Protein AF-0000000084680110 (afdb_homodimer)

Structure (mmCIF, N/CA/C/O backbone):
data_AF-0000000084680110-model_v1
#
loop_
_entity.id
_entity.type
_entity.pdbx_description
1 polymer Oxidoreductase
#
loop_
_atom_site.group_PDB
_atom_site.id
_atom_site.type_symbol
_atom_site.label_atom_id
_atom_site.label_alt_id
_atom_site.label_comp_id
_atom_site.label_asym_id
_atom_site.label_entity_id
_atom_site.label_seq_id
_atom_site.pdbx_PDB_ins_code
_atom_site.Cartn_x
_atom_site.Cartn_y
_atom_site.Cartn_z
_atom_site.occupancy
_atom_site.B_iso_or_equiv
_atom_site.auth_seq_id
_atom_site.auth_comp_id
_atom_site.auth_asym_id
_atom_site.auth_atom_id
_atom_site.pdbx_PDB_model_num
ATOM 1 N N . MET A 1 1 ? 15.469 -38.469 -24.141 1 96.19 1 MET A N 1
ATOM 2 C CA . MET A 1 1 ? 14.227 -38.25 -23.406 1 96.19 1 MET A CA 1
ATOM 3 C C . MET A 1 1 ? 13.266 -37.375 -24.203 1 96.19 1 MET A C 1
ATOM 5 O O . MET A 1 1 ? 13.688 -36.625 -25.094 1 96.19 1 MET A O 1
ATOM 9 N N . GLN A 1 2 ? 12.008 -37.562 -23.875 1 97.06 2 GLN A N 1
ATOM 10 C CA . GLN A 1 2 ? 11.031 -36.656 -24.484 1 97.06 2 GLN A CA 1
ATOM 11 C C . GLN A 1 2 ? 11.039 -35.281 -23.781 1 97.06 2 GLN A C 1
ATOM 13 O O . GLN A 1 2 ? 11.102 -35.219 -22.547 1 97.06 2 GLN A O 1
ATOM 18 N N . ALA A 1 3 ? 11.078 -34.25 -24.609 1 98.19 3 ALA A N 1
ATOM 19 C CA . ALA A 1 3 ? 11.008 -32.875 -24.078 1 98.19 3 ALA A CA 1
ATOM 20 C C . ALA A 1 3 ? 10.414 -31.922 -25.109 1 98.19 3 ALA A C 1
ATOM 22 O O . ALA A 1 3 ? 10.664 -32.062 -26.312 1 98.19 3 ALA A O 1
ATOM 23 N N . TRP A 1 4 ? 9.633 -31.047 -24.672 1 98.5 4 TRP A N 1
ATOM 24 C CA . TRP A 1 4 ? 9.172 -29.969 -25.547 1 98.5 4 TRP A CA 1
ATOM 25 C C . TRP A 1 4 ? 10.273 -28.938 -25.75 1 98.5 4 TRP A C 1
ATOM 27 O O . TRP A 1 4 ? 10.93 -28.516 -24.797 1 98.5 4 TRP A O 1
ATOM 37 N N . GLN A 1 5 ? 10.492 -28.594 -27.031 1 98.12 5 GLN A N 1
ATOM 38 C CA . GLN A 1 5 ? 11.523 -27.641 -27.406 1 98.12 5 GLN A CA 1
ATOM 39 C C . GLN A 1 5 ? 10.93 -26.406 -28.078 1 98.12 5 GLN A C 1
ATOM 41 O O . GLN A 1 5 ? 10 -26.531 -28.875 1 98.12 5 GLN A O 1
ATOM 46 N N . VAL A 1 6 ? 11.375 -25.266 -27.656 1 98.44 6 VAL A N 1
ATOM 47 C CA . VAL A 1 6 ? 11.07 -24 -28.312 1 98.44 6 VAL A CA 1
ATOM 48 C C . VAL A 1 6 ? 12.312 -23.484 -29.031 1 98.44 6 VAL A C 1
ATOM 50 O O . VAL A 1 6 ? 13.297 -23.125 -28.375 1 98.44 6 VAL A O 1
ATOM 53 N N . HIS A 1 7 ? 12.297 -23.406 -30.359 1 97.94 7 HIS A N 1
ATOM 54 C CA . HIS A 1 7 ? 13.453 -23 -31.156 1 97.94 7 HIS A CA 1
ATOM 55 C C . HIS A 1 7 ? 13.32 -21.562 -31.625 1 97.94 7 HIS A C 1
ATOM 57 O O . HIS A 1 7 ? 14.305 -20.953 -32.062 1 97.94 7 HIS A O 1
ATOM 63 N N . GLU A 1 8 ? 12.156 -21.047 -31.578 1 97.81 8 GLU A N 1
ATOM 64 C CA . GLU A 1 8 ? 11.836 -19.656 -31.891 1 97.81 8 GLU A CA 1
ATOM 65 C C . GLU A 1 8 ? 10.633 -19.172 -31.094 1 97.81 8 GLU A C 1
ATOM 67 O O . GLU A 1 8 ? 9.812 -19.969 -30.641 1 97.81 8 GLU A O 1
ATOM 72 N N . ASN A 1 9 ? 10.578 -17.906 -30.891 1 97.44 9 ASN A N 1
ATOM 73 C CA . ASN A 1 9 ? 9.492 -17.359 -30.078 1 97.44 9 ASN A CA 1
ATOM 74 C C . ASN A 1 9 ? 8.188 -17.281 -30.875 1 97.44 9 ASN A C 1
ATOM 76 O O . ASN A 1 9 ? 8.211 -17.078 -32.094 1 97.44 9 ASN A O 1
ATOM 80 N N . GLY A 1 10 ? 7.133 -17.406 -30.281 1 97.06 10 GLY A N 1
ATOM 81 C CA . GLY A 1 10 ? 5.789 -17.359 -30.828 1 97.06 10 GLY A CA 1
ATOM 82 C C . GLY A 1 10 ? 4.742 -17.938 -29.891 1 97.06 10 GLY A C 1
ATOM 83 O O . GLY A 1 10 ? 4.992 -18.094 -28.688 1 97.06 10 GLY A O 1
ATOM 84 N N . GLU A 1 11 ? 3.584 -18.172 -30.469 1 97.5 11 GLU A N 1
ATOM 85 C CA . GLU A 1 11 ? 2.533 -18.781 -29.672 1 97.5 11 GLU A CA 1
ATOM 86 C C . GLU A 1 11 ? 2.879 -20.219 -29.297 1 97.5 11 GLU A C 1
ATOM 88 O O . GLU A 1 11 ? 3.434 -20.953 -30.125 1 97.5 11 GLU A O 1
ATOM 93 N N . PRO A 1 12 ? 2.547 -20.641 -28.109 1 97.88 12 PRO A N 1
ATOM 94 C CA . PRO A 1 12 ? 2.91 -21.984 -27.656 1 97.88 12 PRO A CA 1
ATOM 95 C C . PRO A 1 12 ? 2.5 -23.062 -28.641 1 97.88 12 PRO A C 1
ATOM 97 O O . PRO A 1 12 ? 3.307 -23.938 -28.969 1 97.88 12 PRO A O 1
ATOM 100 N N . GLY A 1 13 ? 1.272 -22.953 -29.141 1 96.75 13 GLY A N 1
ATOM 101 C CA . GLY A 1 13 ? 0.781 -23.969 -30.062 1 96.75 13 GLY A CA 1
ATOM 102 C C . GLY A 1 13 ? 1.582 -24.031 -31.359 1 96.75 13 GLY A C 1
ATOM 103 O O . GLY A 1 13 ? 1.562 -25.047 -32.062 1 96.75 13 GLY A O 1
ATOM 104 N N . GLU A 1 14 ? 2.285 -23.031 -31.656 1 97.5 14 GLU A N 1
ATOM 105 C CA . GLU A 1 14 ? 3.023 -22.938 -32.906 1 97.5 14 GLU A CA 1
ATOM 106 C C . GLU A 1 14 ? 4.496 -23.281 -32.719 1 97.5 14 GLU A C 1
ATOM 108 O O . GLU A 1 14 ? 5.121 -23.891 -33.594 1 97.5 14 GLU A O 1
ATOM 113 N N . VAL A 1 15 ? 5.043 -22.969 -31.562 1 98.19 15 VAL A N 1
ATOM 114 C CA . VAL A 1 15 ? 6.5 -22.953 -31.516 1 98.19 15 VAL A CA 1
ATOM 115 C C . VAL A 1 15 ? 7.004 -24.109 -30.656 1 98.19 15 VAL A C 1
ATOM 117 O O . VAL A 1 15 ? 8.188 -24.438 -30.688 1 98.19 15 VAL A O 1
ATOM 120 N N . MET A 1 16 ? 6.16 -24.688 -29.828 1 98.44 16 MET A N 1
ATOM 121 C CA . MET A 1 16 ? 6.574 -25.859 -29.047 1 98.44 16 MET A CA 1
ATOM 122 C C . MET A 1 16 ? 6.551 -27.109 -29.906 1 98.44 16 MET A C 1
ATOM 124 O O . MET A 1 16 ? 5.539 -27.422 -30.547 1 98.44 16 MET A O 1
ATOM 128 N N . ARG A 1 17 ? 7.668 -27.812 -29.844 1 98.12 17 ARG A N 1
ATOM 129 C CA . ARG A 1 17 ? 7.797 -29.078 -30.578 1 98.12 17 ARG A CA 1
ATOM 130 C C . ARG A 1 17 ? 8.336 -30.172 -29.672 1 98.12 17 ARG A C 1
ATOM 132 O O . ARG A 1 17 ? 9.352 -30 -29 1 98.12 17 ARG A O 1
ATOM 139 N N . LEU A 1 18 ? 7.613 -31.281 -29.672 1 97.75 18 LEU A N 1
ATOM 140 C CA . LEU A 1 18 ? 8.07 -32.438 -28.891 1 97.75 18 LEU A CA 1
ATOM 141 C C . LEU A 1 18 ? 9.203 -33.156 -29.625 1 97.75 18 LEU A C 1
ATOM 143 O O . LEU A 1 18 ? 9.078 -33.469 -30.812 1 97.75 18 LEU A O 1
ATOM 147 N N . ALA A 1 19 ? 10.266 -33.375 -28.906 1 97.62 19 ALA A N 1
ATOM 148 C CA . ALA A 1 19 ? 11.422 -34 -29.531 1 97.62 19 ALA A CA 1
ATOM 149 C C . ALA A 1 19 ? 12.133 -34.938 -28.562 1 97.62 19 ALA A C 1
ATOM 151 O O . ALA A 1 19 ? 11.906 -34.875 -27.359 1 97.62 19 ALA A O 1
ATOM 152 N N . GLU A 1 20 ? 12.844 -35.844 -29.188 1 97.69 20 GLU A N 1
ATOM 153 C CA . GLU A 1 20 ? 13.789 -36.656 -28.422 1 97.69 20 GLU A CA 1
ATOM 154 C C . GLU A 1 20 ? 15.117 -35.906 -28.234 1 97.69 20 GLU A C 1
ATOM 156 O O . GLU A 1 20 ? 15.773 -35.531 -29.219 1 97.69 20 GLU A O 1
ATOM 161 N N . VAL A 1 21 ? 15.414 -35.625 -26.984 1 97.38 21 VAL A N 1
ATOM 162 C CA . VAL A 1 21 ? 16.641 -34.906 -26.688 1 97.38 21 VAL A CA 1
ATOM 163 C C . VAL A 1 21 ? 17.453 -35.656 -25.656 1 97.38 21 VAL A C 1
ATOM 165 O O . VAL A 1 21 ? 16.984 -36.625 -25.062 1 97.38 21 VAL A O 1
ATOM 168 N N . GLU A 1 22 ? 18.703 -35.219 -25.5 1 97.06 22 GLU A N 1
ATOM 169 C CA . GLU A 1 22 ? 19.547 -35.812 -24.469 1 97.06 22 GLU A CA 1
ATOM 170 C C . GLU A 1 22 ? 19.078 -35.406 -23.078 1 97.06 22 GLU A C 1
ATOM 172 O O . GLU A 1 22 ? 18.656 -34.281 -22.859 1 97.06 22 GLU A O 1
ATOM 177 N N . ARG A 1 23 ? 19.141 -36.375 -22.203 1 97.25 23 ARG A N 1
ATOM 178 C CA . ARG A 1 23 ? 18.875 -36.031 -20.812 1 97.25 23 ARG A CA 1
ATOM 179 C C . ARG A 1 23 ? 19.859 -34.969 -20.297 1 97.25 23 ARG A C 1
ATOM 181 O O . ARG A 1 23 ? 21.062 -35.125 -20.5 1 97.25 23 ARG A O 1
ATOM 188 N N . PRO A 1 24 ? 19.359 -33.938 -19.656 1 97 24 PRO A N 1
ATOM 189 C CA . PRO A 1 24 ? 20.297 -32.906 -19.188 1 97 24 PRO A CA 1
ATOM 190 C C . PRO A 1 24 ? 21.172 -33.375 -18.016 1 97 24 PRO A C 1
ATOM 192 O O . PRO A 1 24 ? 20.734 -34.25 -17.234 1 97 24 PRO A O 1
ATOM 195 N N . THR A 1 25 ? 22.328 -32.844 -17.984 1 97 25 THR A N 1
ATOM 196 C CA . THR A 1 25 ? 23.281 -33.156 -16.922 1 97 25 THR A CA 1
ATOM 197 C C . THR A 1 25 ? 23.328 -32.031 -15.891 1 97 25 THR A C 1
ATOM 199 O O . THR A 1 25 ? 23.531 -30.859 -16.25 1 97 25 THR A O 1
ATOM 202 N N . PRO A 1 26 ? 23.141 -32.375 -14.648 1 97.38 26 PRO A N 1
ATOM 203 C CA . PRO A 1 26 ? 23.156 -31.344 -13.625 1 97.38 26 PRO A CA 1
ATOM 204 C C . PRO A 1 26 ? 24.516 -30.672 -13.477 1 97.38 26 PRO A C 1
ATOM 206 O O . PRO A 1 26 ? 25.547 -31.344 -13.547 1 97.38 26 PRO A O 1
ATOM 209 N N . GLY A 1 27 ? 24.516 -29.344 -13.43 1 96.25 27 GLY A N 1
ATOM 210 C CA . GLY A 1 27 ? 25.719 -28.609 -13.062 1 96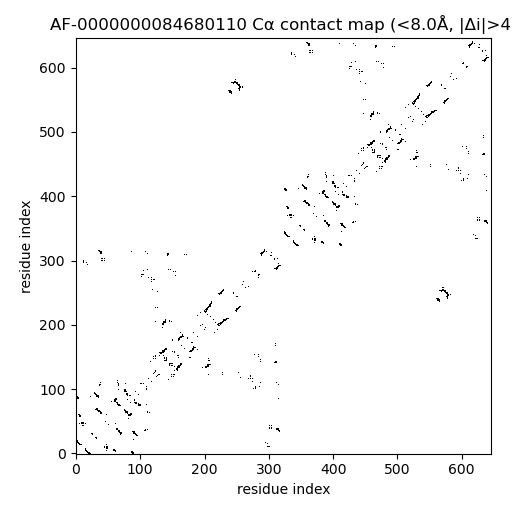.25 27 GLY A CA 1
ATOM 211 C C . GLY A 1 27 ? 25.906 -28.5 -11.562 1 96.25 27 GLY A C 1
ATOM 212 O O . GLY A 1 27 ? 25.281 -29.219 -10.789 1 96.25 27 GLY A O 1
ATOM 213 N N . GLU A 1 28 ? 26.844 -27.594 -11.211 1 96.44 28 GLU A N 1
ATOM 214 C CA . GLU A 1 28 ? 27.109 -27.359 -9.797 1 96.44 28 GLU A CA 1
ATOM 215 C C . GLU A 1 28 ? 25.859 -26.859 -9.078 1 96.44 28 GLU A C 1
ATOM 217 O O . GLU A 1 28 ? 25.219 -25.906 -9.531 1 96.44 28 GLU A O 1
ATOM 222 N N . GLY A 1 29 ? 25.484 -27.578 -8.023 1 97.06 29 GLY A N 1
ATOM 223 C CA . GLY A 1 29 ? 24.359 -27.172 -7.199 1 97.06 29 GLY A CA 1
ATOM 224 C C . GLY A 1 29 ? 23.016 -27.594 -7.773 1 97.06 29 GLY A C 1
ATOM 225 O O . GLY A 1 29 ? 21.969 -27.312 -7.184 1 97.06 29 GLY A O 1
ATOM 226 N N . GLN A 1 30 ? 23.047 -28.266 -8.859 1 98.06 30 GLN A N 1
ATOM 227 C CA . GLN A 1 30 ? 21.812 -28.672 -9.516 1 98.06 30 GLN A CA 1
ATOM 228 C C . GLN A 1 30 ? 21.531 -30.156 -9.297 1 98.06 30 GLN A C 1
ATOM 230 O O . GLN A 1 30 ? 22.438 -30.922 -8.961 1 98.06 30 GLN A O 1
ATOM 235 N N . VAL A 1 31 ? 20.312 -30.531 -9.484 1 98.25 31 VAL A N 1
ATOM 236 C CA . VAL A 1 31 ? 19.875 -31.922 -9.391 1 98.25 31 VAL A CA 1
ATOM 237 C C . VAL A 1 31 ? 19 -32.281 -10.594 1 98.25 31 VAL A C 1
ATOM 239 O O . VAL A 1 31 ? 18.297 -31.406 -11.125 1 98.25 31 VAL A O 1
ATOM 242 N N . LEU A 1 32 ? 19.141 -33.438 -10.961 1 98.56 32 LEU A N 1
ATOM 243 C CA . LEU A 1 32 ? 18.25 -34 -11.992 1 98.56 32 LEU A CA 1
ATOM 244 C C . LEU A 1 32 ? 16.984 -34.562 -11.367 1 98.56 32 LEU A C 1
ATOM 246 O O . LEU A 1 32 ? 17.047 -35.344 -10.414 1 98.56 32 LEU A O 1
ATOM 250 N N . LEU A 1 33 ? 15.906 -34.125 -11.859 1 98.69 33 LEU A N 1
ATOM 251 C CA . LEU A 1 33 ? 14.609 -34.594 -11.359 1 98.69 33 LEU A CA 1
ATOM 252 C C . LEU A 1 33 ? 13.844 -35.344 -12.445 1 98.69 33 LEU A C 1
ATOM 254 O O . LEU A 1 33 ? 13.758 -34.875 -13.586 1 98.69 33 LEU A O 1
ATOM 258 N N . ARG A 1 34 ? 13.352 -36.5 -12.109 1 98.56 34 ARG A N 1
ATOM 259 C CA . ARG A 1 34 ? 12.32 -37.094 -12.953 1 98.56 34 ARG A CA 1
ATOM 260 C C . ARG A 1 34 ? 10.977 -36.406 -12.766 1 98.56 34 ARG A C 1
ATOM 262 O O . ARG A 1 34 ? 10.422 -36.406 -11.664 1 98.56 34 ARG A O 1
ATOM 269 N N . VAL A 1 35 ? 10.453 -35.844 -13.836 1 98.69 35 VAL A N 1
ATOM 270 C CA . VAL A 1 35 ? 9.227 -35.094 -13.711 1 98.69 35 VAL A CA 1
ATOM 271 C C . VAL A 1 35 ? 8.031 -36.031 -13.562 1 98.69 35 VAL A C 1
ATOM 273 O O . VAL A 1 35 ? 7.824 -36.906 -14.391 1 98.69 35 VAL A O 1
ATOM 276 N N . ARG A 1 36 ? 7.324 -35.812 -12.516 1 98.38 36 ARG A N 1
ATOM 277 C CA . ARG A 1 36 ? 6.094 -36.594 -12.32 1 98.38 36 ARG A CA 1
ATOM 278 C C . ARG A 1 36 ? 4.883 -35.812 -12.836 1 98.38 36 ARG A C 1
ATOM 280 O O . ARG A 1 36 ? 3.996 -36.375 -13.469 1 98.38 36 ARG A O 1
ATOM 287 N N . ALA A 1 37 ? 4.828 -34.594 -12.57 1 98.75 37 ALA A N 1
ATOM 288 C CA . ALA A 1 37 ? 3.809 -33.656 -13.062 1 98.75 37 ALA A CA 1
ATOM 289 C C . ALA A 1 37 ? 4.371 -32.25 -13.219 1 98.75 37 ALA A C 1
ATOM 291 O O . ALA A 1 37 ? 5.258 -31.844 -12.469 1 98.75 37 ALA A O 1
ATOM 292 N N . ALA A 1 38 ? 3.918 -31.547 -14.211 1 98.75 38 ALA A N 1
ATOM 293 C CA . ALA A 1 38 ? 4.277 -30.156 -14.445 1 98.75 38 ALA A CA 1
ATOM 294 C C . ALA A 1 38 ? 3.031 -29.281 -14.57 1 98.75 38 ALA A C 1
ATOM 296 O O . ALA A 1 38 ? 2.199 -29.5 -15.461 1 98.75 38 ALA A O 1
ATOM 297 N N . ASN A 1 39 ? 2.891 -28.391 -13.68 1 98.38 39 ASN A N 1
ATOM 298 C CA . ASN A 1 39 ? 1.781 -27.438 -13.75 1 98.38 39 ASN A CA 1
ATOM 299 C C . ASN A 1 39 ? 2.043 -26.344 -14.781 1 98.38 39 ASN A C 1
ATOM 301 O O . ASN A 1 39 ? 3.158 -25.828 -14.883 1 98.38 39 ASN A O 1
ATOM 305 N N . ILE A 1 40 ? 1.048 -26.016 -15.562 1 98.06 40 ILE A N 1
ATOM 306 C CA . ILE A 1 40 ? 1.183 -25.016 -16.609 1 98.06 40 ILE A CA 1
ATOM 307 C C . ILE A 1 40 ? 0.858 -23.625 -16.031 1 98.06 40 ILE A C 1
ATOM 309 O O . ILE A 1 40 ? -0.17 -23.453 -15.383 1 98.06 40 ILE A O 1
ATOM 313 N N . ASN A 1 41 ? 1.762 -22.703 -16.281 1 95.62 41 ASN A N 1
ATOM 314 C CA . ASN A 1 41 ? 1.611 -21.328 -15.812 1 95.62 41 ASN A CA 1
ATOM 315 C C . ASN A 1 41 ? 1.587 -20.344 -16.984 1 95.62 41 ASN A C 1
ATOM 317 O O . ASN A 1 41 ? 2.092 -20.641 -18.062 1 95.62 41 ASN A O 1
ATOM 321 N N . PHE A 1 42 ? 1.021 -19.234 -16.703 1 91.25 42 PHE A N 1
ATOM 322 C CA . PHE A 1 42 ? 1.037 -18.172 -17.703 1 91.25 42 PHE A CA 1
ATOM 323 C C . PHE A 1 42 ? 2.467 -17.828 -18.109 1 91.25 42 PHE A C 1
ATOM 325 O O . PHE A 1 42 ? 2.74 -17.578 -19.281 1 91.25 42 PHE A O 1
ATOM 332 N N . PRO A 1 43 ? 3.412 -17.781 -17.203 1 92.75 43 PRO A N 1
ATOM 333 C CA . PRO A 1 43 ? 4.812 -17.547 -17.562 1 92.75 43 PRO A CA 1
ATOM 334 C C . PRO A 1 43 ? 5.316 -18.5 -18.641 1 92.75 43 PRO A C 1
ATOM 336 O O . PRO A 1 43 ? 6.207 -18.156 -19.422 1 92.75 43 PRO A O 1
ATOM 339 N N . ASP A 1 44 ? 4.801 -19.688 -18.688 1 96.88 44 ASP A N 1
ATOM 340 C CA . ASP A 1 44 ? 5.199 -20.625 -19.734 1 96.88 44 ASP A CA 1
ATOM 341 C C . ASP A 1 44 ? 4.867 -20.062 -21.125 1 96.88 44 ASP A C 1
ATOM 343 O O . ASP A 1 44 ? 5.668 -20.172 -22.047 1 96.88 44 ASP A O 1
ATOM 347 N N . ALA A 1 45 ? 3.697 -19.516 -21.234 1 95.94 45 ALA A N 1
ATOM 348 C CA . ALA A 1 45 ? 3.295 -18.891 -22.5 1 95.94 45 ALA A CA 1
ATOM 349 C C . ALA A 1 45 ? 4.16 -17.672 -22.812 1 95.94 45 ALA A C 1
ATOM 351 O O . ALA A 1 45 ? 4.562 -17.469 -23.969 1 95.94 45 ALA A O 1
ATOM 352 N N . LEU A 1 46 ? 4.461 -16.906 -21.781 1 93.19 46 LEU A N 1
ATOM 353 C CA . LEU A 1 46 ? 5.285 -15.719 -21.969 1 93.19 46 LEU A CA 1
ATOM 354 C C . LEU A 1 46 ? 6.695 -16.109 -22.406 1 93.19 46 LEU A C 1
ATOM 356 O O . LEU A 1 46 ? 7.32 -15.398 -23.203 1 93.19 46 LEU A O 1
ATOM 360 N N . LEU A 1 47 ? 7.18 -17.156 -21.859 1 95.56 47 LEU A N 1
ATOM 361 C CA . LEU A 1 47 ? 8.477 -17.672 -22.266 1 95.56 47 LEU A CA 1
ATOM 362 C C . LEU A 1 47 ? 8.477 -18.031 -23.75 1 95.56 47 LEU A C 1
ATOM 364 O O . LEU A 1 47 ? 9.383 -17.641 -24.5 1 95.56 47 LEU A O 1
ATOM 368 N N . CYS A 1 48 ? 7.461 -18.656 -24.188 1 97.38 48 CYS A N 1
ATOM 369 C CA . CYS A 1 48 ? 7.348 -19.031 -25.594 1 97.38 48 CYS A CA 1
ATOM 370 C C . CYS A 1 48 ? 7.277 -17.797 -26.484 1 97.38 48 CYS A C 1
ATOM 372 O O . CYS A 1 48 ? 7.871 -17.781 -27.562 1 97.38 48 CYS A O 1
ATOM 374 N N . ARG A 1 49 ? 6.621 -16.781 -25.906 1 95.62 49 ARG A N 1
ATOM 375 C CA . ARG A 1 49 ? 6.418 -15.555 -26.672 1 95.62 49 ARG A CA 1
ATOM 376 C C . ARG A 1 49 ? 7.668 -14.688 -26.641 1 95.62 49 ARG A C 1
ATOM 378 O O . ARG A 1 49 ? 7.773 -13.719 -27.391 1 95.62 49 ARG A O 1
ATOM 385 N N . GLY A 1 50 ? 8.617 -14.984 -25.797 1 94.12 50 GLY A N 1
ATOM 386 C CA . GLY A 1 50 ? 9.781 -14.141 -25.609 1 94.12 50 GLY A CA 1
ATOM 387 C C . GLY A 1 50 ? 9.469 -12.867 -24.828 1 94.12 50 GLY A C 1
ATOM 388 O O . GLY A 1 50 ? 10.109 -11.836 -25.047 1 94.12 50 GLY A O 1
ATOM 389 N N . GLN A 1 51 ? 8.477 -12.93 -24.016 1 88.38 51 GLN A N 1
ATOM 390 C CA . GLN A 1 51 ? 8 -11.734 -23.328 1 88.38 51 GLN A CA 1
ATOM 391 C C . GLN A 1 51 ? 8.172 -11.875 -21.812 1 88.38 51 GLN A C 1
ATOM 393 O O . GLN A 1 51 ? 7.641 -11.07 -21.047 1 88.38 51 GLN A O 1
ATOM 398 N N . TYR A 1 52 ? 8.867 -12.93 -21.422 1 86.75 52 TYR A N 1
ATOM 399 C CA . TYR A 1 52 ? 9.133 -13.125 -20 1 86.75 52 TYR A CA 1
ATOM 400 C C . TYR A 1 52 ? 10.398 -12.391 -19.578 1 86.75 52 TYR A C 1
ATOM 402 O O . TYR A 1 52 ? 11.266 -12.102 -20.406 1 86.75 52 TYR A O 1
ATOM 410 N N . GLN A 1 53 ? 10.523 -11.977 -18.344 1 79.56 53 GLN A N 1
ATOM 411 C CA . GLN A 1 53 ? 11.648 -11.195 -17.859 1 79.56 53 GLN A CA 1
ATOM 412 C C . GLN A 1 53 ? 12.953 -11.977 -17.984 1 79.56 53 GLN A C 1
ATOM 414 O O . GLN A 1 53 ? 14 -11.406 -18.281 1 79.56 53 GLN A O 1
ATOM 419 N N . VAL A 1 54 ? 12.828 -13.242 -17.625 1 79.75 54 VAL A N 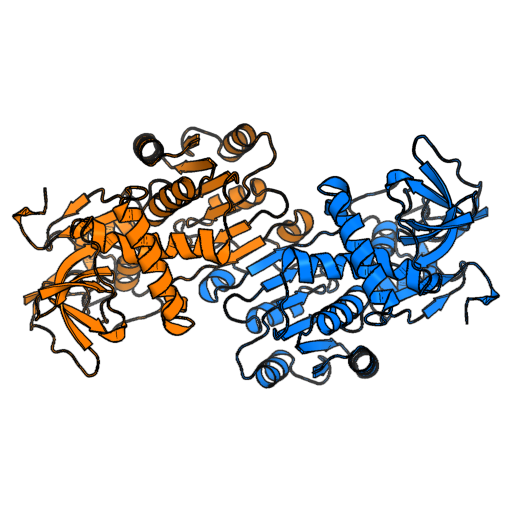1
ATOM 420 C CA . VAL A 1 54 ? 13.977 -14.125 -17.812 1 79.75 54 VAL A CA 1
ATOM 421 C C . VAL A 1 54 ? 13.867 -14.828 -19.172 1 79.75 54 VAL A C 1
ATOM 423 O O . VAL A 1 54 ? 12.883 -15.523 -19.438 1 79.75 54 VAL A O 1
ATOM 426 N N . ARG A 1 55 ? 14.844 -14.602 -20.094 1 85.44 55 ARG A N 1
ATOM 427 C CA . ARG A 1 55 ? 14.828 -15.211 -21.422 1 85.44 55 ARG A CA 1
ATOM 428 C C . ARG A 1 55 ? 15.945 -16.234 -21.562 1 85.44 55 ARG A C 1
ATOM 430 O O . ARG A 1 55 ? 17.109 -15.883 -21.766 1 85.44 55 ARG A O 1
ATOM 437 N N . PRO A 1 56 ? 15.492 -17.469 -21.578 1 92.62 56 PRO A N 1
ATOM 438 C CA . PRO A 1 56 ? 16.5 -18.5 -21.781 1 92.62 56 PRO A CA 1
ATOM 439 C C . PRO A 1 56 ? 17 -18.578 -23.219 1 92.62 56 PRO A C 1
ATOM 441 O O . PRO A 1 56 ? 16.297 -18.141 -24.141 1 92.62 56 PRO A O 1
ATOM 444 N N . PRO A 1 57 ? 18.234 -19.078 -23.422 1 94.25 57 PRO A N 1
ATOM 445 C CA . PRO A 1 57 ? 18.703 -19.312 -24.781 1 94.25 57 PRO A CA 1
ATOM 446 C C . PRO A 1 57 ? 17.875 -20.375 -25.516 1 94.25 57 PRO A C 1
ATOM 448 O O . PRO A 1 57 ? 17.453 -21.359 -24.906 1 94.25 57 PRO A O 1
ATOM 451 N N . LEU A 1 58 ? 17.766 -20.188 -26.812 1 95.56 58 LEU A N 1
ATOM 452 C CA . LEU A 1 58 ? 17.094 -21.172 -27.672 1 95.56 58 LEU A CA 1
ATOM 453 C C . LEU A 1 58 ? 18.062 -22.266 -28.109 1 95.56 58 LEU A C 1
ATOM 455 O O . LEU A 1 58 ? 19.234 -22 -28.375 1 95.56 58 LEU A O 1
ATOM 459 N N . PRO A 1 59 ? 17.656 -23.438 -28.203 1 97.25 59 PRO A N 1
ATOM 460 C CA . PRO A 1 59 ? 16.328 -23.922 -27.828 1 97.25 59 PRO A CA 1
ATOM 461 C C . PRO A 1 59 ? 16.188 -24.141 -26.328 1 97.25 59 PRO A C 1
ATOM 463 O O . PRO A 1 59 ? 17.188 -24.391 -25.641 1 97.25 59 PRO A O 1
ATOM 466 N N . PHE A 1 60 ? 15.008 -24.031 -25.828 1 98 60 PHE A N 1
ATOM 467 C CA . PHE A 1 60 ? 14.766 -24.328 -24.422 1 98 60 PHE A CA 1
ATOM 468 C C . PHE A 1 60 ? 13.484 -25.141 -24.234 1 98 60 PHE A C 1
ATOM 470 O O . PHE A 1 60 ? 12.68 -25.25 -25.172 1 98 60 PHE A O 1
ATOM 477 N N . THR A 1 61 ? 13.375 -25.781 -23.094 1 98.31 61 THR A N 1
ATOM 478 C CA . THR A 1 61 ? 12.172 -26.484 -22.656 1 98.31 61 THR A CA 1
ATOM 479 C C . THR A 1 61 ? 11.391 -25.656 -21.641 1 98.31 61 THR A C 1
ATOM 481 O O . THR A 1 61 ? 11.898 -25.328 -20.578 1 98.31 61 THR A O 1
ATOM 484 N N . PRO A 1 62 ? 10.055 -25.25 -21.953 1 98.19 62 PRO A N 1
ATOM 485 C CA . PRO A 1 62 ? 9.25 -24.531 -20.953 1 98.19 62 PRO A CA 1
ATOM 486 C C . PRO A 1 62 ? 8.812 -25.438 -19.797 1 98.19 62 PRO A C 1
ATOM 488 O O . PRO A 1 62 ? 9.094 -26.641 -19.797 1 98.19 62 PRO A O 1
ATOM 491 N N . GLY A 1 63 ? 8.109 -24.844 -18.875 1 98.19 63 GLY A N 1
ATOM 492 C CA . GLY A 1 63 ? 7.676 -25.516 -17.656 1 98.19 63 GLY A CA 1
ATOM 493 C C . GLY A 1 63 ? 8.391 -25.031 -16.422 1 98.19 63 GLY A C 1
ATOM 494 O O . GLY A 1 63 ? 9.484 -25.516 -16.094 1 98.19 63 GLY A O 1
ATOM 495 N N . VAL A 1 64 ? 7.711 -24.219 -15.664 1 97.69 64 VAL A N 1
ATOM 496 C CA . VAL A 1 64 ? 8.445 -23.547 -14.602 1 97.69 64 VAL A CA 1
ATOM 497 C C . VAL A 1 64 ? 8.016 -24.094 -13.242 1 97.69 64 VAL A C 1
ATOM 499 O O . VAL A 1 64 ? 8.523 -23.656 -12.203 1 97.69 64 VAL A O 1
ATOM 502 N N . GLU A 1 65 ? 7.141 -25.078 -13.219 1 98.31 65 GLU A N 1
ATOM 503 C CA . GLU A 1 65 ? 6.586 -25.578 -11.969 1 98.31 65 GLU A CA 1
ATOM 504 C C . GLU A 1 65 ? 6.344 -27.078 -12.023 1 98.31 65 GLU A C 1
ATOM 506 O O . GLU A 1 65 ? 5.504 -27.547 -12.797 1 98.31 65 GLU A O 1
ATOM 511 N N . ILE A 1 66 ? 7.066 -27.844 -11.109 1 98.75 66 ILE A N 1
ATOM 512 C CA . ILE A 1 66 ? 6.926 -29.297 -11.258 1 98.75 66 ILE A CA 1
ATOM 513 C C . ILE A 1 66 ? 6.848 -29.938 -9.875 1 98.75 66 ILE A C 1
ATOM 515 O O . ILE A 1 66 ? 7.277 -29.359 -8.883 1 98.75 66 ILE A O 1
ATOM 519 N N . CYS A 1 67 ? 6.191 -31.078 -9.812 1 98.81 67 CYS A N 1
ATOM 520 C CA . CYS A 1 67 ? 6.453 -32.156 -8.859 1 98.81 67 CYS A CA 1
ATOM 521 C C . CYS A 1 67 ? 7.348 -33.219 -9.477 1 98.81 67 CYS A C 1
ATOM 523 O O . CYS A 1 67 ? 7.039 -33.75 -10.539 1 98.81 67 CYS A O 1
ATOM 525 N N . GLY A 1 68 ? 8.461 -33.406 -8.906 1 98.56 68 GLY A N 1
ATOM 526 C CA . GLY A 1 68 ? 9.422 -34.344 -9.445 1 98.56 68 GLY A CA 1
ATOM 527 C C . GLY A 1 68 ? 9.969 -35.312 -8.398 1 98.56 68 GLY A C 1
ATOM 528 O O . GLY A 1 68 ? 9.562 -35.25 -7.238 1 98.56 68 GLY A O 1
ATOM 529 N N . GLU A 1 69 ? 10.766 -36.156 -8.914 1 98.38 69 GLU A N 1
ATOM 530 C CA . GLU A 1 69 ? 11.406 -37.156 -8.07 1 98.38 69 GLU A CA 1
ATOM 531 C C . GLU A 1 69 ? 12.922 -37.125 -8.203 1 98.38 69 GLU A C 1
ATOM 533 O O . GLU A 1 69 ? 13.453 -37.094 -9.312 1 98.38 69 GLU A O 1
ATOM 538 N N . THR A 1 70 ? 13.57 -37.094 -7.047 1 98.25 70 THR A N 1
ATOM 539 C CA . THR A 1 70 ? 15.031 -37.125 -7.043 1 98.25 70 THR A CA 1
ATOM 540 C C . THR A 1 70 ? 15.531 -38.531 -7.297 1 98.25 70 THR A C 1
ATOM 542 O O . THR A 1 70 ? 14.758 -39.5 -7.27 1 98.25 70 THR A O 1
ATOM 545 N N . GLU A 1 71 ? 16.797 -38.594 -7.527 1 96.06 71 GLU A N 1
ATOM 546 C CA . GLU A 1 71 ? 17.422 -39.906 -7.777 1 96.06 71 GLU A CA 1
ATOM 547 C C . GLU A 1 71 ? 17.25 -40.844 -6.578 1 96.06 71 GLU A C 1
ATOM 549 O O . GLU A 1 71 ? 17.109 -42.062 -6.738 1 96.06 71 GLU A O 1
ATOM 554 N N . ASP A 1 72 ? 17.266 -40.219 -5.441 1 96.75 72 ASP A N 1
ATOM 555 C CA . ASP A 1 72 ? 17.156 -41.031 -4.23 1 96.75 72 ASP A CA 1
ATOM 556 C C . ASP A 1 72 ? 15.688 -41.25 -3.861 1 96.75 72 ASP A C 1
ATOM 558 O O . ASP A 1 72 ? 15.391 -41.75 -2.771 1 96.75 72 ASP A O 1
ATOM 562 N N . GLY A 1 73 ? 14.734 -40.844 -4.648 1 96.88 73 GLY A N 1
ATOM 563 C CA . GLY A 1 73 ? 13.344 -41.219 -4.523 1 96.88 73 GLY A CA 1
ATOM 564 C C . GLY A 1 73 ? 12.484 -40.219 -3.799 1 96.88 73 GLY A C 1
ATOM 565 O O . GLY A 1 73 ? 11.297 -40.438 -3.561 1 96.88 73 GLY A O 1
ATOM 566 N N . ARG A 1 74 ? 12.992 -39.031 -3.49 1 97.75 74 ARG A N 1
ATOM 567 C CA . ARG A 1 74 ? 12.211 -38 -2.799 1 97.75 74 ARG A CA 1
ATOM 568 C C . ARG A 1 74 ? 11.289 -37.281 -3.766 1 97.75 74 ARG A C 1
ATOM 570 O O . ARG A 1 74 ? 11.703 -36.875 -4.859 1 97.75 74 ARG A O 1
ATOM 577 N N . ARG A 1 75 ? 10.016 -37.188 -3.377 1 98.25 75 ARG A N 1
ATOM 578 C CA . ARG A 1 75 ? 9.055 -36.375 -4.094 1 98.25 75 ARG A CA 1
ATOM 579 C C . ARG A 1 75 ? 9.219 -34.906 -3.725 1 98.25 75 ARG A C 1
ATOM 581 O O . ARG A 1 75 ? 9.141 -34.531 -2.549 1 98.25 75 ARG A O 1
ATOM 588 N N . VAL A 1 76 ? 9.453 -34.031 -4.742 1 98.81 76 VAL A N 1
ATOM 589 C CA . VAL A 1 76 ? 9.789 -32.625 -4.426 1 98.81 76 VAL A CA 1
ATOM 590 C C . VAL A 1 76 ? 9.062 -31.688 -5.379 1 98.81 76 VAL A C 1
ATOM 592 O O . VAL A 1 76 ? 8.641 -32.094 -6.465 1 98.81 76 VAL A O 1
ATOM 595 N N . LEU A 1 77 ? 8.797 -30.531 -4.934 1 98.81 77 LEU A N 1
ATOM 596 C CA . LEU A 1 77 ? 8.383 -29.422 -5.777 1 98.81 77 LEU A CA 1
ATOM 597 C C . LEU A 1 77 ? 9.578 -28.562 -6.168 1 98.81 77 LEU A C 1
ATOM 599 O O . LEU A 1 77 ? 10.492 -28.359 -5.367 1 98.81 77 LEU A O 1
ATOM 603 N N . ALA A 1 78 ? 9.57 -28.094 -7.398 1 98.38 78 ALA A N 1
ATOM 604 C CA . ALA A 1 78 ? 10.727 -27.312 -7.844 1 98.38 78 ALA A CA 1
ATOM 605 C C . ALA A 1 78 ? 10.344 -26.344 -8.953 1 98.38 78 ALA A C 1
ATOM 607 O O . ALA A 1 78 ? 9.367 -26.562 -9.672 1 98.38 78 ALA A O 1
ATOM 608 N N . ASN A 1 79 ? 11.047 -25.25 -9.008 1 97.5 79 ASN A N 1
ATOM 609 C CA . ASN A 1 79 ? 11.172 -24.438 -10.211 1 97.5 79 ASN A CA 1
ATOM 610 C C . ASN A 1 79 ? 12.344 -24.891 -11.078 1 97.5 79 ASN A C 1
ATOM 612 O O . ASN A 1 79 ? 13.5 -24.625 -10.758 1 97.5 79 ASN A O 1
ATOM 616 N N . PRO A 1 80 ? 12.008 -25.453 -12.172 1 97.56 80 PRO A N 1
ATOM 617 C CA . PRO A 1 80 ? 13.102 -25.938 -13.023 1 97.56 80 PRO A CA 1
ATOM 618 C C . PRO A 1 80 ? 14.031 -24.812 -13.484 1 97.56 80 PRO A C 1
ATOM 620 O O . PRO A 1 80 ? 13.578 -23.672 -13.68 1 97.56 80 PRO A O 1
ATOM 623 N N . ALA A 1 81 ? 15.266 -25.203 -13.648 1 96.12 81 ALA A N 1
ATOM 624 C CA . ALA A 1 81 ? 16.281 -24.266 -14.133 1 96.12 81 ALA A CA 1
ATOM 625 C C . ALA A 1 81 ? 16.297 -24.219 -15.656 1 96.12 81 ALA A C 1
ATOM 627 O O . ALA A 1 81 ? 16.703 -25.188 -16.312 1 96.12 81 ALA A O 1
ATOM 628 N N . LEU A 1 82 ? 15.883 -23.109 -16.203 1 94.56 82 LEU A N 1
ATOM 629 C CA . LEU A 1 82 ? 15.938 -22.938 -17.656 1 94.56 82 LEU A CA 1
ATOM 630 C C . LEU A 1 82 ? 17.391 -22.922 -18.141 1 94.56 82 LEU A C 1
ATOM 632 O O . LEU A 1 82 ? 18.281 -22.453 -17.438 1 94.56 82 LEU A O 1
ATOM 636 N N . PRO A 1 83 ? 17.641 -23.562 -19.281 1 96.12 83 PRO A N 1
ATOM 637 C CA . PRO A 1 83 ? 16.688 -23.859 -20.359 1 96.12 83 PRO A CA 1
ATOM 638 C C . PRO A 1 83 ? 16.094 -25.25 -20.234 1 96.12 83 PRO A C 1
ATOM 640 O O . PRO A 1 83 ? 15.469 -25.75 -21.188 1 96.12 83 PRO A O 1
ATOM 643 N N . HIS A 1 84 ? 16.281 -25.953 -19.125 1 96.69 84 HIS A N 1
ATOM 644 C CA . HIS A 1 84 ? 15.781 -27.312 -18.953 1 96.69 84 HIS A CA 1
ATOM 645 C C . HIS A 1 84 ? 14.516 -27.328 -18.094 1 96.69 84 HIS A C 1
ATOM 647 O O . HIS A 1 84 ? 14.547 -27.812 -16.953 1 96.69 84 HIS A O 1
ATOM 653 N N . GLY A 1 85 ? 13.398 -27.016 -18.703 1 97.62 85 GLY A N 1
ATOM 654 C CA . GLY A 1 85 ? 12.125 -26.844 -18.016 1 97.62 85 GLY A CA 1
ATOM 655 C C . GLY A 1 85 ? 11.406 -28.156 -17.781 1 97.62 85 GLY A C 1
ATOM 656 O O . GLY A 1 85 ? 11.961 -29.234 -18.016 1 97.62 85 GLY A O 1
ATOM 657 N N . GLY A 1 86 ? 10.211 -28.047 -17.312 1 98.38 86 GLY A N 1
ATOM 658 C CA . GLY A 1 86 ? 9.5 -29.172 -16.734 1 98.38 86 GLY A CA 1
ATOM 659 C C . GLY A 1 86 ? 8.633 -29.906 -17.75 1 98.38 86 GLY A C 1
ATOM 660 O O . GLY A 1 86 ? 8.117 -31 -17.453 1 98.38 86 GLY A O 1
ATOM 661 N N . PHE A 1 87 ? 8.422 -29.312 -18.922 1 98.56 87 PHE A N 1
ATOM 662 C CA . PHE A 1 87 ? 7.668 -30.031 -19.938 1 98.56 87 PHE A CA 1
ATOM 663 C C . PHE A 1 87 ? 8.555 -31.047 -20.641 1 98.56 87 PHE A C 1
ATOM 665 O O . PHE A 1 87 ? 8.719 -30.984 -21.859 1 98.56 87 PHE A O 1
ATOM 672 N N . ALA A 1 88 ? 9.078 -31.953 -19.859 1 98.5 88 ALA A N 1
ATOM 673 C CA . ALA A 1 88 ? 10.023 -33 -20.25 1 98.5 88 ALA A CA 1
ATOM 674 C C . ALA A 1 88 ? 10.008 -34.156 -19.25 1 98.5 88 ALA A C 1
ATOM 676 O O . ALA A 1 88 ? 9.438 -34.031 -18.156 1 98.5 88 ALA A O 1
ATOM 677 N N . GLU A 1 89 ? 10.57 -35.25 -19.656 1 98.31 89 GLU A N 1
ATOM 678 C CA . GLU A 1 89 ? 10.648 -36.375 -18.75 1 98.31 89 GLU A CA 1
ATOM 679 C C . GLU A 1 89 ? 11.562 -36.094 -17.562 1 98.31 89 GLU A C 1
ATOM 681 O O . GLU A 1 89 ? 11.336 -36.594 -16.469 1 98.31 89 GLU A O 1
ATOM 686 N N . TYR A 1 90 ? 12.609 -35.312 -17.828 1 98.44 90 TYR A N 1
ATOM 687 C CA . TYR A 1 90 ? 13.547 -34.875 -16.797 1 98.44 90 TYR A CA 1
ATOM 688 C C . TYR A 1 90 ? 13.781 -33.375 -16.844 1 98.44 90 TYR A C 1
ATOM 690 O O . TYR A 1 90 ? 13.719 -32.781 -17.922 1 98.44 90 TYR A O 1
ATOM 698 N N . ALA A 1 91 ? 14.055 -32.781 -15.711 1 98.44 91 ALA A N 1
ATOM 699 C CA . ALA A 1 91 ? 14.359 -31.359 -15.586 1 98.44 91 ALA A CA 1
ATOM 700 C C . ALA A 1 91 ? 15.492 -31.141 -14.594 1 98.44 91 ALA A C 1
ATOM 702 O O . ALA A 1 91 ? 15.844 -32.031 -13.82 1 98.44 91 ALA A O 1
ATOM 703 N N . LEU A 1 92 ? 16.094 -30 -14.68 1 98.5 92 LEU A N 1
ATOM 704 C CA . LEU A 1 92 ? 17.109 -29.594 -13.711 1 98.5 92 LEU A CA 1
ATOM 705 C C . LEU A 1 92 ? 16.547 -28.547 -12.75 1 98.5 92 LEU A C 1
ATOM 707 O O . LEU A 1 92 ? 15.719 -27.719 -13.148 1 98.5 92 LEU A O 1
ATOM 711 N N . ALA A 1 93 ? 16.938 -28.625 -11.523 1 98.38 93 ALA A N 1
ATOM 712 C CA . ALA A 1 93 ? 16.562 -27.625 -10.523 1 98.38 93 ALA A CA 1
ATOM 713 C C . ALA A 1 93 ? 17.719 -27.375 -9.555 1 98.38 93 ALA A C 1
ATOM 715 O O . ALA A 1 93 ? 18.656 -28.172 -9.469 1 98.38 93 ALA A O 1
ATOM 716 N N . ASP A 1 94 ? 17.688 -26.219 -8.93 1 97.06 94 ASP A N 1
ATOM 717 C CA . ASP A 1 94 ? 18.641 -25.922 -7.855 1 97.06 94 ASP A CA 1
ATOM 718 C C . ASP A 1 94 ? 18.328 -26.766 -6.617 1 97.06 94 ASP A C 1
ATOM 720 O O . ASP A 1 94 ? 17.219 -26.688 -6.07 1 97.06 94 ASP A O 1
ATOM 724 N N . ALA A 1 95 ? 19.312 -27.453 -6.164 1 97.44 95 ALA A N 1
ATOM 725 C CA . ALA A 1 95 ? 19.125 -28.359 -5.039 1 97.44 95 ALA A CA 1
ATOM 726 C C . ALA A 1 95 ? 18.656 -27.609 -3.799 1 97.44 95 ALA A C 1
ATOM 728 O O . ALA A 1 95 ? 17.828 -28.125 -3.033 1 97.44 95 ALA A O 1
ATOM 729 N N . ARG A 1 96 ? 19.141 -26.406 -3.609 1 94.75 96 ARG A N 1
ATOM 730 C CA . ARG A 1 96 ? 18.859 -25.641 -2.4 1 94.75 96 ARG A CA 1
ATOM 731 C C . ARG A 1 96 ? 17.422 -25.125 -2.396 1 94.75 96 ARG A C 1
ATOM 733 O O . ARG A 1 96 ? 16.906 -24.703 -1.353 1 94.75 96 ARG A O 1
ATOM 740 N N . ALA A 1 97 ? 16.75 -25.188 -3.566 1 96.25 97 ALA A N 1
ATOM 741 C CA . ALA A 1 97 ? 15.43 -24.578 -3.684 1 96.25 97 ALA A CA 1
ATOM 742 C C . ALA A 1 97 ? 14.336 -25.641 -3.713 1 96.25 97 ALA A C 1
ATOM 744 O O . ALA A 1 97 ? 13.156 -25.328 -3.871 1 96.25 97 ALA A O 1
ATOM 745 N N . LEU A 1 98 ? 14.695 -26.875 -3.553 1 97.88 98 LEU A N 1
ATOM 746 C CA . LEU A 1 98 ? 13.703 -27.953 -3.574 1 97.88 98 LEU A CA 1
ATOM 747 C C . LEU A 1 98 ? 12.797 -27.875 -2.352 1 97.88 98 LEU A C 1
ATOM 749 O O . LEU A 1 98 ? 13.258 -27.578 -1.248 1 97.88 98 LEU A O 1
ATOM 753 N N . LEU A 1 99 ? 11.57 -28.125 -2.562 1 98.5 99 LEU A N 1
ATOM 754 C CA . LEU A 1 99 ? 10.586 -28.203 -1.489 1 98.5 99 LEU A CA 1
ATOM 755 C C . LEU A 1 99 ? 9.984 -29.609 -1.415 1 98.5 99 LEU A C 1
ATOM 757 O O . LEU A 1 99 ? 9.703 -30.219 -2.447 1 98.5 99 LEU A O 1
ATOM 761 N N . PRO A 1 100 ? 9.781 -30.094 -0.238 1 98.5 100 PRO A N 1
ATOM 762 C CA . PRO A 1 100 ? 9.156 -31.406 -0.151 1 98.5 100 PRO A CA 1
ATOM 763 C C . PRO A 1 100 ? 7.707 -31.422 -0.634 1 98.5 100 PRO A C 1
ATOM 765 O O . PRO A 1 100 ? 6.938 -30.516 -0.295 1 98.5 100 PRO A O 1
ATOM 768 N N . ALA A 1 101 ? 7.359 -32.375 -1.413 1 98.56 101 ALA A N 1
ATOM 769 C CA . ALA A 1 101 ? 5.965 -32.5 -1.836 1 98.56 101 ALA A CA 1
ATOM 770 C C . ALA A 1 101 ? 5.094 -33.031 -0.702 1 98.56 101 ALA A C 1
ATOM 772 O O . ALA A 1 101 ? 5.449 -34 -0.044 1 98.56 101 ALA A O 1
ATOM 773 N N . PRO A 1 102 ? 3.969 -32.406 -0.48 1 98.19 102 PRO A N 1
ATOM 774 C CA . PRO A 1 102 ? 3.082 -32.938 0.563 1 98.19 102 PRO A CA 1
ATOM 775 C C . PRO A 1 102 ? 2.547 -34.312 0.243 1 98.19 102 PRO A C 1
ATOM 777 O O . PRO A 1 102 ? 2.154 -34.594 -0.896 1 98.19 102 PRO A O 1
ATOM 780 N N . ASP A 1 103 ? 2.404 -35.156 1.214 1 96.88 103 ASP A N 1
ATOM 781 C CA . ASP A 1 103 ? 1.893 -36.5 1.04 1 96.88 103 ASP A CA 1
ATOM 782 C C . ASP A 1 103 ? 0.387 -36.5 0.783 1 96.88 103 ASP A C 1
ATOM 784 O O . ASP A 1 103 ? -0.145 -37.406 0.145 1 96.88 103 ASP A O 1
ATOM 788 N N . SER A 1 104 ? -0.209 -35.438 1.228 1 97.44 104 SER A N 1
ATOM 789 C CA . SER A 1 104 ? -1.665 -35.375 1.158 1 97.44 104 SER A CA 1
ATOM 790 C C . SER A 1 104 ? -2.135 -35.062 -0.259 1 97.44 104 SER A C 1
ATOM 792 O O . SER A 1 104 ? -3.328 -35.125 -0.554 1 97.44 104 SER A O 1
ATOM 794 N N . LEU A 1 105 ? -1.209 -34.781 -1.183 1 98.31 105 LEU A N 1
ATOM 795 C CA . LEU A 1 105 ? -1.576 -34.344 -2.529 1 98.31 105 LEU A CA 1
ATOM 796 C C . LEU A 1 105 ? -0.976 -35.281 -3.576 1 98.31 105 LEU A C 1
ATOM 798 O O . LEU A 1 105 ? 0.156 -35.75 -3.424 1 98.31 105 LEU A O 1
ATOM 802 N N . ASP A 1 106 ? -1.774 -35.5 -4.637 1 97.62 106 ASP A N 1
ATOM 803 C CA . ASP A 1 106 ? -1.182 -36.25 -5.746 1 97.62 106 ASP A CA 1
ATOM 804 C C . ASP A 1 106 ? -0.197 -35.375 -6.523 1 97.62 106 ASP A C 1
ATOM 806 O O . ASP A 1 106 ? 0.023 -34.219 -6.176 1 97.62 106 ASP A O 1
ATOM 810 N N . ASP A 1 107 ?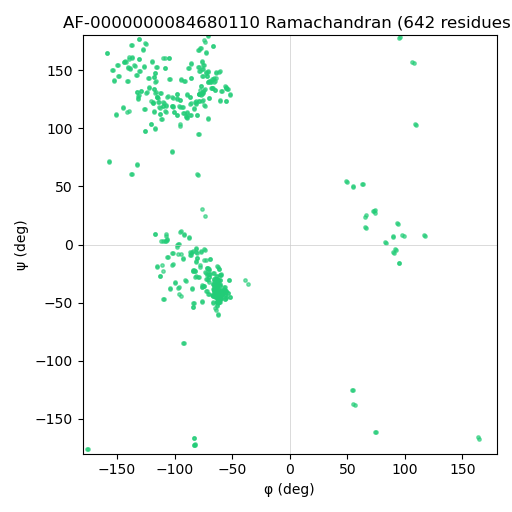 0.474 -35.875 -7.469 1 98.06 107 ASP A N 1
ATOM 811 C CA . ASP A 1 107 ? 1.576 -35.219 -8.148 1 98.06 107 ASP A CA 1
ATOM 812 C C . ASP A 1 107 ? 1.096 -33.938 -8.836 1 98.06 107 ASP A C 1
ATOM 814 O O . ASP A 1 107 ? 1.759 -32.906 -8.773 1 98.06 107 ASP A O 1
ATOM 818 N N . ALA A 1 108 ? -0.066 -34.031 -9.531 1 98.25 108 ALA A N 1
ATOM 819 C CA . ALA A 1 108 ? -0.604 -32.844 -10.219 1 98.25 108 ALA A CA 1
ATOM 820 C C . ALA A 1 108 ? -0.968 -31.75 -9.227 1 98.25 108 ALA A C 1
ATOM 822 O O . ALA A 1 108 ? -0.62 -30.578 -9.422 1 98.25 108 ALA A O 1
ATOM 823 N N . GLU A 1 109 ? -1.639 -32.125 -8.148 1 98.31 109 GLU A N 1
ATOM 824 C CA . GLU A 1 109 ? -2.008 -31.172 -7.098 1 98.31 109 GLU A CA 1
ATOM 825 C C . GLU A 1 109 ? -0.77 -30.578 -6.434 1 98.31 109 GLU A C 1
ATOM 827 O O . GLU A 1 109 ? -0.723 -29.375 -6.156 1 98.31 109 GLU A O 1
ATOM 832 N N . ALA A 1 110 ? 0.189 -31.422 -6.195 1 98.5 110 ALA A N 1
ATOM 833 C CA . ALA A 1 110 ? 1.429 -30.953 -5.57 1 98.5 110 ALA A CA 1
ATOM 834 C C . ALA A 1 110 ? 2.156 -29.969 -6.469 1 98.5 110 ALA A C 1
ATOM 836 O O . ALA A 1 110 ? 2.625 -28.922 -5.996 1 98.5 110 ALA A O 1
ATOM 837 N N . ALA A 1 111 ? 2.252 -30.266 -7.738 1 98.25 111 ALA A N 1
ATOM 838 C CA . ALA A 1 111 ? 2.891 -29.344 -8.672 1 98.25 111 ALA A CA 1
ATOM 839 C C . ALA A 1 111 ? 2.211 -27.969 -8.641 1 98.25 111 ALA A C 1
ATOM 841 O O . ALA A 1 111 ? 2.877 -26.938 -8.727 1 98.25 111 ALA A O 1
ATOM 842 N N . ALA A 1 112 ? 0.879 -28.016 -8.469 1 98 112 ALA A N 1
ATOM 843 C CA . ALA A 1 112 ? 0.084 -26.781 -8.539 1 98 112 ALA A CA 1
ATOM 844 C C . ALA A 1 112 ? 0.138 -26.031 -7.215 1 98 112 ALA A C 1
ATOM 846 O O . ALA A 1 112 ? -0.382 -24.906 -7.109 1 98 112 ALA A O 1
ATOM 847 N N . LEU A 1 113 ? 0.794 -26.547 -6.145 1 98.19 113 LEU A N 1
ATOM 848 C CA . LEU A 1 113 ? 0.818 -25.938 -4.816 1 98.19 113 LEU A CA 1
ATOM 849 C C . LEU A 1 113 ? 1.941 -24.906 -4.707 1 98.19 113 LEU A C 1
ATOM 851 O O . LEU A 1 113 ? 2.025 -24.188 -3.717 1 98.19 113 LEU A O 1
ATOM 855 N N . HIS A 1 114 ? 2.797 -24.766 -5.691 1 97.12 114 HIS A N 1
ATOM 856 C CA . HIS A 1 114 ? 4.02 -23.969 -5.582 1 97.12 114 HIS A CA 1
ATOM 857 C C . HIS A 1 114 ? 3.795 -22.531 -6.039 1 97.12 114 HIS A C 1
ATOM 859 O O . HIS A 1 114 ? 3.297 -21.719 -5.27 1 97.12 114 HIS A O 1
ATOM 865 N N . ILE A 1 115 ? 3.861 -22.156 -7.238 1 96.62 115 ILE A N 1
ATOM 866 C CA . ILE A 1 115 ? 3.877 -20.766 -7.691 1 96.62 115 ILE A CA 1
ATOM 867 C C . ILE A 1 115 ? 2.547 -20.094 -7.352 1 96.62 115 ILE A C 1
ATOM 869 O O . ILE A 1 115 ? 2.514 -19.094 -6.645 1 96.62 115 ILE A O 1
ATOM 873 N N . GLY A 1 116 ? 1.433 -20.656 -7.781 1 96.62 116 GLY A N 1
ATOM 874 C CA . GLY A 1 116 ? 0.126 -20.047 -7.625 1 96.62 116 GLY A CA 1
ATOM 875 C C . GLY A 1 116 ? -0.282 -19.875 -6.172 1 96.62 116 GLY A C 1
ATOM 876 O O . GLY A 1 116 ? -0.708 -18.781 -5.766 1 96.62 116 GLY A O 1
ATOM 877 N N . TYR A 1 117 ? -0.153 -20.922 -5.391 1 98.25 117 TYR A N 1
ATOM 878 C CA . TYR A 1 117 ? -0.599 -20.875 -4.004 1 98.25 117 TYR A CA 1
ATOM 879 C C . TYR A 1 117 ? 0.364 -20.062 -3.148 1 98.25 117 TYR A C 1
ATOM 881 O O . TYR A 1 117 ? -0.057 -19.359 -2.227 1 98.25 117 TYR A O 1
ATOM 889 N N . GLN A 1 118 ? 1.657 -20.156 -3.461 1 98.25 118 GLN A N 1
ATOM 890 C CA . GLN A 1 118 ? 2.582 -19.281 -2.756 1 98.25 118 GLN A CA 1
ATOM 891 C C . GLN A 1 118 ? 2.312 -17.812 -3.094 1 98.25 118 GLN A C 1
ATOM 893 O O . GLN A 1 118 ? 2.344 -16.953 -2.213 1 98.25 118 GLN A O 1
ATOM 898 N N . THR A 1 119 ? 2.049 -17.547 -4.363 1 98 119 THR A N 1
ATOM 899 C CA . THR A 1 119 ? 1.673 -16.188 -4.75 1 98 119 THR A CA 1
ATOM 900 C C . THR A 1 119 ? 0.471 -15.711 -3.939 1 98 119 THR A C 1
ATOM 902 O O . THR A 1 119 ? 0.473 -14.594 -3.414 1 98 119 THR A O 1
ATOM 905 N N . GLY A 1 120 ? -0.525 -16.562 -3.824 1 98.5 120 GLY A N 1
ATOM 906 C CA . GLY A 1 120 ? -1.69 -16.234 -3.02 1 98.5 120 GLY A CA 1
ATOM 907 C C . GLY A 1 120 ? -1.354 -15.961 -1.565 1 98.5 120 GLY A C 1
ATOM 908 O O . GLY A 1 120 ? -1.831 -14.984 -0.984 1 98.5 120 GLY A O 1
ATOM 909 N N . TRP A 1 121 ? -0.552 -16.828 -1 1 98.62 121 TRP A N 1
ATOM 910 C CA . TRP A 1 121 ? -0.19 -16.703 0.408 1 98.62 121 TRP A CA 1
ATOM 911 C C . TRP A 1 121 ? 0.583 -15.406 0.649 1 98.62 121 TRP A C 1
ATOM 913 O O . TRP A 1 121 ? 0.271 -14.648 1.575 1 98.62 121 TRP A O 1
ATOM 923 N N . PHE A 1 122 ? 1.599 -15.148 -0.152 1 98.62 122 PHE A N 1
ATOM 924 C CA . PHE A 1 122 ? 2.371 -13.922 0.006 1 98.62 122 PHE A CA 1
ATOM 925 C C . PHE A 1 122 ? 1.482 -12.695 -0.17 1 98.62 122 PHE A C 1
ATOM 927 O O . PHE A 1 122 ? 1.622 -11.711 0.56 1 98.62 122 PHE A O 1
ATOM 934 N N . GLY A 1 123 ? 0.595 -12.734 -1.172 1 98.62 123 GLY A N 1
ATOM 935 C CA . GLY A 1 123 ? -0.309 -11.617 -1.401 1 98.62 123 GLY A CA 1
ATOM 936 C C . GLY A 1 123 ? -1.25 -11.359 -0.239 1 98.62 123 GLY A C 1
ATOM 937 O O . GLY A 1 123 ? -1.323 -10.242 0.273 1 98.62 123 GLY A O 1
ATOM 938 N N . LEU A 1 124 ? -1.918 -12.406 0.248 1 98.81 124 LEU A N 1
ATOM 939 C CA . LEU A 1 124 ? -3.014 -12.258 1.198 1 98.81 124 LEU A CA 1
ATOM 940 C C . LEU A 1 124 ? -2.486 -12.172 2.627 1 98.81 124 LEU A C 1
ATOM 942 O O . LEU A 1 124 ? -2.998 -11.398 3.438 1 98.81 124 LEU A O 1
ATOM 946 N N . HIS A 1 125 ? -1.451 -12.945 2.92 1 98.25 125 HIS A N 1
ATOM 947 C CA . HIS A 1 125 ? -1.068 -13.07 4.324 1 98.25 125 HIS A CA 1
ATOM 948 C C . HIS A 1 125 ? 0.178 -12.242 4.629 1 98.25 125 HIS A C 1
ATOM 950 O O . HIS A 1 125 ? 0.293 -11.664 5.711 1 98.25 125 HIS A O 1
ATOM 956 N N . ARG A 1 126 ? 1.091 -12.219 3.699 1 98 126 ARG A N 1
ATOM 957 C CA . ARG A 1 126 ? 2.311 -11.461 3.949 1 98 126 ARG A CA 1
ATOM 958 C C . ARG A 1 126 ? 2.111 -9.984 3.627 1 98 126 ARG A C 1
ATOM 960 O O . ARG A 1 126 ? 2.391 -9.117 4.461 1 98 126 ARG A O 1
ATOM 967 N N . ARG A 1 127 ? 1.592 -9.695 2.457 1 98.38 127 ARG A N 1
ATOM 968 C CA . ARG A 1 127 ? 1.51 -8.305 2.01 1 98.38 127 ARG A CA 1
ATOM 969 C C . ARG A 1 127 ? 0.26 -7.625 2.561 1 98.38 127 ARG A C 1
ATOM 971 O O . ARG A 1 127 ? 0.353 -6.598 3.232 1 98.38 127 ARG A O 1
ATOM 978 N N . ALA A 1 128 ? -0.932 -8.242 2.332 1 98.75 128 ALA A N 1
ATOM 979 C CA . ALA A 1 128 ? -2.197 -7.609 2.697 1 98.75 128 ALA A CA 1
ATOM 980 C C . ALA A 1 128 ? -2.529 -7.852 4.168 1 98.75 128 ALA A C 1
ATOM 982 O O . ALA A 1 128 ? -3.369 -7.156 4.742 1 98.75 128 ALA A O 1
ATOM 983 N N . ARG A 1 129 ? -1.931 -8.914 4.773 1 98.5 129 ARG A N 1
ATOM 984 C CA . ARG A 1 129 ? -2.178 -9.273 6.164 1 98.5 129 ARG A CA 1
ATOM 985 C C . ARG A 1 129 ? -3.668 -9.469 6.422 1 98.5 129 ARG A C 1
ATOM 987 O O . ARG A 1 129 ? -4.227 -8.875 7.348 1 98.5 129 ARG A O 1
ATOM 994 N N . LEU A 1 130 ? -4.281 -10.242 5.598 1 98.81 130 LEU A N 1
ATOM 995 C CA . LEU A 1 130 ? -5.703 -10.57 5.688 1 98.81 130 LEU A CA 1
ATOM 996 C C . LEU A 1 130 ? -6.043 -11.133 7.062 1 98.81 130 LEU A C 1
ATOM 998 O O . LEU A 1 130 ? -5.316 -11.984 7.59 1 98.81 130 LEU A O 1
ATOM 1002 N N . GLU A 1 131 ? -7.117 -10.648 7.645 1 98.56 131 GLU A N 1
ATOM 1003 C CA . GLU A 1 131 ? -7.566 -11.094 8.961 1 98.56 131 GLU A CA 1
ATOM 1004 C C . GLU A 1 131 ? -8.93 -11.781 8.875 1 98.56 131 GLU A C 1
ATOM 1006 O O . GLU A 1 131 ? -9.711 -11.508 7.961 1 98.56 131 GLU A O 1
ATOM 1011 N N . ALA A 1 132 ? -9.102 -12.688 9.867 1 98.69 132 ALA A N 1
ATOM 1012 C CA . ALA A 1 132 ? -10.422 -13.297 9.977 1 98.69 132 ALA A CA 1
ATOM 1013 C C . ALA A 1 132 ? -11.516 -12.242 10.117 1 98.69 132 ALA A C 1
ATOM 1015 O O . ALA A 1 132 ? -11.336 -11.258 10.836 1 98.69 132 ALA A O 1
ATOM 1016 N N . GLY A 1 133 ? -12.633 -12.422 9.375 1 98.56 133 GLY A N 1
ATOM 1017 C CA . GLY A 1 133 ? -13.75 -11.5 9.445 1 98.56 133 GLY A CA 1
ATOM 1018 C C . GLY A 1 133 ? -13.719 -10.43 8.367 1 98.56 133 GLY A C 1
ATOM 1019 O O . GLY A 1 133 ? -14.734 -9.781 8.102 1 98.56 133 GLY A O 1
ATOM 1020 N N . GLU A 1 134 ? -12.609 -10.219 7.699 1 98.88 134 GLU A N 1
ATOM 1021 C CA . GLU A 1 134 ? -12.516 -9.25 6.605 1 98.88 134 GLU A CA 1
ATOM 1022 C C . GLU A 1 134 ? -13.164 -9.797 5.336 1 98.88 134 GLU A C 1
ATOM 1024 O O . GLU A 1 134 ? -13.344 -11.008 5.195 1 98.88 134 GLU A O 1
ATOM 1029 N N . THR A 1 135 ? -13.539 -8.906 4.484 1 98.94 135 THR A N 1
ATOM 1030 C CA . THR A 1 135 ? -14.07 -9.266 3.174 1 98.94 135 THR A CA 1
ATOM 1031 C C . THR A 1 135 ? -12.961 -9.242 2.123 1 98.94 135 THR A C 1
ATOM 1033 O O . THR A 1 135 ? -12.25 -8.25 1.984 1 98.94 135 THR A O 1
ATOM 1036 N N . LEU A 1 136 ? -12.812 -10.375 1.444 1 98.94 136 LEU A N 1
ATOM 1037 C CA . LEU A 1 136 ? -11.859 -10.531 0.354 1 98.94 136 LEU A CA 1
ATOM 1038 C C . LEU A 1 136 ? -12.57 -10.594 -0.992 1 98.94 136 LEU A C 1
ATOM 1040 O O . LEU A 1 136 ? -13.445 -11.438 -1.197 1 98.94 136 LEU A O 1
ATOM 1044 N N . LEU A 1 137 ? -12.273 -9.656 -1.883 1 99 137 LEU A N 1
ATOM 1045 C CA . LEU A 1 137 ? -12.734 -9.703 -3.266 1 99 137 LEU A CA 1
ATOM 1046 C C . LEU A 1 137 ? -11.656 -10.273 -4.18 1 99 137 LEU A C 1
ATOM 1048 O O . LEU A 1 137 ? -10.523 -9.789 -4.188 1 99 137 LEU A O 1
ATOM 1052 N N . VAL A 1 138 ? -12 -11.289 -4.922 1 98.94 138 VAL A N 1
ATOM 1053 C CA . VAL A 1 138 ? -11.047 -11.945 -5.812 1 98.94 138 VAL A CA 1
ATOM 1054 C C . VAL A 1 138 ? -11.523 -11.82 -7.258 1 98.94 138 VAL A C 1
ATOM 1056 O O . VAL A 1 138 ? -12.57 -12.359 -7.621 1 98.94 138 VAL A O 1
ATOM 1059 N N . HIS A 1 139 ? -10.75 -11.086 -8.031 1 98.69 139 HIS A N 1
ATOM 1060 C CA . HIS A 1 139 ? -10.992 -11.109 -9.469 1 98.69 139 HIS A CA 1
ATOM 1061 C C . HIS A 1 139 ? -10.477 -12.398 -10.094 1 98.69 139 HIS A C 1
ATOM 1063 O O . HIS A 1 139 ? -9.492 -12.969 -9.625 1 98.69 139 HIS A O 1
ATOM 1069 N N . ALA A 1 140 ? -11.148 -12.836 -11.234 1 97.25 140 ALA A N 1
ATOM 1070 C CA . ALA A 1 140 ? -10.805 -14.102 -11.883 1 97.25 140 ALA A CA 1
ATOM 1071 C C . ALA A 1 140 ? -10.742 -15.242 -10.867 1 97.25 140 ALA A C 1
ATOM 1073 O O . ALA A 1 140 ? -9.766 -16 -10.836 1 97.25 140 ALA A O 1
ATOM 1074 N N . ALA A 1 141 ? -11.812 -15.391 -10.117 1 98.44 141 ALA A N 1
ATOM 1075 C CA . ALA A 1 141 ? -11.82 -16.234 -8.922 1 98.44 141 ALA A CA 1
ATOM 1076 C C . ALA A 1 141 ? -11.727 -17.719 -9.297 1 98.44 141 ALA A C 1
ATOM 1078 O O . ALA A 1 141 ? -11.336 -18.547 -8.477 1 98.44 141 ALA A O 1
ATOM 1079 N N . ALA A 1 142 ? -12.086 -18.031 -10.508 1 97.5 142 ALA A N 1
ATOM 1080 C CA . ALA A 1 142 ? -12.07 -19.438 -10.922 1 97.5 142 ALA A CA 1
ATOM 1081 C C . ALA A 1 142 ? -10.781 -19.766 -11.656 1 97.5 142 ALA A C 1
ATOM 1083 O O . ALA A 1 142 ? -10.586 -20.906 -12.086 1 97.5 142 ALA A O 1
ATOM 1084 N N . GLY A 1 143 ? -9.914 -18.797 -11.789 1 95 143 GLY A N 1
ATOM 1085 C CA . GLY A 1 143 ? -8.656 -19.016 -12.5 1 95 143 GLY A CA 1
ATOM 1086 C C . GLY A 1 143 ? -7.59 -19.656 -11.633 1 95 143 GLY A C 1
ATOM 1087 O O . GLY A 1 143 ? -7.883 -20.156 -10.547 1 95 143 GLY A O 1
ATOM 1088 N N . GLY A 1 144 ? -6.391 -19.719 -12.156 1 92.88 144 GLY A N 1
ATOM 1089 C CA . GLY A 1 144 ? -5.285 -20.375 -11.469 1 92.88 144 GLY A CA 1
ATOM 1090 C C . GLY A 1 144 ? -4.93 -19.719 -10.148 1 92.88 144 GLY A C 1
ATOM 1091 O O . GLY A 1 144 ? -5.16 -20.281 -9.086 1 92.88 144 GLY A O 1
ATOM 1092 N N . VAL A 1 145 ? -4.539 -18.422 -10.203 1 94.25 145 VAL A N 1
ATOM 1093 C CA . VAL A 1 145 ? -4.129 -17.734 -8.984 1 94.25 145 VAL A CA 1
ATOM 1094 C C . VAL A 1 145 ? -5.367 -17.312 -8.195 1 94.25 145 VAL A C 1
ATOM 1096 O O . VAL A 1 145 ? -5.344 -17.281 -6.961 1 94.25 145 VAL A O 1
ATOM 1099 N N . GLY A 1 146 ? -6.461 -17.094 -8.93 1 97.69 146 GLY A N 1
ATOM 1100 C CA . GLY A 1 146 ? -7.703 -16.719 -8.258 1 97.69 146 GLY A CA 1
ATOM 1101 C C . GLY A 1 146 ? -8.25 -17.828 -7.379 1 97.69 146 GLY A C 1
ATOM 1102 O O . GLY A 1 146 ? -8.688 -17.578 -6.254 1 97.69 146 GLY A O 1
ATOM 1103 N N . SER A 1 147 ? -8.242 -19.047 -7.906 1 98.25 147 SER A N 1
ATOM 1104 C CA . SER A 1 147 ? -8.75 -20.172 -7.129 1 98.25 147 SER A CA 1
ATOM 1105 C C . SER A 1 147 ? -7.914 -20.391 -5.867 1 98.25 147 SER A C 1
ATOM 1107 O O . SER A 1 147 ? -8.453 -20.734 -4.816 1 98.25 147 SER A O 1
ATOM 1109 N N . ALA A 1 148 ? -6.605 -20.188 -5.988 1 98.31 148 ALA A N 1
ATOM 1110 C CA . ALA A 1 148 ? -5.734 -20.25 -4.816 1 98.31 148 ALA A CA 1
ATOM 1111 C C . ALA A 1 148 ? -6.113 -19.188 -3.791 1 98.31 148 ALA A C 1
ATOM 1113 O O . ALA A 1 148 ? -6.234 -19.484 -2.6 1 98.31 148 ALA A O 1
ATOM 1114 N N . ALA A 1 149 ? -6.375 -17.984 -4.234 1 98.81 149 ALA A N 1
ATOM 1115 C CA . ALA A 1 149 ? -6.727 -16.875 -3.357 1 98.81 149 ALA A CA 1
ATOM 1116 C C . ALA A 1 149 ? -8.047 -17.141 -2.639 1 98.81 149 ALA A C 1
ATOM 1118 O O . ALA A 1 149 ? -8.195 -16.828 -1.455 1 98.81 149 ALA A O 1
ATOM 1119 N N . VAL A 1 150 ? -9.008 -17.719 -3.357 1 98.88 150 VAL A N 1
ATOM 1120 C CA . VAL A 1 150 ? -10.297 -18.031 -2.766 1 98.88 150 VAL A CA 1
ATOM 1121 C C . VAL A 1 150 ? -10.117 -19.016 -1.611 1 98.88 150 VAL A C 1
ATOM 1123 O O . VAL A 1 150 ? -10.586 -18.781 -0.499 1 98.88 150 VAL A O 1
ATOM 1126 N N . GLN A 1 151 ? -9.391 -20.062 -1.856 1 98.81 151 GLN A N 1
ATOM 1127 C CA . GLN A 1 151 ? -9.219 -21.078 -0.829 1 98.81 151 GLN A CA 1
ATOM 1128 C C . GLN A 1 151 ? -8.43 -20.547 0.359 1 98.81 151 GLN A C 1
ATOM 1130 O O . GLN A 1 151 ? -8.781 -20.797 1.513 1 98.81 151 GLN A O 1
ATOM 1135 N N . LEU A 1 152 ? -7.379 -19.844 0.083 1 98.88 152 LEU A N 1
ATOM 1136 C CA . LEU A 1 152 ? -6.559 -19.281 1.146 1 98.88 152 LEU A CA 1
ATOM 1137 C C . LEU A 1 152 ? -7.355 -18.266 1.961 1 98.88 152 LEU A C 1
ATOM 1139 O O . LEU A 1 152 ? -7.219 -18.188 3.184 1 98.88 152 LEU A O 1
ATOM 1143 N N . GLY A 1 153 ? -8.172 -17.438 1.273 1 98.88 153 GLY A N 1
ATOM 1144 C CA . GLY A 1 153 ? -9.047 -16.5 1.968 1 98.88 153 GLY A CA 1
ATOM 1145 C C . GLY A 1 153 ? -10.039 -17.188 2.893 1 98.88 153 GLY A C 1
ATOM 1146 O O . GLY A 1 153 ? -10.211 -16.766 4.039 1 98.88 153 GLY A O 1
ATOM 1147 N N . LYS A 1 154 ? -10.641 -18.234 2.361 1 98.81 154 LYS A N 1
ATOM 1148 C CA . LYS A 1 154 ? -11.586 -19 3.17 1 98.81 154 LYS A CA 1
ATOM 1149 C C . LYS A 1 154 ? -10.891 -19.625 4.375 1 98.81 154 LYS A C 1
ATOM 1151 O O . LYS A 1 154 ? -11.406 -19.562 5.496 1 98.81 154 LYS A O 1
ATOM 1156 N N . ALA A 1 155 ? -9.758 -20.203 4.156 1 98.69 155 ALA A N 1
ATOM 1157 C CA . ALA A 1 155 ? -9 -20.828 5.23 1 98.69 155 ALA A CA 1
ATOM 1158 C C . ALA A 1 155 ? -8.625 -19.812 6.305 1 98.69 155 ALA A C 1
ATOM 1160 O O . ALA A 1 155 ? -8.492 -20.172 7.48 1 98.69 155 ALA A O 1
ATOM 1161 N N . ALA A 1 156 ? -8.516 -18.547 5.953 1 98.5 156 ALA A N 1
ATOM 1162 C CA . ALA A 1 156 ? -8.125 -17.5 6.879 1 98.5 156 ALA A CA 1
ATOM 1163 C C . ALA A 1 156 ? -9.336 -16.953 7.637 1 98.5 156 ALA A C 1
ATOM 1165 O O . ALA A 1 156 ? -9.188 -16.125 8.547 1 98.5 156 ALA A O 1
ATOM 1166 N N . GLY A 1 157 ? -10.531 -17.344 7.234 1 98.75 157 GLY A N 1
ATOM 1167 C CA . GLY A 1 157 ? -11.734 -16.906 7.922 1 98.75 157 GLY A CA 1
ATOM 1168 C C . GLY A 1 157 ? -12.359 -15.68 7.309 1 98.75 157 GLY A C 1
ATOM 1169 O O . GLY A 1 157 ? -13.188 -15.016 7.938 1 98.75 157 GLY A O 1
ATOM 1170 N N . ALA A 1 158 ? -12.016 -15.367 6.086 1 98.81 158 ALA A N 1
ATOM 1171 C CA . ALA A 1 158 ? -12.57 -14.195 5.41 1 98.81 158 ALA A CA 1
ATOM 1172 C C . ALA A 1 158 ? -13.906 -14.531 4.746 1 98.81 158 ALA A C 1
ATOM 1174 O O . ALA A 1 158 ? -14.203 -15.695 4.492 1 98.81 158 ALA A O 1
ATOM 1175 N N . THR A 1 159 ? -14.719 -13.523 4.547 1 98.88 159 THR A N 1
ATOM 1176 C CA . THR A 1 159 ? -15.812 -13.594 3.586 1 98.88 159 THR A CA 1
ATOM 1177 C C . THR A 1 159 ? -15.305 -13.328 2.17 1 98.88 159 THR A C 1
ATOM 1179 O O . THR A 1 159 ? -14.766 -12.258 1.89 1 98.88 159 THR A O 1
ATOM 1182 N N . VAL A 1 160 ? -15.516 -14.305 1.303 1 98.94 160 VAL A N 1
ATOM 1183 C CA . VAL A 1 160 ? -14.875 -14.211 -0.004 1 98.94 160 VAL A CA 1
ATOM 1184 C C . VAL A 1 160 ? -15.922 -13.938 -1.077 1 98.94 160 VAL A C 1
ATOM 1186 O O . VAL A 1 160 ? -16.891 -14.695 -1.218 1 98.94 160 VAL A O 1
ATOM 1189 N N . ILE A 1 161 ? -15.758 -12.844 -1.801 1 98.94 161 ILE A N 1
ATOM 1190 C CA . ILE A 1 161 ? -16.516 -12.516 -3 1 98.94 161 ILE A CA 1
ATOM 1191 C C . ILE A 1 161 ? -15.68 -12.805 -4.242 1 98.94 161 ILE A C 1
ATOM 1193 O O . ILE A 1 161 ? -14.602 -12.227 -4.418 1 98.94 161 ILE A O 1
ATOM 1197 N N . GLY A 1 162 ? -16.172 -13.703 -5.09 1 98.94 162 GLY A N 1
ATOM 1198 C CA . GLY A 1 162 ? -15.453 -14.039 -6.312 1 98.94 162 GLY A CA 1
ATOM 1199 C C . GLY A 1 162 ? -16.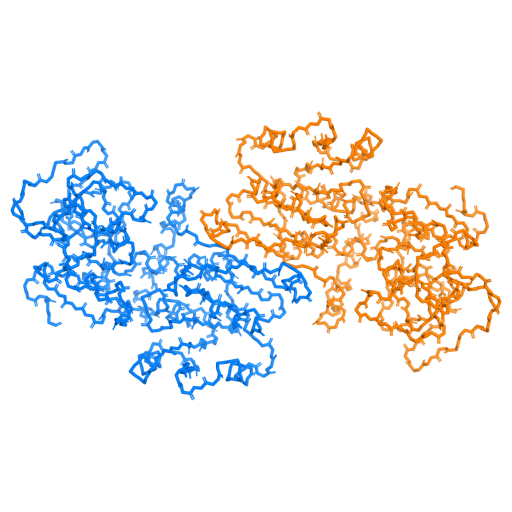109 -13.461 -7.559 1 98.94 162 GLY A C 1
ATOM 1200 O O . GLY A 1 162 ? -17.312 -13.617 -7.758 1 98.94 162 GLY A O 1
ATOM 1201 N N . VAL A 1 163 ? -15.328 -12.758 -8.344 1 98.81 163 VAL A N 1
ATOM 1202 C CA . VAL A 1 163 ? -15.781 -12.281 -9.648 1 98.81 163 VAL A CA 1
ATOM 1203 C C . VAL A 1 163 ? -15.297 -13.234 -10.734 1 98.81 163 VAL A C 1
ATOM 1205 O O . VAL A 1 163 ? -14.117 -13.594 -10.781 1 98.81 163 VAL A O 1
ATOM 1208 N N . VAL A 1 164 ? -16.172 -13.664 -11.586 1 98.12 164 VAL A N 1
ATOM 1209 C CA . VAL A 1 164 ? -15.859 -14.609 -12.648 1 98.12 164 VAL A CA 1
ATOM 1210 C C . VAL A 1 164 ? -16.547 -14.172 -13.945 1 98.12 164 VAL A C 1
ATOM 1212 O O . VAL A 1 164 ? -17.266 -13.172 -13.969 1 98.12 164 VAL A O 1
ATOM 1215 N N . GLY A 1 165 ? -16.203 -14.859 -15.008 1 96.19 165 GLY A N 1
ATOM 1216 C CA . GLY A 1 165 ? -16.875 -14.648 -16.281 1 96.19 165 GLY A CA 1
ATOM 1217 C C . GLY A 1 165 ? -17.547 -15.898 -16.812 1 96.19 165 GLY A C 1
ATOM 1218 O O . GLY A 1 165 ? -16.891 -16.75 -17.422 1 96.19 165 GLY A O 1
ATOM 1219 N N . GLY A 1 166 ? -18.844 -15.969 -16.703 1 96.44 166 GLY A N 1
ATOM 1220 C CA . GLY A 1 166 ? -19.594 -17.078 -17.266 1 96.44 166 GLY A CA 1
ATOM 1221 C C . GLY A 1 166 ? -20.109 -18.047 -16.219 1 96.44 166 GLY A C 1
ATOM 1222 O O . GLY A 1 166 ? -19.5 -18.219 -15.164 1 96.44 166 GLY A O 1
ATOM 1223 N N . ALA A 1 167 ? -21.141 -18.766 -16.594 1 96.88 167 ALA A N 1
ATOM 1224 C CA . ALA A 1 167 ? -21.859 -19.625 -15.672 1 96.88 167 ALA A CA 1
ATOM 1225 C C . ALA A 1 167 ? -20.984 -20.797 -15.203 1 96.88 167 ALA A C 1
ATOM 1227 O O . ALA A 1 167 ? -21.062 -21.203 -14.039 1 96.88 167 ALA A O 1
ATOM 1228 N N . ARG A 1 168 ? -20.219 -21.312 -16.109 1 96.25 168 ARG A N 1
ATOM 1229 C CA . ARG A 1 168 ? -19.344 -22.438 -15.758 1 96.25 168 ARG A CA 1
ATOM 1230 C C . ARG A 1 168 ? -18.344 -22.016 -14.688 1 96.25 168 ARG A C 1
ATOM 1232 O O . ARG A 1 168 ? -18.172 -22.734 -13.688 1 96.25 168 ARG A O 1
ATOM 1239 N N . LYS A 1 169 ? -17.75 -20.922 -14.844 1 97.31 169 LYS A N 1
ATOM 1240 C CA . LYS A 1 169 ? -16.766 -20.438 -13.891 1 97.31 169 LYS A CA 1
ATOM 1241 C C . LYS A 1 169 ? -17.438 -20.016 -12.578 1 97.31 169 LYS A C 1
ATOM 1243 O O . LYS A 1 169 ? -16.844 -20.156 -11.508 1 97.31 169 LYS A O 1
ATOM 1248 N N . ALA A 1 170 ? -18.641 -19.562 -12.703 1 98.25 170 ALA A N 1
ATOM 1249 C CA . ALA A 1 170 ? -19.391 -19.234 -11.492 1 98.25 170 ALA A CA 1
ATOM 1250 C C . ALA A 1 170 ? -19.609 -20.484 -10.633 1 98.25 170 ALA A C 1
ATOM 1252 O O . ALA A 1 170 ? -19.484 -20.422 -9.414 1 98.25 170 ALA A O 1
ATOM 1253 N N . ALA A 1 171 ? -19.969 -21.531 -11.297 1 98.12 171 ALA A N 1
ATOM 1254 C CA . ALA A 1 171 ? -20.172 -22.781 -10.578 1 98.12 171 ALA A CA 1
ATOM 1255 C C . ALA A 1 171 ? -18.891 -23.234 -9.891 1 98.12 171 ALA A C 1
ATOM 1257 O O . ALA A 1 171 ? -18.922 -23.688 -8.734 1 98.12 171 ALA A O 1
ATOM 1258 N N . VAL A 1 172 ? -17.797 -23.078 -10.578 1 97.94 172 VAL A N 1
ATOM 1259 C CA . VAL A 1 172 ? -16.5 -23.453 -10.039 1 97.94 172 VAL A CA 1
ATOM 1260 C C . VAL A 1 172 ? -16.188 -22.609 -8.812 1 97.94 172 VAL A C 1
ATOM 1262 O O . VAL A 1 172 ? -15.75 -23.125 -7.781 1 97.94 172 VAL A O 1
ATOM 1265 N N . ALA A 1 173 ? -16.438 -21.328 -8.859 1 98.44 173 ALA A N 1
ATOM 1266 C CA . ALA A 1 173 ? -16.156 -20.406 -7.758 1 98.44 173 ALA A CA 1
ATOM 1267 C C . ALA A 1 173 ? -17 -20.75 -6.535 1 98.44 173 ALA A C 1
ATOM 1269 O O . ALA A 1 173 ? -16.516 -20.672 -5.402 1 98.44 173 ALA A O 1
ATOM 1270 N N . ARG A 1 174 ? -18.234 -21.141 -6.766 1 98.38 174 ARG A N 1
ATOM 1271 C CA . ARG A 1 174 ? -19.094 -21.562 -5.668 1 98.38 174 ARG A CA 1
ATOM 1272 C C . ARG A 1 174 ? -18.547 -22.812 -4.992 1 98.38 174 ARG A C 1
ATOM 1274 O O . ARG A 1 174 ? -18.531 -22.906 -3.764 1 98.38 174 ARG A O 1
ATOM 1281 N N . GLU A 1 175 ? -18.109 -23.703 -5.801 1 97.75 175 GLU A N 1
ATOM 1282 C CA . GLU A 1 175 ? -17.562 -24.953 -5.281 1 97.75 175 GLU A CA 1
ATOM 1283 C C . GLU A 1 175 ? -16.281 -24.719 -4.477 1 97.75 175 GLU A C 1
ATOM 1285 O O . GLU A 1 175 ? -16.016 -25.422 -3.502 1 97.75 175 GLU A O 1
ATOM 1290 N N . LEU A 1 176 ? -15.562 -23.719 -4.867 1 97.56 176 LEU A N 1
ATOM 1291 C CA . LEU A 1 176 ? -14.312 -23.375 -4.188 1 97.56 176 LEU A CA 1
ATOM 1292 C C . LEU A 1 176 ? -14.594 -22.766 -2.816 1 97.56 176 LEU A C 1
ATOM 1294 O O . LEU A 1 176 ? -13.695 -22.688 -1.979 1 97.56 176 LEU A O 1
ATOM 1298 N N . GLY A 1 177 ? -15.836 -22.25 -2.625 1 97.31 177 GLY A N 1
ATOM 1299 C CA . GLY A 1 177 ? -16.188 -21.781 -1.298 1 97.31 177 GLY A CA 1
ATOM 1300 C C . GLY A 1 177 ? -16.484 -20.281 -1.255 1 97.31 177 GLY A C 1
ATOM 1301 O O . GLY A 1 177 ? -16.641 -19.703 -0.176 1 97.31 177 GLY A O 1
ATOM 1302 N N . CYS A 1 178 ? -16.547 -19.625 -2.389 1 98.75 178 CYS A N 1
ATOM 1303 C CA . CYS A 1 178 ? -16.922 -18.219 -2.375 1 98.75 178 CYS A CA 1
ATOM 1304 C C . CYS A 1 178 ? -18.266 -18.016 -1.663 1 98.75 178 CYS A C 1
ATOM 1306 O O . CYS A 1 178 ? -19.219 -18.75 -1.897 1 98.75 178 CYS A O 1
ATOM 1308 N N . ASP A 1 179 ? -18.297 -17.031 -0.831 1 98.88 179 ASP A N 1
ATOM 1309 C CA . ASP A 1 179 ? -19.547 -16.719 -0.144 1 98.88 179 ASP A CA 1
ATOM 1310 C C . ASP A 1 179 ? -20.531 -16 -1.079 1 98.88 179 ASP A C 1
ATOM 1312 O O . ASP A 1 179 ? -21.734 -16.141 -0.945 1 98.88 179 ASP A O 1
ATOM 1316 N N . VAL A 1 180 ? -20 -15.211 -1.932 1 98.81 180 VAL A N 1
ATOM 1317 C CA . VAL A 1 180 ? -20.734 -14.508 -2.975 1 98.81 180 VAL A CA 1
ATOM 1318 C C . VAL A 1 180 ? -20.016 -14.656 -4.309 1 98.81 180 VAL A C 1
ATOM 1320 O O . VAL A 1 180 ? -18.781 -14.555 -4.371 1 98.81 180 VAL A O 1
ATOM 1323 N N . VAL A 1 181 ? -20.719 -15.023 -5.336 1 98.88 181 VAL A N 1
ATOM 1324 C CA . VAL A 1 181 ? -20.156 -15.109 -6.68 1 98.88 181 VAL A CA 1
ATOM 1325 C C . VAL A 1 181 ? -20.828 -14.086 -7.59 1 98.88 181 VAL A C 1
ATOM 1327 O O . VAL A 1 181 ? -22.062 -14.008 -7.641 1 98.88 181 VAL A O 1
ATOM 1330 N N . VAL A 1 182 ? -20.047 -13.273 -8.242 1 98.81 182 VAL A N 1
ATOM 1331 C CA . VAL A 1 182 ? -20.531 -12.281 -9.188 1 98.81 182 VAL A CA 1
ATOM 1332 C C . VAL A 1 182 ? -20.078 -12.633 -10.602 1 98.81 182 VAL A C 1
ATOM 1334 O O . VAL A 1 182 ? -18.875 -12.68 -10.867 1 98.81 182 VAL A O 1
ATOM 1337 N N . ASP A 1 183 ? -20.969 -12.898 -11.508 1 98.56 183 ASP A N 1
ATOM 1338 C CA . ASP A 1 183 ? -20.656 -13.148 -12.914 1 98.56 183 ASP A CA 1
ATOM 1339 C C . ASP A 1 183 ? -20.672 -11.844 -13.711 1 98.56 183 ASP A C 1
ATOM 1341 O O . ASP A 1 183 ? -21.734 -11.32 -14.039 1 98.56 183 ASP A O 1
ATOM 1345 N N . ARG A 1 184 ? -19.5 -11.453 -14.125 1 97.25 184 ARG A N 1
ATOM 1346 C CA . ARG A 1 184 ? -19.344 -10.141 -14.758 1 97.25 184 ARG A CA 1
ATOM 1347 C C . ARG A 1 184 ? -20.031 -10.117 -16.125 1 97.25 184 ARG A C 1
ATOM 1349 O O . ARG A 1 184 ? -20.188 -9.055 -16.719 1 97.25 184 ARG A O 1
ATOM 1356 N N . HIS A 1 185 ? -20.422 -11.25 -16.672 1 96.62 185 HIS A N 1
ATOM 1357 C CA . HIS A 1 185 ? -21.172 -11.297 -17.922 1 96.62 185 HIS A CA 1
ATOM 1358 C C . HIS A 1 185 ? -22.656 -11.055 -17.703 1 96.62 185 HIS A C 1
ATOM 1360 O O . HIS A 1 185 ? -23.359 -10.617 -18.609 1 96.62 185 HIS A O 1
ATOM 1366 N N . ALA A 1 186 ? -23.094 -11.297 -16.531 1 96.38 186 ALA A N 1
ATOM 1367 C CA . ALA A 1 186 ? -24.531 -11.289 -16.281 1 96.38 186 ALA A CA 1
ATOM 1368 C C . ALA A 1 186 ? -24.906 -10.164 -15.312 1 96.38 186 ALA A C 1
ATOM 1370 O O . ALA A 1 186 ? -26.078 -9.789 -15.219 1 96.38 186 ALA A O 1
ATOM 1371 N N . GLU A 1 187 ? -23.922 -9.664 -14.586 1 96.44 187 GLU A N 1
ATOM 1372 C CA . GLU A 1 187 ? -24.203 -8.719 -13.516 1 96.44 187 GLU A CA 1
ATOM 1373 C C . GLU A 1 187 ? -23.297 -7.492 -13.609 1 96.44 187 GLU A C 1
ATOM 1375 O O . GLU A 1 187 ? -22.25 -7.539 -14.258 1 96.44 187 GLU A O 1
ATOM 1380 N N . ASP A 1 188 ? -23.781 -6.43 -12.945 1 97.94 188 ASP A N 1
ATOM 1381 C CA . ASP A 1 188 ? -22.906 -5.293 -12.664 1 97.94 188 ASP A CA 1
ATOM 1382 C C . ASP A 1 188 ? -22.031 -5.562 -11.445 1 97.94 188 ASP A C 1
ATOM 1384 O O . ASP A 1 188 ? -22.531 -5.57 -10.312 1 97.94 188 ASP A O 1
ATOM 1388 N N . VAL A 1 189 ? -20.828 -5.703 -11.664 1 98.62 189 VAL A N 1
ATOM 1389 C CA . VAL A 1 189 ? -19.891 -6.125 -10.625 1 98.62 189 VAL A CA 1
ATOM 1390 C C . VAL A 1 189 ? -19.906 -5.113 -9.477 1 98.62 189 VAL A C 1
ATOM 1392 O O . VAL A 1 189 ? -19.969 -5.496 -8.305 1 98.62 189 VAL A O 1
ATOM 1395 N N . ILE A 1 190 ? -19.859 -3.811 -9.75 1 98.62 190 ILE A N 1
ATOM 1396 C CA . ILE A 1 190 ? -19.781 -2.764 -8.734 1 98.62 190 ILE A CA 1
ATOM 1397 C C . ILE A 1 190 ? -21.047 -2.801 -7.871 1 98.62 190 ILE A C 1
ATOM 1399 O O . ILE A 1 190 ? -20.953 -2.826 -6.641 1 98.62 190 ILE A O 1
ATOM 1403 N N . ALA A 1 191 ? -22.172 -2.836 -8.492 1 98.56 191 ALA A N 1
ATOM 1404 C CA . ALA A 1 191 ? -23.438 -2.859 -7.762 1 98.56 191 ALA A CA 1
ATOM 1405 C C . ALA A 1 191 ? -23.547 -4.109 -6.895 1 98.56 191 ALA A C 1
ATOM 1407 O O . ALA A 1 191 ? -23.953 -4.035 -5.734 1 98.56 191 ALA A O 1
ATOM 1408 N N . ALA A 1 192 ? -23.172 -5.25 -7.469 1 98.69 192 ALA A N 1
ATOM 1409 C CA . ALA A 1 192 ? -23.297 -6.523 -6.766 1 98.69 192 ALA A CA 1
ATOM 1410 C C . ALA A 1 192 ? -22.391 -6.559 -5.535 1 98.69 192 ALA A C 1
ATOM 1412 O O . ALA A 1 192 ? -22.812 -7.008 -4.465 1 98.69 192 ALA A O 1
ATOM 1413 N N . VAL A 1 193 ? -21.172 -6.094 -5.676 1 98.69 193 VAL A N 1
ATOM 1414 C CA . VAL A 1 193 ? -20.234 -6.125 -4.562 1 98.69 193 VAL A CA 1
ATOM 1415 C C . VAL A 1 193 ? -20.656 -5.113 -3.5 1 98.69 193 VAL A C 1
ATOM 1417 O O . VAL A 1 193 ? -20.547 -5.387 -2.301 1 98.69 193 VAL A O 1
ATOM 1420 N N . LYS A 1 194 ? -21.078 -3.902 -3.896 1 98.56 194 LYS A N 1
ATOM 1421 C CA . LYS A 1 194 ? -21.562 -2.918 -2.934 1 98.56 194 LYS A CA 1
ATOM 1422 C C . LYS A 1 194 ? -22.734 -3.471 -2.123 1 98.56 194 LYS A C 1
ATOM 1424 O O . LYS A 1 194 ? -22.812 -3.264 -0.91 1 98.56 194 LYS A O 1
ATOM 1429 N N . GLU A 1 195 ? -23.609 -4.16 -2.803 1 98.31 195 GLU A N 1
ATOM 1430 C CA . GLU A 1 195 ? -24.719 -4.793 -2.105 1 98.31 195 GLU A CA 1
ATOM 1431 C C . GLU A 1 195 ? -24.219 -5.844 -1.117 1 98.31 195 GLU A C 1
ATOM 1433 O O . GLU A 1 195 ? -24.656 -5.867 0.039 1 98.31 195 GLU A O 1
ATOM 1438 N N . ALA A 1 196 ? -23.312 -6.656 -1.52 1 98.38 196 ALA A N 1
ATOM 1439 C CA . ALA A 1 196 ? -22.797 -7.758 -0.703 1 98.38 196 ALA A CA 1
ATOM 1440 C C . ALA A 1 196 ? -22.047 -7.234 0.516 1 98.38 196 ALA A C 1
ATOM 1442 O O . ALA A 1 196 ? -21.938 -7.926 1.529 1 98.38 196 ALA A O 1
ATOM 1443 N N . THR A 1 197 ? -21.531 -6.027 0.449 1 98.5 197 THR A N 1
ATOM 1444 C CA . THR A 1 197 ? -20.703 -5.488 1.522 1 98.5 197 THR A CA 1
ATOM 1445 C C . THR A 1 197 ? -21.453 -4.406 2.293 1 98.5 197 THR A C 1
ATOM 1447 O O . THR A 1 197 ? -20.859 -3.703 3.117 1 98.5 197 THR A O 1
ATOM 1450 N N . GLY A 1 198 ? -22.703 -4.172 1.936 1 97.81 198 GLY A N 1
ATOM 1451 C CA . GLY A 1 198 ? -23.484 -3.123 2.576 1 97.81 198 GLY A CA 1
ATOM 1452 C C . GLY A 1 198 ? -22.953 -1.729 2.293 1 97.81 198 GLY A C 1
ATOM 1453 O O . GLY A 1 198 ? -23 -0.852 3.156 1 97.81 198 GLY A O 1
ATOM 1454 N N . GLY A 1 199 ? -22.281 -1.648 1.192 1 97.56 199 GLY A N 1
ATOM 1455 C CA . GLY A 1 199 ? -21.766 -0.35 0.777 1 97.56 199 GLY A CA 1
ATOM 1456 C C . GLY A 1 199 ? -20.391 -0.049 1.317 1 97.56 199 GLY A C 1
ATOM 1457 O O . GLY A 1 199 ? -19.734 0.913 0.892 1 97.56 199 GLY A O 1
ATOM 1458 N N . ARG A 1 200 ? -19.812 -0.792 2.148 1 97.19 200 ARG A N 1
ATOM 1459 C CA . ARG A 1 200 ? -18.531 -0.541 2.811 1 97.19 200 ARG A CA 1
ATOM 1460 C C . ARG A 1 200 ? -17.359 -0.784 1.859 1 97.19 200 ARG A C 1
ATOM 1462 O O . ARG A 1 200 ? -16.344 -0.109 1.944 1 97.19 200 ARG A O 1
ATOM 1469 N N . GLY A 1 201 ? -17.516 -1.844 0.976 1 98.5 201 GLY A N 1
ATOM 1470 C CA . GLY A 1 201 ? -16.422 -2.291 0.115 1 98.5 201 GLY A CA 1
ATOM 1471 C C . GLY A 1 201 ? -15.648 -3.453 0.697 1 98.5 201 GLY A C 1
ATOM 1472 O O . GLY A 1 201 ? -15.961 -3.941 1.782 1 98.5 201 GLY A O 1
ATOM 1473 N N . ALA A 1 202 ? -14.68 -3.889 -0.09 1 98.94 202 ALA A N 1
ATOM 1474 C CA . ALA A 1 202 ? -13.859 -5.023 0.32 1 98.94 202 ALA A CA 1
ATOM 1475 C C . ALA A 1 202 ? -12.617 -4.555 1.067 1 98.94 202 ALA A C 1
ATOM 1477 O O . ALA A 1 202 ? -11.992 -3.559 0.691 1 98.94 202 ALA A O 1
ATOM 1478 N N . ASP A 1 203 ? -12.234 -5.289 2.135 1 98.88 203 ASP A N 1
ATOM 1479 C CA . ASP A 1 203 ? -11.047 -4.953 2.91 1 98.88 203 ASP A CA 1
ATOM 1480 C C . ASP A 1 203 ? -9.773 -5.277 2.133 1 98.88 203 ASP A C 1
ATOM 1482 O O . ASP A 1 203 ? -8.781 -4.547 2.219 1 98.88 203 ASP A O 1
ATOM 1486 N N . VAL A 1 204 ? -9.797 -6.398 1.453 1 98.94 204 VAL A N 1
ATOM 1487 C CA . VAL A 1 204 ? -8.695 -6.828 0.606 1 98.94 204 VAL A CA 1
ATOM 1488 C C . VAL A 1 204 ? -9.219 -7.199 -0.781 1 98.94 204 VAL A C 1
ATOM 1490 O O . VAL A 1 204 ? -10.25 -7.859 -0.906 1 98.94 204 VAL A O 1
ATOM 1493 N N . ILE A 1 205 ? -8.586 -6.707 -1.818 1 99 205 ILE A N 1
ATOM 1494 C CA . ILE A 1 205 ? -8.906 -7.07 -3.195 1 99 205 ILE A CA 1
ATOM 1495 C C . ILE A 1 205 ? -7.691 -7.723 -3.852 1 99 205 ILE A C 1
ATOM 1497 O O . ILE A 1 205 ? -6.594 -7.16 -3.824 1 99 205 ILE A O 1
ATOM 1501 N N . TYR A 1 206 ? -7.855 -8.93 -4.32 1 98.94 206 TYR A N 1
ATOM 1502 C CA . TYR A 1 206 ? -6.844 -9.695 -5.043 1 98.94 206 TYR A CA 1
ATOM 1503 C C . TYR A 1 206 ? -7.066 -9.602 -6.551 1 98.94 206 TYR A C 1
ATOM 1505 O O . TYR A 1 206 ? -8.023 -10.164 -7.078 1 98.94 206 TYR A O 1
ATOM 1513 N N . ASP A 1 207 ? -6.133 -8.914 -7.242 1 98.62 207 ASP A N 1
ATOM 1514 C CA . ASP A 1 207 ? -6.398 -8.57 -8.641 1 98.62 207 ASP A CA 1
ATOM 1515 C C . ASP A 1 207 ? -5.273 -9.07 -9.547 1 98.62 207 ASP A C 1
ATOM 1517 O O . ASP A 1 207 ? -4.281 -8.367 -9.758 1 98.62 207 ASP A O 1
ATOM 1521 N N . PRO A 1 208 ? -5.434 -10.188 -10.18 1 96.81 208 PRO A N 1
ATOM 1522 C CA . PRO A 1 208 ? -4.484 -10.68 -11.188 1 96.81 208 PRO A CA 1
ATOM 1523 C C . PRO A 1 208 ? -4.852 -10.234 -12.602 1 96.81 208 PRO A C 1
ATOM 1525 O O . PRO A 1 208 ? -4.238 -10.695 -13.57 1 96.81 208 PRO A O 1
ATOM 1528 N N . VAL A 1 209 ? -5.828 -9.359 -12.758 1 96.25 209 VAL A N 1
ATOM 1529 C CA . VAL A 1 209 ? -6.43 -9.125 -14.07 1 96.25 209 VAL A CA 1
ATOM 1530 C C . VAL A 1 209 ? -6.016 -7.746 -14.586 1 96.25 209 VAL A C 1
ATOM 1532 O O . VAL A 1 209 ? -5.621 -7.605 -15.75 1 96.25 209 VAL A O 1
ATOM 1535 N N . GLY A 1 210 ? -6.094 -6.707 -13.773 1 97.19 210 GLY A N 1
ATOM 1536 C CA . GLY A 1 210 ? -5.816 -5.34 -14.188 1 97.19 210 GLY A CA 1
ATOM 1537 C C . GLY A 1 210 ? -6.918 -4.742 -15.047 1 97.19 210 GLY A C 1
ATOM 1538 O O . GLY A 1 210 ? -8.078 -5.145 -14.945 1 97.19 210 GLY A O 1
ATOM 1539 N N . GLY A 1 211 ? -6.551 -3.674 -15.75 1 97.25 211 GLY A N 1
ATOM 1540 C CA . GLY A 1 211 ? -7.504 -3.035 -16.641 1 97.25 211 GLY A CA 1
ATOM 1541 C C . GLY A 1 211 ? -8.789 -2.635 -15.953 1 97.25 211 GLY A C 1
ATOM 1542 O O . GLY A 1 211 ? -8.766 -1.97 -14.914 1 97.25 211 GLY A O 1
ATOM 1543 N N . GLU A 1 212 ? -9.852 -3.123 -16.531 1 97 212 GLU A N 1
ATOM 1544 C CA . GLU A 1 212 ? -11.172 -2.785 -16 1 97 212 GLU A CA 1
ATOM 1545 C C . GLU A 1 212 ? -11.375 -3.355 -14.602 1 97 212 GLU A C 1
ATOM 1547 O O . GLU A 1 212 ? -12.039 -2.746 -13.773 1 97 212 GLU A O 1
ATOM 1552 N N . ALA A 1 213 ? -10.836 -4.484 -14.391 1 98 213 ALA A N 1
ATOM 1553 C CA . ALA A 1 213 ? -10.93 -5.07 -13.055 1 98 213 ALA A CA 1
ATOM 1554 C C . ALA A 1 213 ? -10.336 -4.141 -12 1 98 213 ALA A C 1
ATOM 1556 O O . ALA A 1 213 ? -10.906 -3.967 -10.922 1 98 213 ALA A O 1
ATOM 1557 N N . TYR A 1 214 ? -9.25 -3.52 -12.32 1 98.62 214 TYR A N 1
ATOM 1558 C CA . TYR A 1 214 ? -8.648 -2.586 -11.375 1 98.62 214 TYR A CA 1
ATOM 1559 C C . TYR A 1 214 ? -9.539 -1.368 -11.172 1 98.62 214 TYR A C 1
ATOM 1561 O O . TYR A 1 214 ? -9.648 -0.854 -10.055 1 98.62 214 TYR A O 1
ATOM 1569 N N . THR A 1 215 ? -10.047 -0.871 -12.242 1 98.12 215 THR A N 1
ATOM 1570 C CA . THR A 1 215 ? -10.977 0.247 -12.125 1 98.12 215 THR A CA 1
ATOM 1571 C C . THR A 1 215 ? -12.117 -0.088 -11.164 1 98.12 215 THR A C 1
ATOM 1573 O O . THR A 1 215 ? -12.484 0.736 -10.328 1 98.12 215 THR A O 1
ATOM 1576 N N . GLN A 1 216 ? -12.633 -1.314 -11.266 1 98.56 216 GLN A N 1
ATOM 1577 C CA . GLN A 1 216 ? -13.648 -1.775 -10.328 1 98.56 216 GLN A CA 1
ATOM 1578 C C . GLN A 1 216 ? -13.086 -1.845 -8.906 1 98.56 216 GLN A C 1
ATOM 1580 O O . GLN A 1 216 ? -13.75 -1.425 -7.953 1 98.56 216 GLN A O 1
ATOM 1585 N N . SER A 1 217 ? -11.867 -2.371 -8.789 1 98.81 217 SER A N 1
ATOM 1586 C CA . SER A 1 217 ? -11.227 -2.508 -7.488 1 98.81 217 SER A CA 1
ATOM 1587 C C . SER A 1 217 ? -11.133 -1.163 -6.773 1 98.81 217 SER A C 1
ATOM 1589 O O . SER A 1 217 ? -11.43 -1.065 -5.582 1 98.81 217 SER A O 1
ATOM 1591 N N . ALA A 1 218 ? -10.758 -0.133 -7.512 1 98.38 218 ALA A N 1
ATOM 1592 C CA . ALA A 1 218 ? -10.586 1.2 -6.941 1 98.38 218 ALA A CA 1
ATOM 1593 C C . ALA A 1 218 ? -11.906 1.749 -6.418 1 98.38 218 ALA A C 1
ATOM 1595 O O . ALA A 1 218 ? -11.93 2.504 -5.441 1 98.38 218 ALA A O 1
ATOM 1596 N N . LYS A 1 219 ? -12.977 1.37 -6.984 1 98.06 219 LYS A N 1
ATOM 1597 C CA . LYS A 1 219 ? -14.305 1.824 -6.566 1 98.06 219 LYS A CA 1
ATOM 1598 C C . LYS A 1 219 ? -14.836 0.984 -5.41 1 98.06 219 LYS A C 1
ATOM 1600 O O . LYS A 1 219 ? -15.68 1.441 -4.645 1 98.06 219 LYS A O 1
ATOM 1605 N N . LEU A 1 220 ? -14.305 -0.226 -5.289 1 98.75 220 LEU A N 1
ATOM 1606 C CA . LEU A 1 220 ? -14.922 -1.205 -4.398 1 98.75 220 LEU A CA 1
ATOM 1607 C C . LEU A 1 220 ? -14.086 -1.391 -3.137 1 98.75 220 LEU A C 1
ATOM 1609 O O . LEU A 1 220 ? -14.508 -2.07 -2.199 1 98.75 220 LEU A O 1
ATOM 1613 N N . VAL A 1 221 ? -12.875 -0.838 -3.129 1 98.81 221 VAL A N 1
ATOM 1614 C CA . VAL A 1 221 ? -11.992 -1.017 -1.979 1 98.81 221 VAL A CA 1
ATOM 1615 C C . VAL A 1 221 ? -12.531 -0.219 -0.791 1 98.81 221 VAL A C 1
ATOM 1617 O O . VAL A 1 221 ? -13.008 0.905 -0.956 1 98.81 221 VAL A O 1
ATOM 1620 N N . ALA A 1 222 ? -12.469 -0.795 0.422 1 98.69 222 ALA A N 1
ATOM 1621 C CA . ALA A 1 222 ? -12.93 -0.166 1.654 1 98.69 222 ALA A CA 1
ATOM 1622 C C . ALA A 1 222 ? -11.906 0.839 2.178 1 98.69 222 ALA A C 1
ATOM 1624 O O . ALA A 1 222 ? -10.766 0.871 1.713 1 98.69 222 ALA A O 1
ATOM 1625 N N . PHE A 1 223 ? -12.398 1.672 3.184 1 98.31 223 PHE A N 1
ATOM 1626 C CA . PHE A 1 223 ? -11.5 2.539 3.939 1 98.31 223 PHE A CA 1
ATOM 1627 C C . PHE A 1 223 ? -10.375 1.732 4.582 1 98.31 223 PHE A C 1
ATOM 1629 O O . PHE A 1 223 ? -10.633 0.746 5.273 1 98.31 223 PHE A O 1
ATOM 1636 N N . GLU A 1 224 ? -9.055 2.145 4.238 1 98.38 224 GLU A N 1
ATOM 1637 C CA . GLU A 1 224 ? -7.82 1.483 4.648 1 98.38 224 GLU A CA 1
ATOM 1638 C C . GLU A 1 224 ? -7.707 0.094 4.027 1 98.38 224 GLU A C 1
ATOM 1640 O O . GLU A 1 224 ? -6.965 -0.756 4.527 1 98.38 224 GLU A O 1
ATOM 1645 N N . GLY A 1 225 ? -8.586 -0.125 2.99 1 98.75 225 GLY A N 1
ATOM 1646 C CA . GLY A 1 225 ? -8.461 -1.38 2.266 1 98.75 225 GLY A CA 1
ATOM 1647 C C . GLY A 1 225 ? -7.16 -1.492 1.486 1 98.75 225 GLY A C 1
ATOM 1648 O O . GLY A 1 225 ? -6.414 -0.519 1.37 1 98.75 225 GLY A O 1
ATOM 1649 N N . ARG A 1 226 ? -6.902 -2.727 0.939 1 98.81 226 ARG A N 1
ATOM 1650 C CA . ARG A 1 226 ? -5.676 -3.031 0.212 1 98.81 226 ARG A CA 1
ATOM 1651 C C . ARG A 1 226 ? -5.98 -3.734 -1.106 1 98.81 226 ARG A C 1
ATOM 1653 O O . ARG A 1 226 ? -6.723 -4.719 -1.134 1 98.81 226 ARG A O 1
ATOM 1660 N N . ILE A 1 227 ? -5.477 -3.184 -2.133 1 98.94 227 ILE A N 1
ATOM 1661 C CA . ILE A 1 227 ? -5.551 -3.838 -3.436 1 98.94 227 ILE A CA 1
ATOM 1662 C C . ILE A 1 227 ? -4.219 -4.512 -3.748 1 98.94 227 ILE A C 1
ATOM 1664 O O . ILE A 1 227 ? -3.195 -3.842 -3.902 1 98.94 227 ILE A O 1
ATOM 1668 N N . VAL A 1 228 ? -4.215 -5.805 -3.82 1 98.94 228 VAL A N 1
ATOM 1669 C CA . VAL A 1 228 ? -3.021 -6.559 -4.188 1 98.94 228 VAL A CA 1
ATOM 1670 C C . VAL A 1 228 ? -2.967 -6.738 -5.703 1 98.94 228 VAL A C 1
ATOM 1672 O O . VAL A 1 228 ? -3.797 -7.445 -6.281 1 98.94 228 VAL A O 1
ATOM 1675 N N . VAL A 1 229 ? -1.977 -6.109 -6.309 1 98.69 229 VAL A N 1
ATOM 1676 C CA . VAL A 1 229 ? -1.762 -6.203 -7.75 1 98.69 229 VAL A CA 1
ATOM 1677 C C . VAL A 1 229 ? -0.797 -7.348 -8.055 1 98.69 229 VAL A C 1
ATOM 1679 O O . VAL A 1 229 ? 0.411 -7.219 -7.844 1 98.69 229 VAL A O 1
ATOM 1682 N N . VAL A 1 230 ? -1.307 -8.375 -8.703 1 96.94 230 VAL A N 1
ATOM 1683 C CA . VAL A 1 230 ? -0.57 -9.625 -8.852 1 96.94 230 VAL A CA 1
ATOM 1684 C C . VAL A 1 230 ? -0.203 -9.828 -10.32 1 96.94 230 VAL A C 1
ATOM 1686 O O . VAL A 1 230 ? 0.748 -10.555 -10.633 1 96.94 230 VAL A O 1
ATOM 1689 N N . GLY A 1 231 ? -0.998 -9.273 -11.172 1 94 231 GLY A N 1
ATOM 1690 C CA . GLY A 1 231 ? -0.797 -9.438 -12.602 1 94 231 GLY A CA 1
ATOM 1691 C C . GLY A 1 231 ? -1.767 -8.617 -13.438 1 94 231 GLY A C 1
ATOM 1692 O O . GLY A 1 231 ? -2.574 -7.859 -12.891 1 94 231 GLY A O 1
ATOM 1693 N N . PHE A 1 232 ? -1.646 -8.828 -14.719 1 93.81 232 PHE A N 1
ATOM 1694 C CA . PHE A 1 232 ? -2.461 -8.094 -15.68 1 93.81 232 PHE A CA 1
ATOM 1695 C C . PHE A 1 232 ? -2.977 -9.016 -16.781 1 93.81 232 PHE A C 1
ATOM 1697 O O . PHE A 1 232 ? -2.756 -8.766 -17.969 1 93.81 232 PHE A O 1
ATOM 1704 N N . ALA A 1 233 ? -3.709 -9.969 -16.375 1 89.75 233 ALA A N 1
ATOM 1705 C CA . ALA A 1 233 ? -4.191 -11 -17.281 1 89.75 233 ALA A CA 1
ATOM 1706 C C . ALA A 1 233 ? -5.062 -10.391 -18.375 1 89.75 233 ALA A C 1
ATOM 1708 O O . ALA A 1 233 ? -5.227 -10.984 -19.453 1 89.75 233 ALA A O 1
ATOM 1709 N N . SER A 1 234 ? -5.59 -9.219 -18.141 1 90.88 234 SER A N 1
ATOM 1710 C CA . SER A 1 234 ? -6.402 -8.547 -19.141 1 90.88 234 SER A CA 1
ATOM 1711 C C . SER A 1 234 ? -5.547 -8.031 -20.297 1 90.88 234 SER A C 1
ATOM 1713 O O . SER A 1 234 ? -6.066 -7.691 -21.359 1 90.88 234 SER A O 1
ATOM 1715 N N . GLY A 1 235 ? -4.258 -7.914 -19.984 1 89.38 235 GLY A N 1
ATOM 1716 C CA . GLY A 1 235 ? -3.357 -7.316 -20.953 1 89.38 235 GLY A CA 1
ATOM 1717 C C . GLY A 1 235 ? -3.205 -5.816 -20.781 1 89.38 235 GLY A C 1
ATOM 1718 O O . GLY A 1 235 ? -2.389 -5.191 -21.469 1 89.38 235 GLY A O 1
ATOM 1719 N N . THR A 1 236 ? -3.93 -5.266 -19.875 1 94.94 236 THR A N 1
ATOM 1720 C CA . THR A 1 236 ? -3.883 -3.82 -19.672 1 94.94 236 THR A CA 1
ATOM 1721 C C . THR A 1 236 ? -3.301 -3.49 -18.297 1 94.94 236 THR A C 1
ATOM 1723 O O . THR A 1 236 ? -3.816 -3.941 -17.266 1 94.94 236 THR A O 1
ATOM 1726 N N . ILE A 1 237 ? -2.256 -2.734 -18.328 1 96.56 237 ILE A N 1
ATOM 1727 C CA . ILE A 1 237 ? -1.612 -2.268 -17.094 1 96.56 237 ILE A CA 1
ATOM 1728 C C . ILE A 1 237 ? -2.291 -0.989 -16.609 1 96.56 237 ILE A C 1
ATOM 1730 O O . ILE A 1 237 ? -2.299 0.023 -17.312 1 96.56 237 ILE A O 1
ATOM 1734 N N . PRO A 1 238 ? -2.793 -1.016 -15.445 1 97.56 238 PRO A N 1
ATOM 1735 C CA . PRO A 1 238 ? -3.418 0.209 -14.945 1 97.56 238 PRO A CA 1
ATOM 1736 C C . PRO A 1 238 ? -2.4 1.295 -14.602 1 97.56 238 PRO A C 1
ATOM 1738 O O . PRO A 1 238 ? -1.287 0.989 -14.172 1 97.56 238 PRO A O 1
ATOM 1741 N N . SER A 1 239 ? -2.766 2.523 -14.828 1 97.75 239 SER A N 1
ATOM 1742 C CA . SER A 1 239 ? -1.994 3.697 -14.438 1 97.75 239 SER A CA 1
ATOM 1743 C C . SER A 1 239 ? -2.879 4.734 -13.75 1 97.75 239 SER A C 1
ATOM 1745 O O . SER A 1 239 ? -3.068 5.836 -14.273 1 97.75 239 SER A O 1
ATOM 1747 N N . PRO A 1 240 ? -3.338 4.41 -12.578 1 97.06 240 PRO A N 1
ATOM 1748 C CA . PRO A 1 240 ? -4.27 5.305 -11.883 1 97.06 240 PRO A CA 1
ATOM 1749 C C . PRO A 1 240 ? -3.592 6.566 -11.352 1 97.06 240 PRO A C 1
ATOM 1751 O O . PRO A 1 240 ? -2.422 6.523 -10.961 1 97.06 240 PRO A O 1
ATOM 1754 N N . ALA A 1 241 ? -4.41 7.633 -11.352 1 97.69 241 ALA A N 1
ATOM 1755 C CA . ALA A 1 241 ? -3.969 8.805 -10.594 1 97.69 241 ALA A CA 1
ATOM 1756 C C . ALA A 1 241 ? -3.967 8.516 -9.094 1 97.69 241 ALA A C 1
ATOM 1758 O O . ALA A 1 241 ? -4.949 8 -8.555 1 97.69 241 ALA A O 1
ATOM 1759 N N . LEU A 1 242 ? -2.881 8.914 -8.391 1 98.12 242 LEU A N 1
ATOM 1760 C CA . LEU A 1 242 ? -2.684 8.5 -7.008 1 98.12 242 LEU A CA 1
ATOM 1761 C C . LEU A 1 242 ? -3.512 9.359 -6.062 1 98.12 242 LEU A C 1
ATOM 1763 O O . LEU A 1 242 ? -3.645 9.039 -4.879 1 98.12 242 LEU A O 1
ATOM 1767 N N . ASN A 1 243 ? -4.164 10.43 -6.555 1 96.5 243 ASN A N 1
ATOM 1768 C CA . ASN A 1 243 ? -5.07 11.203 -5.711 1 96.5 243 ASN A CA 1
ATOM 1769 C C . ASN A 1 243 ? -6.242 10.352 -5.223 1 96.5 243 ASN A C 1
ATOM 1771 O O . ASN A 1 243 ? -6.766 10.578 -4.133 1 96.5 243 ASN A O 1
ATOM 1775 N N . HIS A 1 244 ? -6.605 9.398 -6.043 1 97.31 244 HIS A N 1
ATOM 1776 C CA . HIS A 1 244 ? -7.73 8.555 -5.652 1 97.31 244 HIS A CA 1
ATOM 1777 C C . HIS A 1 244 ? -7.383 7.707 -4.43 1 97.31 244 HIS A C 1
ATOM 1779 O O . HIS A 1 244 ? -8.164 7.637 -3.479 1 97.31 244 HIS A O 1
ATOM 1785 N N . ALA A 1 245 ? -6.223 7.008 -4.48 1 98.25 245 ALA A N 1
ATOM 1786 C CA . ALA A 1 245 ? -5.781 6.25 -3.314 1 98.25 245 ALA A CA 1
ATOM 1787 C C . ALA A 1 245 ? -5.664 7.148 -2.086 1 98.25 245 ALA A C 1
ATOM 1789 O O . ALA A 1 245 ? -5.996 6.734 -0.973 1 98.25 245 ALA A O 1
ATOM 1790 N N . LEU A 1 246 ? -5.18 8.367 -2.307 1 97.5 246 LEU A N 1
ATOM 1791 C CA . LEU A 1 246 ? -5.016 9.328 -1.222 1 97.5 246 LEU A CA 1
ATOM 1792 C C . LEU A 1 246 ? -6.363 9.688 -0.604 1 97.5 246 LEU A C 1
ATOM 1794 O O . LEU A 1 246 ? -6.57 9.5 0.596 1 97.5 246 LEU A O 1
ATOM 1798 N N . VAL A 1 247 ? -7.348 10.094 -1.387 1 94.94 247 VAL A N 1
ATOM 1799 C CA . VAL A 1 247 ? -8.602 10.656 -0.9 1 94.94 247 VAL A CA 1
ATOM 1800 C C . VAL A 1 247 ? -9.453 9.562 -0.27 1 94.94 247 VAL A C 1
ATOM 1802 O O . VAL A 1 247 ? -10.195 9.805 0.684 1 94.94 247 VAL A O 1
ATOM 1805 N N . LYS A 1 248 ? -9.227 8.32 -0.725 1 96.25 248 LYS A N 1
ATOM 1806 C CA . LYS A 1 248 ? -10.039 7.219 -0.223 1 96.25 248 LYS A CA 1
ATOM 1807 C C . LYS A 1 248 ? -9.289 6.41 0.833 1 96.25 248 LYS A C 1
ATOM 1809 O O . LYS A 1 248 ? -9.852 5.504 1.446 1 96.25 248 LYS A O 1
ATOM 1814 N N . ASN A 1 249 ? -8.07 6.723 0.991 1 98.25 249 ASN A N 1
ATOM 1815 C CA . ASN A 1 249 ? -7.266 6.16 2.066 1 98.25 249 ASN A CA 1
ATOM 1816 C C . ASN A 1 249 ? -7.109 4.648 1.92 1 98.25 249 ASN A C 1
ATOM 1818 O O . ASN A 1 249 ? -7.336 3.904 2.875 1 98.25 249 ASN A O 1
ATOM 1822 N N . TYR A 1 250 ? -6.68 4.199 0.745 1 98.69 250 TYR A N 1
ATOM 1823 C CA . TYR A 1 250 ? -6.418 2.773 0.572 1 98.69 250 TYR A CA 1
ATOM 1824 C C . TYR A 1 250 ? -5.004 2.537 0.058 1 98.69 250 TYR A C 1
ATOM 1826 O O . TYR A 1 250 ? -4.262 3.488 -0.197 1 98.69 250 TYR A O 1
ATOM 1834 N N . ALA A 1 251 ? -4.617 1.25 0.006 1 98.88 251 ALA A N 1
ATOM 1835 C CA . ALA A 1 251 ? -3.256 0.88 -0.371 1 98.88 251 ALA A CA 1
ATOM 1836 C C . ALA A 1 251 ? -3.25 0.04 -1.646 1 98.88 251 ALA A C 1
ATOM 1838 O O . ALA A 1 251 ? -4.18 -0.733 -1.892 1 98.88 251 ALA A O 1
ATOM 1839 N N . ILE A 1 252 ? -2.24 0.27 -2.418 1 98.94 252 ILE A N 1
ATOM 1840 C CA . ILE A 1 252 ? -1.921 -0.561 -3.574 1 98.94 252 ILE A CA 1
ATOM 1841 C C . ILE A 1 252 ? -0.65 -1.361 -3.299 1 98.94 252 ILE A C 1
ATOM 1843 O O . ILE A 1 252 ? 0.415 -0.787 -3.062 1 98.94 252 ILE A O 1
ATOM 1847 N N . LEU A 1 253 ? -0.775 -2.67 -3.324 1 98.88 253 LEU A N 1
ATOM 1848 C CA . LEU A 1 253 ? 0.331 -3.562 -2.994 1 98.88 253 LEU A CA 1
ATOM 1849 C C . LEU A 1 253 ? 0.792 -4.336 -4.223 1 98.88 253 LEU A C 1
ATOM 1851 O O . LEU A 1 253 ? 0.055 -5.18 -4.742 1 98.88 253 LEU A O 1
ATOM 1855 N N . GLY A 1 254 ? 2 -4.016 -4.652 1 98.62 254 GLY A N 1
ATOM 1856 C CA . GLY A 1 254 ? 2.586 -4.844 -5.691 1 98.62 254 GLY A CA 1
ATOM 1857 C C . GLY A 1 254 ? 3.09 -6.18 -5.18 1 98.62 254 GLY A C 1
ATOM 1858 O O . GLY A 1 254 ? 3.641 -6.262 -4.078 1 98.62 254 GLY A O 1
ATOM 1859 N N . LEU A 1 255 ? 2.961 -7.211 -6.035 1 98.12 255 LEU A N 1
ATOM 1860 C CA . LEU A 1 255 ? 3.43 -8.531 -5.621 1 98.12 255 LEU A CA 1
ATOM 1861 C C . LEU A 1 255 ? 4.098 -9.258 -6.781 1 98.12 255 LEU A C 1
ATOM 1863 O O . LEU A 1 255 ? 3.447 -9.578 -7.777 1 98.12 255 LEU A O 1
ATOM 1867 N N . HIS A 1 256 ? 5.305 -9.461 -6.637 1 95.62 256 HIS A N 1
ATOM 1868 C CA . HIS A 1 256 ? 6.086 -10.359 -7.473 1 95.62 256 HIS A CA 1
ATOM 1869 C C . HIS A 1 256 ? 6.664 -11.516 -6.656 1 95.62 256 HIS A C 1
ATOM 1871 O O . HIS A 1 256 ? 7.754 -11.391 -6.09 1 95.62 256 HIS A O 1
ATOM 1877 N N . TRP A 1 257 ? 6.043 -12.625 -6.727 1 94.56 257 TRP A N 1
ATOM 1878 C CA . TRP A 1 257 ? 6.422 -13.781 -5.914 1 94.56 257 TRP A CA 1
ATOM 1879 C C . TRP A 1 257 ? 7.863 -14.188 -6.191 1 94.56 257 TRP A C 1
ATOM 1881 O O . TRP A 1 257 ? 8.617 -14.484 -5.262 1 94.56 257 TRP A O 1
ATOM 1891 N N . GLY A 1 258 ? 8.297 -14.195 -7.438 1 92.69 258 GLY A N 1
ATOM 1892 C CA . GLY A 1 258 ? 9.617 -14.672 -7.828 1 92.69 258 GLY A CA 1
ATOM 1893 C C . GLY A 1 258 ? 10.742 -13.906 -7.16 1 92.69 258 GLY A C 1
ATOM 1894 O O . GLY A 1 258 ? 11.82 -14.453 -6.934 1 92.69 258 GLY A O 1
ATOM 1895 N N . LEU A 1 259 ? 10.477 -12.703 -6.805 1 94.19 259 LEU A N 1
ATOM 1896 C CA . LEU A 1 259 ? 11.5 -11.859 -6.199 1 94.19 259 LEU A CA 1
ATOM 1897 C C . LEU A 1 259 ? 11.852 -12.352 -4.801 1 94.19 259 LEU A C 1
ATOM 1899 O O . LEU A 1 259 ? 12.961 -12.117 -4.316 1 94.19 259 LEU A O 1
ATOM 1903 N N . TYR A 1 260 ? 10.969 -13.031 -4.133 1 96 260 TYR A N 1
ATOM 1904 C CA . TYR A 1 260 ? 11.227 -13.547 -2.795 1 96 260 TYR A CA 1
ATOM 1905 C C . TYR A 1 260 ? 12.32 -14.609 -2.818 1 96 260 TYR A C 1
ATOM 1907 O O . TYR A 1 260 ? 13.062 -14.766 -1.848 1 96 260 TYR A O 1
ATOM 1915 N N . ALA A 1 261 ? 12.445 -15.352 -3.943 1 91.75 261 ALA A N 1
ATOM 1916 C CA . ALA A 1 261 ? 13.469 -16.391 -4.051 1 91.75 261 ALA A CA 1
ATOM 1917 C C . ALA A 1 261 ? 14.867 -15.789 -3.904 1 91.75 261 ALA A C 1
ATOM 1919 O O . ALA A 1 261 ? 15.773 -16.438 -3.379 1 91.75 261 ALA A O 1
ATOM 1920 N N . THR A 1 262 ? 15 -14.555 -4.316 1 90.88 262 THR A N 1
ATOM 1921 C CA . THR A 1 262 ? 16.297 -13.883 -4.254 1 90.88 262 THR A CA 1
ATOM 1922 C C . THR A 1 262 ? 16.406 -13.031 -2.99 1 90.88 262 THR A C 1
ATOM 1924 O O . THR A 1 262 ? 17.438 -13.023 -2.328 1 90.88 262 THR A O 1
ATOM 1927 N N . LYS A 1 263 ? 15.312 -12.422 -2.613 1 95.12 263 LYS A N 1
ATOM 1928 C CA . LYS A 1 263 ? 15.375 -11.406 -1.569 1 95.12 263 LYS A CA 1
ATOM 1929 C C . LYS A 1 263 ? 15.164 -12.023 -0.188 1 95.12 263 LYS A C 1
ATOM 1931 O O . LYS A 1 263 ? 15.68 -11.508 0.809 1 95.12 263 LYS A O 1
ATOM 1936 N N . ASN A 1 264 ? 14.398 -13.086 -0.15 1 95.62 264 ASN A N 1
ATOM 1937 C CA . ASN A 1 264 ? 14.094 -13.703 1.134 1 95.62 264 ASN A CA 1
ATOM 1938 C C . ASN A 1 264 ? 13.695 -15.172 0.967 1 95.62 264 ASN A C 1
ATOM 1940 O O . ASN A 1 264 ? 12.555 -15.547 1.262 1 95.62 264 ASN A O 1
ATOM 1944 N N . PRO A 1 265 ? 14.586 -16.078 0.633 1 94.25 265 PRO A N 1
ATOM 1945 C CA . PRO A 1 265 ? 14.266 -17.469 0.347 1 94.25 265 PRO A CA 1
ATOM 1946 C C . PRO A 1 265 ? 13.688 -18.203 1.559 1 94.25 265 PRO A C 1
ATOM 1948 O O . PRO A 1 265 ? 12.891 -19.125 1.403 1 94.25 265 PRO A O 1
ATOM 1951 N N . LYS A 1 266 ? 14.062 -17.734 2.773 1 95.75 266 LYS A N 1
ATOM 1952 C CA . LYS A 1 266 ? 13.547 -18.359 3.984 1 95.75 266 LYS A CA 1
ATOM 1953 C C . LYS A 1 266 ? 12.023 -18.219 4.07 1 95.75 266 LYS A C 1
ATOM 1955 O O . LYS A 1 266 ? 11.344 -19.094 4.605 1 95.75 266 LYS A O 1
ATOM 1960 N N . LEU A 1 267 ? 11.539 -17.156 3.512 1 96.69 267 LEU A N 1
ATOM 1961 C CA . LEU A 1 267 ? 10.102 -16.922 3.547 1 96.69 267 LEU A CA 1
ATOM 1962 C C . LEU A 1 267 ? 9.367 -17.875 2.611 1 96.69 267 LEU A C 1
ATOM 1964 O O . LEU A 1 267 ? 8.219 -18.25 2.869 1 96.69 267 LEU A O 1
ATOM 1968 N N . ILE A 1 268 ? 10.008 -18.281 1.554 1 97.12 268 ILE A N 1
ATOM 1969 C CA . ILE A 1 268 ? 9.43 -19.25 0.63 1 97.12 268 ILE A CA 1
ATOM 1970 C C . ILE A 1 268 ? 9.234 -20.594 1.339 1 97.12 268 ILE A C 1
ATOM 1972 O O . ILE A 1 268 ? 8.18 -21.219 1.215 1 97.12 268 ILE A O 1
ATOM 1976 N N . LEU A 1 269 ? 10.203 -20.969 2.053 1 96.81 269 LEU A N 1
ATOM 1977 C CA . LEU A 1 269 ? 10.133 -22.219 2.795 1 96.81 269 LEU A CA 1
ATOM 1978 C C . LEU A 1 269 ? 9.031 -22.156 3.85 1 96.81 269 LEU A C 1
ATOM 1980 O O . LEU A 1 269 ? 8.266 -23.125 4.012 1 96.81 269 LEU A O 1
ATOM 1984 N N . ARG A 1 270 ? 8.977 -21.031 4.566 1 97.62 270 ARG A N 1
ATOM 1985 C CA . ARG A 1 270 ? 7.938 -20.859 5.578 1 97.62 270 ARG A CA 1
ATOM 1986 C C . ARG A 1 270 ? 6.547 -20.922 4.953 1 97.62 270 ARG A C 1
ATOM 1988 O O . ARG A 1 270 ? 5.648 -21.578 5.48 1 97.62 270 ARG A O 1
ATOM 1995 N N . CYS A 1 271 ? 6.43 -20.25 3.914 1 98.25 271 CYS A N 1
ATOM 1996 C CA . CYS A 1 271 ? 5.18 -20.281 3.166 1 98.25 271 CYS A CA 1
ATOM 1997 C C . CYS A 1 271 ? 4.816 -21.703 2.773 1 98.25 271 CYS A C 1
ATOM 1999 O O . CYS A 1 271 ? 3.674 -22.125 2.947 1 98.25 271 CYS A O 1
ATOM 2001 N N . HIS A 1 272 ? 5.77 -22.406 2.27 1 98.56 272 HIS A N 1
ATOM 2002 C CA . HIS A 1 272 ? 5.539 -23.797 1.844 1 98.56 272 HIS A CA 1
ATOM 2003 C C . HIS A 1 272 ? 5.078 -24.656 3.01 1 98.56 272 HIS A C 1
ATOM 2005 O O . HIS A 1 272 ? 4.18 -25.484 2.855 1 98.56 272 HIS A O 1
ATOM 2011 N N . GLU A 1 273 ? 5.691 -24.484 4.113 1 98.5 273 GLU A N 1
ATOM 2012 C CA . GLU A 1 273 ? 5.309 -25.234 5.305 1 98.5 273 GLU A CA 1
ATOM 2013 C C . GLU A 1 273 ? 3.859 -24.953 5.691 1 98.5 273 GLU A C 1
ATOM 2015 O O . GLU A 1 273 ? 3.107 -25.875 6.016 1 98.5 273 GLU A O 1
ATOM 2020 N N . GLU A 1 274 ? 3.51 -23.766 5.633 1 98.56 274 GLU A N 1
ATOM 2021 C CA . GLU A 1 274 ? 2.139 -23.375 5.961 1 98.56 274 GLU A CA 1
ATOM 2022 C C . GLU A 1 274 ? 1.148 -23.953 4.953 1 98.56 274 GLU A C 1
ATOM 2024 O O . GLU A 1 274 ? 0.094 -24.469 5.336 1 98.56 274 GLU A O 1
ATOM 2029 N N . LEU A 1 275 ? 1.493 -23.875 3.729 1 98.75 275 LEU A N 1
ATOM 2030 C CA . LEU A 1 275 ? 0.618 -24.406 2.689 1 98.75 275 LEU A CA 1
ATOM 2031 C C . LEU A 1 275 ? 0.478 -25.922 2.82 1 98.75 275 LEU A C 1
ATOM 2033 O O . LEU A 1 275 ? -0.607 -26.469 2.613 1 98.75 275 LEU A O 1
ATOM 2037 N N . THR A 1 276 ? 1.568 -26.547 3.141 1 98.69 276 THR A N 1
ATOM 2038 C CA . THR A 1 276 ? 1.55 -28 3.332 1 98.69 276 THR A CA 1
ATOM 2039 C C . THR A 1 276 ? 0.622 -28.375 4.48 1 98.69 276 THR A C 1
ATOM 2041 O O . THR A 1 276 ? -0.147 -29.328 4.375 1 98.69 276 THR A O 1
ATOM 2044 N N . ALA A 1 277 ? 0.699 -27.625 5.539 1 98.69 277 ALA A N 1
ATOM 2045 C CA . ALA A 1 277 ? -0.172 -27.859 6.688 1 98.69 277 ALA A CA 1
ATOM 2046 C C . ALA A 1 277 ? -1.638 -27.656 6.316 1 98.69 277 ALA A C 1
ATOM 2048 O O . ALA A 1 277 ? -2.506 -28.438 6.727 1 98.69 277 ALA A O 1
ATOM 2049 N N . LEU A 1 278 ? -1.914 -26.656 5.562 1 98.69 278 LEU A N 1
ATOM 2050 C CA . LEU A 1 278 ? -3.277 -26.391 5.121 1 98.69 278 LEU A CA 1
ATOM 2051 C C . LEU A 1 278 ? -3.791 -27.5 4.223 1 98.69 278 LEU A C 1
ATOM 2053 O O . LEU A 1 278 ? -4.957 -27.891 4.32 1 98.69 278 LEU A O 1
ATOM 2057 N N . ALA A 1 279 ? -2.934 -27.953 3.361 1 98.56 279 ALA A N 1
ATOM 2058 C CA . ALA A 1 279 ? -3.316 -29.078 2.498 1 98.56 279 ALA A CA 1
ATOM 2059 C C . ALA A 1 279 ? -3.588 -30.328 3.314 1 98.56 279 ALA A C 1
ATOM 2061 O O . ALA A 1 279 ? -4.566 -31.047 3.066 1 98.56 279 ALA A O 1
ATOM 2062 N N . ALA A 1 280 ? -2.754 -30.578 4.281 1 98.38 280 ALA A N 1
ATOM 2063 C CA . ALA A 1 280 ? -2.889 -31.766 5.125 1 98.38 280 ALA A CA 1
ATOM 2064 C C . ALA A 1 280 ? -4.199 -31.734 5.906 1 98.38 280 ALA A C 1
ATOM 2066 O O . ALA A 1 280 ? -4.832 -32.781 6.109 1 98.38 280 ALA A O 1
ATOM 2067 N N . SER A 1 281 ? -4.641 -30.578 6.32 1 98.25 281 SER A N 1
ATOM 2068 C CA . SER A 1 281 ? -5.867 -30.438 7.09 1 98.25 281 SER A CA 1
ATOM 2069 C C . SER A 1 281 ? -7.094 -30.438 6.184 1 98.25 281 SER A C 1
ATOM 2071 O O . SER A 1 281 ? -8.227 -30.531 6.66 1 98.25 281 SER A O 1
ATOM 2073 N N . GLY A 1 282 ? -6.84 -30.25 4.902 1 97.56 282 GLY A N 1
ATOM 2074 C CA . GLY A 1 282 ? -7.934 -30.203 3.945 1 97.56 282 GLY A CA 1
ATOM 2075 C C . GLY A 1 282 ? -8.5 -28.812 3.74 1 97.56 282 GLY A C 1
ATOM 2076 O O . GLY A 1 282 ? -9.469 -28.641 2.996 1 97.56 282 GLY A O 1
ATOM 2077 N N . ALA A 1 283 ? -7.848 -27.859 4.32 1 97.94 283 ALA A N 1
ATOM 2078 C CA . ALA A 1 283 ? -8.32 -26.484 4.199 1 97.94 283 ALA A CA 1
ATOM 2079 C C . ALA A 1 283 ? -8.117 -25.953 2.779 1 97.94 283 ALA A C 1
ATOM 2081 O O . ALA A 1 283 ? -8.859 -25.078 2.324 1 97.94 283 ALA A O 1
ATOM 2082 N N . ILE A 1 284 ? -7.09 -26.516 2.102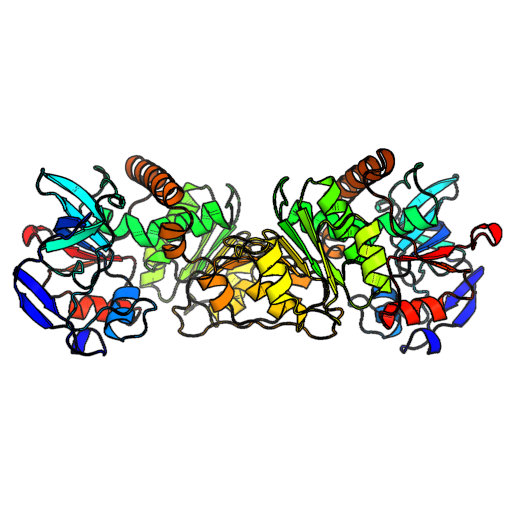 1 98.06 284 ILE A N 1
ATOM 2083 C CA . ILE A 1 284 ? -6.922 -26.172 0.69 1 98.06 284 ILE A CA 1
ATOM 2084 C C . ILE A 1 284 ? -6.652 -27.453 -0.109 1 98.06 284 ILE A C 1
ATOM 2086 O O . ILE A 1 284 ? -6.145 -28.438 0.434 1 98.06 284 ILE A O 1
ATOM 2090 N N . LYS A 1 285 ? -6.988 -27.375 -1.305 1 97.94 285 LYS A N 1
ATOM 2091 C CA . LYS A 1 285 ? -6.707 -28.375 -2.318 1 97.94 285 LYS A CA 1
ATOM 2092 C C . LYS A 1 285 ? -6.578 -27.75 -3.703 1 97.94 285 LYS A C 1
ATOM 2094 O O . LYS A 1 285 ? -7.562 -27.266 -4.262 1 97.94 285 LYS A O 1
ATOM 2099 N N . PRO A 1 286 ? -5.371 -27.781 -4.23 1 98.19 286 PRO A N 1
ATOM 2100 C CA . PRO A 1 286 ? -5.188 -27.141 -5.535 1 98.19 286 PRO A CA 1
ATOM 2101 C C . PRO A 1 286 ? -6.199 -27.609 -6.574 1 98.19 286 PRO A C 1
ATOM 2103 O O . PRO A 1 286 ? -6.41 -28.812 -6.727 1 98.19 286 PRO A O 1
ATOM 2106 N N . LEU A 1 287 ? -6.844 -26.672 -7.219 1 97.81 287 LEU A N 1
ATOM 2107 C CA . LEU A 1 287 ? -7.836 -26.969 -8.242 1 97.81 287 LEU A CA 1
ATOM 2108 C C . LEU A 1 287 ? -7.164 -27.328 -9.562 1 97.81 287 LEU A C 1
ATOM 2110 O O . LEU A 1 287 ? -6.828 -26.453 -10.352 1 97.81 287 LEU A O 1
ATOM 2114 N N . VAL A 1 288 ? -7.012 -28.609 -9.75 1 97.94 288 VAL A N 1
ATOM 2115 C CA . VAL A 1 288 ? -6.52 -29.094 -11.039 1 97.94 288 VAL A CA 1
ATOM 2116 C C . VAL A 1 288 ? -7.695 -29.484 -11.93 1 97.94 288 VAL A C 1
ATOM 2118 O O . VAL A 1 288 ? -8.297 -30.547 -11.758 1 97.94 288 VAL A O 1
ATOM 2121 N N . SER A 1 289 ? -7.969 -28.594 -12.844 1 96.94 289 SER A N 1
ATOM 2122 C CA . SER A 1 289 ? -9.172 -28.781 -13.648 1 96.94 289 SER A CA 1
ATOM 2123 C C . SER A 1 289 ? -8.93 -29.766 -14.789 1 96.94 289 SER A C 1
ATOM 2125 O O . SER A 1 289 ? -9.875 -30.375 -15.305 1 96.94 289 SER A O 1
ATOM 2127 N N . GLU A 1 290 ? -7.676 -29.828 -15.203 1 96.56 290 GLU A N 1
ATOM 2128 C CA . GLU A 1 290 ? -7.324 -30.719 -16.297 1 96.56 290 GLU A CA 1
ATOM 2129 C C . GLU A 1 290 ? -5.973 -31.391 -16.062 1 96.56 290 GLU A C 1
ATOM 2131 O O . GLU A 1 290 ? -5.043 -30.766 -15.555 1 96.56 290 GLU A O 1
ATOM 2136 N N . ARG A 1 291 ? -5.91 -32.656 -16.422 1 97.94 291 ARG A N 1
ATOM 2137 C CA . ARG A 1 291 ? -4.68 -33.438 -16.5 1 97.94 291 ARG A CA 1
ATOM 2138 C C . ARG A 1 291 ? -4.434 -33.938 -17.922 1 97.94 291 ARG A C 1
ATOM 2140 O O . ARG A 1 291 ? -5.293 -34.594 -18.516 1 97.94 291 ARG A O 1
ATOM 2147 N N . VAL A 1 292 ? -3.281 -33.562 -18.438 1 97.75 292 VAL A N 1
ATOM 2148 C CA . VAL A 1 292 ? -3.004 -33.938 -19.828 1 97.75 292 VAL A CA 1
ATOM 2149 C C . VAL A 1 292 ? -1.67 -34.656 -19.922 1 97.75 292 VAL A C 1
ATOM 2151 O O . VAL A 1 292 ? -0.796 -34.5 -19.062 1 97.75 292 VAL A O 1
ATOM 2154 N N . PRO A 1 293 ? -1.549 -35.5 -20.938 1 97.5 293 PRO A N 1
ATOM 2155 C CA . PRO A 1 293 ? -0.245 -36.156 -21.156 1 97.5 293 PRO A CA 1
ATOM 2156 C C . PRO A 1 293 ? 0.799 -35.188 -21.703 1 97.5 293 PRO A C 1
ATOM 2158 O O . PRO A 1 293 ? 0.455 -34.062 -22.141 1 97.5 293 PRO A O 1
ATOM 2161 N N . LEU A 1 294 ? 2.02 -35.562 -21.641 1 97.75 294 LEU A N 1
ATOM 2162 C CA . LEU A 1 294 ? 3.139 -34.719 -22.062 1 97.75 294 LEU A CA 1
ATOM 2163 C C . LEU A 1 294 ? 2.951 -34.25 -23.5 1 97.75 294 LEU A C 1
ATOM 2165 O O . LEU A 1 294 ? 3.217 -33.094 -23.797 1 97.75 294 LEU A O 1
ATOM 2169 N N . ASP A 1 295 ? 2.471 -35.094 -24.359 1 96.69 295 ASP A N 1
ATOM 2170 C CA . ASP A 1 295 ? 2.41 -34.75 -25.781 1 96.69 295 ASP A CA 1
ATOM 2171 C C . ASP A 1 295 ? 1.302 -33.75 -26.078 1 96.69 295 ASP A C 1
ATOM 2173 O O . ASP A 1 295 ? 1.196 -33.219 -27.188 1 96.69 295 ASP A O 1
ATOM 2177 N N . SER A 1 296 ? 0.494 -33.375 -25.062 1 96.75 296 SER A N 1
ATOM 2178 C CA . SER A 1 296 ? -0.578 -32.375 -25.234 1 96.75 296 SER A CA 1
ATOM 2179 C C . SER A 1 296 ? -0.226 -31.062 -24.562 1 96.75 296 SER A C 1
ATOM 2181 O O . SER A 1 296 ? -1.065 -30.156 -24.484 1 96.75 296 SER A O 1
ATOM 2183 N N . ALA A 1 297 ? 0.98 -30.953 -24.125 1 97.94 297 ALA A N 1
ATOM 2184 C CA . ALA A 1 297 ? 1.365 -29.797 -23.312 1 97.94 297 ALA A CA 1
ATOM 2185 C C . ALA A 1 297 ? 1.232 -28.5 -24.109 1 97.94 297 ALA A C 1
ATOM 2187 O O . ALA A 1 297 ? 0.735 -27.5 -23.594 1 97.94 297 ALA A O 1
ATOM 2188 N N . ALA A 1 298 ? 1.611 -28.5 -25.344 1 98.12 298 ALA A N 1
ATOM 2189 C CA . ALA A 1 298 ? 1.603 -27.281 -26.141 1 98.12 298 ALA A CA 1
ATOM 2190 C C . ALA A 1 298 ? 0.193 -26.703 -26.25 1 98.12 298 ALA A C 1
ATOM 2192 O O . ALA A 1 298 ? -0.014 -25.516 -26.047 1 98.12 298 ALA A O 1
ATOM 2193 N N . ALA A 1 299 ? -0.729 -27.547 -26.594 1 97.69 299 ALA A N 1
ATOM 2194 C CA . ALA A 1 299 ? -2.123 -27.125 -26.703 1 97.69 299 ALA A CA 1
ATOM 2195 C C . ALA A 1 299 ? -2.652 -26.641 -25.359 1 97.69 299 ALA A C 1
ATOM 2197 O O . ALA A 1 299 ? -3.422 -25.672 -25.312 1 97.69 299 ALA A O 1
ATOM 2198 N N . ALA A 1 300 ? -2.275 -27.297 -24.328 1 97.94 300 ALA A N 1
ATOM 2199 C CA . ALA A 1 300 ? -2.715 -26.906 -22.984 1 97.94 300 ALA A CA 1
ATOM 2200 C C . ALA A 1 300 ? -2.146 -25.547 -22.594 1 97.94 300 ALA A C 1
ATOM 2202 O O . ALA A 1 300 ? -2.857 -24.703 -22.031 1 97.94 300 ALA A O 1
ATOM 2203 N N . VAL A 1 301 ? -0.844 -25.297 -22.875 1 98.19 301 VAL A N 1
ATOM 2204 C CA . VAL A 1 301 ? -0.226 -24 -22.594 1 98.19 301 VAL A CA 1
ATOM 2205 C C . VAL A 1 301 ? -0.965 -22.906 -23.359 1 98.19 301 VAL A C 1
ATOM 2207 O O . VAL A 1 301 ? -1.216 -21.828 -22.812 1 98.19 301 VAL A O 1
ATOM 2210 N N . GLN A 1 302 ? -1.354 -23.203 -24.578 1 97.56 302 GLN A N 1
ATOM 2211 C CA . GLN A 1 302 ? -2.086 -22.234 -25.391 1 97.56 302 GLN A CA 1
ATOM 2212 C C . GLN A 1 302 ? -3.432 -21.891 -24.766 1 97.56 302 GLN A C 1
ATOM 2214 O O . GLN A 1 302 ? -3.832 -20.719 -24.734 1 97.56 302 GLN A O 1
ATOM 2219 N N . ARG A 1 303 ? -4.117 -22.875 -24.266 1 95.69 303 ARG A N 1
ATOM 2220 C CA . ARG A 1 303 ? -5.422 -22.641 -23.656 1 95.69 303 ARG A CA 1
ATOM 2221 C C . ARG A 1 303 ? -5.289 -21.797 -22.391 1 95.69 303 ARG A C 1
ATOM 2223 O O . ARG A 1 303 ? -6.125 -20.922 -22.125 1 95.69 303 ARG A O 1
ATOM 2230 N N . VAL A 1 304 ? -4.258 -22.062 -21.641 1 94.44 304 VAL A N 1
ATOM 2231 C CA . VAL A 1 304 ? -4 -21.25 -20.453 1 94.44 304 VAL A CA 1
ATOM 2232 C C . VAL A 1 304 ? -3.709 -19.812 -20.859 1 94.44 304 VAL A C 1
ATOM 2234 O O . VAL A 1 304 ? -4.25 -18.875 -20.281 1 94.44 304 VAL A O 1
ATOM 2237 N N . ALA A 1 305 ? -2.951 -19.656 -21.891 1 92.38 305 ALA A N 1
ATOM 2238 C CA . ALA A 1 305 ? -2.602 -18.328 -22.391 1 92.38 305 ALA A CA 1
ATOM 2239 C C . ALA A 1 305 ? -3.842 -17.578 -22.875 1 92.38 305 ALA A C 1
ATOM 2241 O O . ALA A 1 305 ? -3.922 -16.359 -22.734 1 92.38 305 ALA A O 1
ATOM 2242 N N . ASP A 1 306 ? -4.781 -18.328 -23.375 1 91.25 306 ASP A N 1
ATOM 2243 C CA . ASP A 1 306 ? -5.988 -17.734 -23.953 1 91.25 306 ASP A CA 1
ATOM 2244 C C . ASP A 1 306 ? -7.027 -17.453 -22.859 1 91.25 306 ASP A C 1
ATOM 2246 O O . ASP A 1 306 ? -8.078 -16.875 -23.141 1 91.25 306 ASP A O 1
ATOM 2250 N N . GLY A 1 307 ? -6.785 -17.875 -21.641 1 87.69 307 GLY A N 1
ATOM 2251 C CA . GLY A 1 307 ? -7.73 -17.656 -20.562 1 87.69 307 GLY A CA 1
ATOM 2252 C C . GLY A 1 307 ? -8.953 -18.547 -20.641 1 87.69 307 GLY A C 1
ATOM 2253 O O . GLY A 1 307 ? -10.016 -18.203 -20.125 1 87.69 307 GLY A O 1
ATOM 2254 N N . ALA A 1 308 ? -8.805 -19.688 -21.188 1 89.62 308 ALA A N 1
ATOM 2255 C CA . ALA A 1 308 ? -9.945 -20.547 -21.453 1 89.62 308 ALA A CA 1
ATOM 2256 C C . ALA A 1 308 ? -10.109 -21.594 -20.359 1 89.62 308 ALA A C 1
ATOM 2258 O O . ALA A 1 308 ? -11.07 -22.375 -20.359 1 89.62 308 ALA A O 1
ATOM 2259 N N . THR A 1 309 ? -9.258 -21.641 -19.406 1 92.56 309 THR A N 1
ATOM 2260 C CA . THR A 1 309 ? -9.242 -22.719 -18.422 1 92.56 309 THR A CA 1
ATOM 2261 C C . THR A 1 309 ? -9.727 -22.219 -17.062 1 92.56 309 THR A C 1
ATOM 2263 O O . THR A 1 309 ? -9.852 -21 -16.844 1 92.56 309 THR A O 1
ATOM 2266 N N . THR A 1 310 ? -10.141 -23.109 -16.203 1 94.94 310 THR A N 1
ATOM 2267 C CA . THR A 1 310 ? -10.367 -22.875 -14.773 1 94.94 310 THR A CA 1
ATOM 2268 C C . THR A 1 310 ? -9.297 -23.562 -13.938 1 94.94 310 THR A C 1
ATOM 2270 O O . THR A 1 310 ? -8.703 -24.562 -14.367 1 94.94 310 THR A O 1
ATOM 2273 N N . GLY A 1 311 ? -9.055 -23 -12.82 1 96.5 311 GLY A N 1
ATOM 2274 C CA . GLY A 1 311 ? -8.047 -23.609 -11.969 1 96.5 311 GLY A CA 1
ATOM 2275 C C . GLY A 1 311 ? -6.711 -23.797 -12.664 1 96.5 311 GLY A C 1
ATOM 2276 O O . GLY A 1 311 ? -6.195 -22.859 -13.281 1 96.5 311 GLY A O 1
ATOM 2277 N N . ARG A 1 312 ? -6.129 -24.984 -12.422 1 97.62 312 ARG A N 1
ATOM 2278 C CA . ARG A 1 312 ? -4.805 -25.297 -12.945 1 97.62 312 ARG A CA 1
ATOM 2279 C C . ARG A 1 312 ? -4.867 -26.469 -13.922 1 97.62 312 ARG A C 1
ATOM 2281 O O . ARG A 1 312 ? -5.73 -27.344 -13.797 1 97.62 312 ARG A O 1
ATOM 2288 N N . VAL A 1 313 ? -3.979 -26.391 -14.891 1 98 313 VAL A N 1
ATOM 2289 C CA . VAL A 1 313 ? -3.787 -27.5 -15.82 1 98 313 VAL A CA 1
ATOM 2290 C C . VAL A 1 313 ? -2.408 -28.109 -15.602 1 98 313 VAL A C 1
ATOM 2292 O O . VAL A 1 313 ? -1.402 -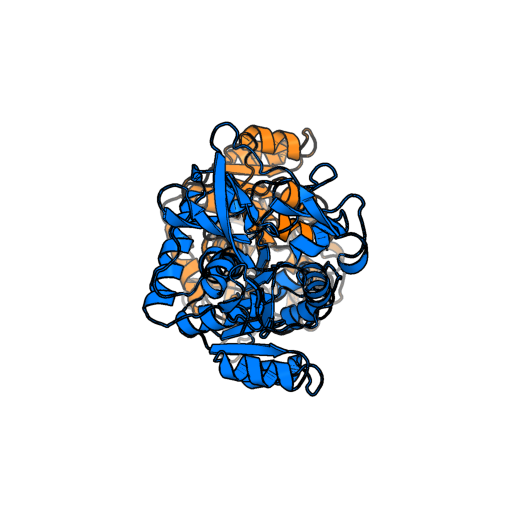27.406 -15.547 1 98 313 VAL A O 1
ATOM 2295 N N . ALA A 1 314 ? -2.412 -29.469 -15.469 1 98.38 314 ALA A N 1
ATOM 2296 C CA . ALA A 1 314 ? -1.151 -30.141 -15.18 1 98.38 314 ALA A CA 1
ATOM 2297 C C . ALA A 1 314 ? -0.828 -31.188 -16.25 1 98.38 314 ALA A C 1
ATOM 2299 O O . ALA A 1 314 ? -1.712 -31.922 -16.703 1 98.38 314 ALA A O 1
ATOM 2300 N N . VAL A 1 315 ? 0.4 -31.156 -16.656 1 98.56 315 VAL A N 1
ATOM 2301 C CA . VAL A 1 315 ? 0.948 -32.25 -17.469 1 98.56 315 VAL A CA 1
ATOM 2302 C C . VAL A 1 315 ? 1.365 -33.406 -16.562 1 98.56 315 VAL A C 1
ATOM 2304 O O . VAL A 1 315 ? 2.191 -33.219 -15.656 1 98.56 315 VAL A O 1
ATOM 2307 N N . VAL A 1 316 ? 0.844 -34.562 -16.781 1 98.06 316 VAL A N 1
ATOM 2308 C CA . VAL A 1 316 ? 1.171 -35.75 -15.953 1 98.06 316 VAL A CA 1
ATOM 2309 C C . VAL A 1 316 ? 1.899 -36.781 -16.797 1 98.06 316 VAL A C 1
ATOM 2311 O O . VAL A 1 316 ? 1.448 -37.125 -17.891 1 98.06 316 VAL A O 1
ATOM 2314 N N . MET A 1 317 ? 3.049 -37.219 -16.359 1 93.44 317 MET A N 1
ATOM 2315 C CA . MET A 1 317 ? 3.926 -38.094 -17.125 1 93.44 317 MET A CA 1
ATOM 2316 C C . MET A 1 317 ? 3.396 -39.531 -17.109 1 93.44 317 MET A C 1
ATOM 2318 O O . MET A 1 317 ? 3.562 -40.281 -18.094 1 93.44 317 MET A O 1
ATOM 2322 N N . ASP A 1 318 ? 3.047 -40.094 -15.992 1 77.44 318 ASP A N 1
ATOM 2323 C CA . ASP A 1 318 ? 2.598 -41.469 -15.977 1 77.44 318 ASP A CA 1
ATOM 2324 C C . ASP A 1 318 ? 1.216 -41.625 -16.609 1 77.44 318 ASP A C 1
ATOM 2326 O O . ASP A 1 318 ? 0.317 -40.812 -16.328 1 77.44 318 ASP A O 1
ATOM 2330 N N . LYS A 1 319 ? 1.176 -42.25 -17.859 1 59.38 319 LYS A N 1
ATOM 2331 C CA . LYS A 1 319 ? 0.018 -42.469 -18.703 1 59.38 319 LYS A CA 1
ATOM 2332 C C . LYS A 1 319 ? -1.215 -42.844 -17.875 1 59.38 319 LYS A C 1
ATOM 2334 O O . LYS A 1 319 ? -2.338 -42.5 -18.25 1 59.38 319 LYS A O 1
ATOM 2339 N N . GLY A 1 320 ? -1.105 -43.469 -16.797 1 48.62 320 GLY A N 1
ATOM 2340 C CA . GLY A 1 320 ? -2.258 -43.906 -16.016 1 48.62 320 GLY A CA 1
ATOM 2341 C C . GLY A 1 320 ? -2.889 -42.781 -15.211 1 48.62 320 GLY A C 1
ATOM 2342 O O . GLY A 1 320 ? -3.971 -42.969 -14.641 1 48.62 320 GLY A O 1
ATOM 2343 N N . ALA A 1 321 ? -2.148 -41.781 -15.023 1 50.06 321 ALA A N 1
ATOM 2344 C CA . ALA A 1 321 ? -2.543 -40.719 -14.109 1 50.06 321 ALA A CA 1
ATOM 2345 C C . ALA A 1 321 ? -3.248 -39.594 -14.859 1 50.06 321 ALA A C 1
ATOM 2347 O O . ALA A 1 321 ? -3.729 -38.625 -14.25 1 50.06 321 ALA A O 1
ATOM 2348 N N . ALA A 1 322 ? -3.277 -39.625 -16.219 1 44.44 322 ALA A N 1
ATOM 2349 C CA . ALA A 1 322 ? -3.922 -38.625 -17.094 1 44.44 322 ALA A CA 1
ATOM 2350 C C . ALA A 1 322 ? -5.438 -38.812 -17.094 1 44.44 322 ALA A C 1
ATOM 2352 O O . ALA A 1 322 ? -6.164 -38 -17.672 1 44.44 322 ALA A O 1
ATOM 2353 N N . VAL A 1 323 ? -6.266 -39.312 -16.031 1 41.81 323 VAL A N 1
ATOM 2354 C CA . VAL A 1 323 ? -7.703 -39.469 -16.219 1 41.81 323 VAL A CA 1
ATOM 2355 C C . VAL A 1 323 ? -8.43 -38.219 -15.781 1 41.81 323 VAL A C 1
ATOM 2357 O O . VAL A 1 323 ? -8.078 -37.594 -14.766 1 41.81 323 VAL A O 1
ATOM 2360 N N . MET B 1 1 ? -15.883 41.344 16.781 1 96.19 1 MET B N 1
ATOM 2361 C CA . MET B 1 1 ? -14.562 40.719 16.891 1 96.19 1 MET B CA 1
ATOM 2362 C C . MET B 1 1 ? -13.797 40.844 15.578 1 96.19 1 MET B C 1
ATOM 2364 O O . MET B 1 1 ? -14.391 41.062 14.516 1 96.19 1 MET B O 1
ATOM 2368 N N . GLN B 1 2 ? -12.5 40.812 15.742 1 97.06 2 GLN B N 1
ATOM 2369 C CA . GLN B 1 2 ? -11.68 40.75 14.531 1 97.06 2 GLN B CA 1
ATOM 2370 C C . GLN B 1 2 ? -11.68 39.375 13.914 1 97.06 2 GLN B C 1
ATOM 2372 O O . GLN B 1 2 ? -11.57 38.375 14.617 1 97.06 2 GLN B O 1
ATOM 2377 N N . ALA B 1 3 ? -11.922 39.375 12.586 1 98.19 3 ALA B N 1
ATOM 2378 C CA . ALA B 1 3 ? -11.867 38.094 11.852 1 98.19 3 ALA B CA 1
ATOM 2379 C C . ALA B 1 3 ? -11.492 38.344 10.391 1 98.19 3 ALA B C 1
ATOM 2381 O O . ALA B 1 3 ? -11.898 39.344 9.789 1 98.19 3 ALA B O 1
ATOM 2382 N N . TRP B 1 4 ? -10.719 37.5 9.867 1 98.5 4 TRP B N 1
ATOM 2383 C CA . TRP B 1 4 ? -10.461 37.531 8.43 1 98.5 4 TRP B CA 1
ATOM 2384 C C . TRP B 1 4 ? -11.656 36.969 7.652 1 98.5 4 TRP B C 1
ATOM 2386 O O . TRP B 1 4 ? -12.195 35.906 8.008 1 98.5 4 TRP B O 1
ATOM 2396 N N . GLN B 1 5 ? -12.078 37.75 6.641 1 98.19 5 GLN B N 1
ATOM 2397 C CA . GLN B 1 5 ? -13.219 37.344 5.82 1 98.19 5 GLN B CA 1
ATOM 2398 C C . GLN B 1 5 ? -12.812 37.156 4.363 1 98.19 5 GLN B C 1
ATOM 2400 O O . GLN B 1 5 ? -12 37.906 3.826 1 98.19 5 GLN B O 1
ATOM 2405 N N . VAL B 1 6 ? -13.266 36.062 3.807 1 98.44 6 VAL B N 1
ATOM 2406 C CA . VAL B 1 6 ? -13.148 35.812 2.377 1 98.44 6 VAL B CA 1
ATOM 2407 C C . VAL B 1 6 ? -14.516 35.938 1.711 1 98.44 6 VAL B C 1
ATOM 2409 O O . VAL B 1 6 ? -15.422 35.156 1.969 1 98.44 6 VAL B O 1
ATOM 2412 N N . HIS B 1 7 ? -14.688 36.938 0.833 1 97.88 7 HIS B N 1
ATOM 2413 C CA . HIS B 1 7 ? -15.969 37.219 0.196 1 97.88 7 HIS B CA 1
ATOM 2414 C C . HIS B 1 7 ? -16.016 36.688 -1.23 1 97.88 7 HIS B C 1
ATOM 2416 O O . HIS B 1 7 ? -17.078 36.562 -1.829 1 97.88 7 HIS B O 1
ATOM 2422 N N . GLU B 1 8 ? -14.891 36.406 -1.764 1 97.81 8 GLU B N 1
ATOM 2423 C CA . GLU B 1 8 ? -14.719 35.812 -3.082 1 97.81 8 GLU B CA 1
ATOM 2424 C C . GLU B 1 8 ? -13.453 34.938 -3.137 1 97.81 8 GLU B C 1
ATOM 2426 O O . GLU B 1 8 ? -12.516 35.156 -2.365 1 97.81 8 GLU B O 1
ATOM 2431 N N . ASN B 1 9 ? -13.469 34 -4.012 1 97.44 9 ASN B N 1
ATOM 2432 C CA . ASN B 1 9 ? -12.32 33.094 -4.09 1 97.44 9 ASN B CA 1
ATOM 2433 C C . ASN B 1 9 ? -11.156 33.75 -4.832 1 97.44 9 ASN B C 1
ATOM 2435 O O . ASN B 1 9 ? -11.359 34.562 -5.727 1 97.44 9 ASN B O 1
ATOM 2439 N N . GLY B 1 10 ? -10 33.438 -4.512 1 97.06 10 GLY B N 1
ATOM 2440 C CA . GLY B 1 10 ? -8.75 33.938 -5.074 1 97.06 10 GLY B CA 1
ATOM 2441 C C . GLY B 1 10 ? -7.547 33.625 -4.203 1 97.06 10 GLY B C 1
ATOM 2442 O O . GLY B 1 10 ? -7.613 32.781 -3.314 1 97.06 10 GLY B O 1
ATOM 2443 N N . GLU B 1 11 ? -6.469 34.281 -4.555 1 97.5 11 GLU B N 1
ATOM 2444 C CA . GLU B 1 11 ? -5.273 34.125 -3.736 1 97.5 11 GLU B CA 1
ATOM 2445 C C . GLU B 1 11 ? -5.465 34.719 -2.348 1 97.5 11 GLU B C 1
ATOM 2447 O O . GLU B 1 11 ? -6.078 35.781 -2.201 1 97.5 11 GLU B O 1
ATOM 2452 N N . PRO B 1 12 ? -4.938 34.094 -1.337 1 97.81 12 PRO B N 1
ATOM 2453 C CA . PRO B 1 12 ? -5.133 34.562 0.036 1 97.81 12 PRO B CA 1
ATOM 2454 C C . PRO B 1 12 ? -4.793 36.031 0.208 1 97.81 12 PRO B C 1
ATOM 2456 O O . PRO B 1 12 ? -5.574 36.781 0.795 1 97.81 12 PRO B O 1
ATOM 2459 N N . GLY B 1 13 ? -3.66 36.438 -0.351 1 96.69 13 GLY B N 1
ATOM 2460 C CA . GLY B 1 13 ? -3.234 37.812 -0.217 1 96.69 13 GLY B CA 1
ATOM 2461 C C . GLY B 1 13 ? -4.203 38.812 -0.845 1 96.69 13 GLY B C 1
ATOM 2462 O O . GLY B 1 13 ? -4.207 40 -0.494 1 96.69 13 GLY B O 1
ATOM 2463 N N . GLU B 1 14 ? -5.016 38.375 -1.705 1 97.5 14 GLU B N 1
ATOM 2464 C CA . GLU B 1 14 ? -5.93 39.219 -2.447 1 97.5 14 GLU B CA 1
ATOM 2465 C C . GLU B 1 14 ? -7.332 39.188 -1.845 1 97.5 14 GLU B C 1
ATOM 2467 O O . GLU B 1 14 ? -8.031 40.219 -1.839 1 97.5 14 GLU B O 1
ATOM 2472 N N . VAL B 1 15 ? -7.73 38.094 -1.296 1 98.19 15 VAL B N 1
ATOM 2473 C CA . VAL B 1 15 ? -9.164 37.906 -1.066 1 98.19 15 VAL B CA 1
ATOM 2474 C C . VAL B 1 15 ? -9.453 37.969 0.433 1 98.19 15 VAL B C 1
ATOM 2476 O O . VAL B 1 15 ? -10.602 38.094 0.845 1 98.19 15 VAL B O 1
ATOM 2479 N N . MET B 1 16 ? -8.461 37.719 1.271 1 98.44 16 MET B N 1
ATOM 2480 C CA . MET B 1 16 ? -8.68 37.844 2.711 1 98.44 16 MET B CA 1
ATOM 2481 C C . MET B 1 16 ? -8.695 39.281 3.154 1 98.44 16 MET B C 1
ATOM 2483 O O . MET B 1 16 ? -7.762 40.031 2.859 1 98.44 16 MET B O 1
ATOM 2487 N N . ARG B 1 17 ? -9.742 39.594 3.9 1 98.19 17 ARG B N 1
ATOM 2488 C CA . ARG B 1 17 ? -9.891 40.969 4.441 1 98.19 17 ARG B CA 1
ATOM 2489 C C . ARG B 1 17 ? -10.219 40.906 5.93 1 98.19 17 ARG B C 1
ATOM 2491 O O . ARG B 1 17 ? -11.141 40.219 6.348 1 98.19 17 ARG B O 1
ATOM 2498 N N . LEU B 1 18 ? -9.414 41.656 6.672 1 97.69 18 LEU B N 1
ATOM 2499 C CA . LEU B 1 18 ? -9.68 41.719 8.102 1 97.69 18 LEU B CA 1
ATOM 2500 C C . LEU B 1 18 ? -10.852 42.688 8.383 1 97.69 18 LEU B C 1
ATOM 2502 O O . LEU B 1 18 ? -10.883 43.812 7.875 1 97.69 18 LEU B O 1
ATOM 2506 N N . ALA B 1 19 ? -11.789 42.188 9.148 1 97.62 19 ALA B N 1
ATOM 2507 C CA . ALA B 1 19 ? -12.984 43 9.406 1 97.62 19 ALA B CA 1
ATOM 2508 C C . ALA B 1 19 ? -13.477 42.781 10.836 1 97.62 19 ALA B C 1
ATOM 2510 O O . ALA B 1 19 ? -13.078 41.844 11.508 1 97.62 19 ALA B O 1
ATOM 2511 N N . GLU B 1 20 ? -14.203 43.781 11.258 1 97.69 20 GLU B N 1
ATOM 2512 C CA . GLU B 1 20 ? -14.984 43.625 12.484 1 97.69 20 GLU B CA 1
ATOM 2513 C C . GLU B 1 20 ? -16.312 42.938 12.211 1 97.69 20 GLU B C 1
ATOM 2515 O O . GLU B 1 20 ? -17.125 43.406 11.414 1 97.69 20 GLU B O 1
ATOM 2520 N N . VAL B 1 21 ? -16.453 41.781 12.82 1 97.38 21 VAL B N 1
ATOM 2521 C CA . VAL B 1 21 ? -17.672 41 12.609 1 97.38 21 VAL B CA 1
ATOM 2522 C C . VAL B 1 21 ? -18.281 40.625 13.953 1 97.38 21 VAL B C 1
ATOM 2524 O O . VAL B 1 21 ? -17.656 40.812 15 1 97.38 21 VAL B O 1
ATOM 2527 N N . GLU B 1 22 ? -19.516 40.156 13.891 1 97.06 22 GLU B N 1
ATOM 2528 C CA . GLU B 1 22 ? -20.156 39.656 15.109 1 97.06 22 GLU B CA 1
ATOM 2529 C C . GLU B 1 22 ? -19.516 38.375 15.578 1 97.06 22 GLU B C 1
ATOM 2531 O O . GLU B 1 22 ? -19.141 37.531 14.766 1 97.06 22 GLU B O 1
ATOM 2536 N N . ARG B 1 23 ? -19.391 38.281 16.859 1 97.25 23 ARG B N 1
ATOM 2537 C CA . ARG B 1 23 ? -18.953 37 17.422 1 97.25 23 ARG B CA 1
ATOM 2538 C C . ARG B 1 23 ? -19.922 35.875 17.062 1 97.25 23 ARG B C 1
ATOM 2540 O O . ARG B 1 23 ? -21.141 36.031 17.219 1 97.25 23 ARG B O 1
ATOM 2547 N N . PRO B 1 24 ? -19.422 34.75 16.594 1 97 24 PRO B N 1
ATOM 2548 C CA . PRO B 1 24 ? -20.344 33.688 16.219 1 97 24 PRO B CA 1
ATOM 2549 C C . PRO B 1 24 ? -21 33.031 17.422 1 97 24 PRO B C 1
ATOM 2551 O O . PRO B 1 24 ? -20.422 32.969 18.516 1 97 24 PRO B O 1
ATOM 2554 N N . THR B 1 25 ? -22.203 32.594 17.203 1 96.94 25 THR B N 1
ATOM 2555 C CA . THR B 1 25 ? -22.969 31.891 18.234 1 96.94 25 THR B CA 1
ATOM 2556 C C . THR B 1 25 ? -22.938 30.375 18 1 96.94 25 THR B C 1
ATOM 2558 O O . THR B 1 25 ? -23.281 29.906 16.906 1 96.94 25 THR B O 1
ATOM 2561 N N . PRO B 1 26 ? -22.547 29.641 19 1 97.31 26 PRO B N 1
ATOM 2562 C CA . PRO B 1 26 ? -22.484 28.188 18.828 1 97.31 26 PRO B CA 1
ATOM 2563 C C . PRO B 1 26 ? -23.859 27.562 18.594 1 97.31 26 PRO B C 1
ATOM 2565 O O . PRO B 1 26 ? -24.844 27.969 19.234 1 97.31 26 PRO B O 1
ATOM 2568 N N . GLY B 1 27 ? -23.953 26.703 17.609 1 96.19 27 GLY B N 1
ATOM 2569 C CA . GLY B 1 27 ? -25.141 25.875 17.438 1 96.19 27 GLY B CA 1
ATOM 2570 C C . GLY B 1 27 ? -25.125 24.625 18.297 1 96.19 27 GLY B C 1
ATOM 2571 O O . GLY B 1 27 ? -24.344 24.531 19.25 1 96.19 27 GLY B O 1
ATOM 2572 N N . GLU B 1 28 ? -26.062 23.719 17.938 1 96.31 28 GLU B N 1
ATOM 2573 C CA . GLU B 1 28 ? -26.141 22.453 18.656 1 96.31 28 GLU B CA 1
ATOM 2574 C C . GLU B 1 28 ? -24.828 21.672 18.531 1 96.31 28 GLU B C 1
ATOM 2576 O O . GLU B 1 28 ? -24.328 21.469 17.438 1 96.31 28 GLU B O 1
ATOM 2581 N N . GLY B 1 29 ? -24.25 21.344 19.703 1 97.06 29 GLY B N 1
ATOM 2582 C CA . GLY B 1 29 ? -23.047 20.531 19.719 1 97.06 29 GLY B CA 1
ATOM 2583 C C . GLY B 1 29 ? -21.781 21.328 19.5 1 97.06 29 GLY B C 1
ATOM 2584 O O . GLY B 1 29 ? -20.688 20.766 19.5 1 97.06 29 GLY B O 1
ATOM 2585 N N . GLN B 1 30 ? -21.906 22.578 19.359 1 98 30 GLN B N 1
ATOM 2586 C CA . GLN B 1 30 ? -20.75 23.438 19.094 1 98 30 GLN B CA 1
ATOM 2587 C C . GLN B 1 30 ? -20.344 24.219 20.344 1 98 30 GLN B C 1
ATOM 2589 O O . GLN B 1 30 ? -21.141 24.375 21.266 1 98 30 GLN B O 1
ATOM 2594 N N . VAL B 1 31 ? -19.141 24.672 20.328 1 98.25 31 VAL B N 1
ATOM 2595 C CA . VAL B 1 31 ? -18.609 25.5 21.406 1 98.25 31 VAL B CA 1
ATOM 2596 C C . VAL B 1 31 ? -17.891 26.703 20.812 1 98.25 31 VAL B C 1
ATOM 2598 O O . VAL B 1 31 ? -17.328 26.625 19.719 1 98.25 31 VAL B O 1
ATOM 2601 N N . LEU B 1 32 ? -18 27.734 21.516 1 98.5 32 LEU B N 1
ATOM 2602 C CA . LEU B 1 32 ? -17.234 28.938 21.188 1 98.5 32 LEU B CA 1
ATOM 2603 C C . LEU B 1 32 ? -15.852 28.891 21.828 1 98.5 32 LEU B C 1
ATOM 2605 O O . LEU B 1 32 ? -15.719 28.641 23.016 1 98.5 32 LEU B O 1
ATOM 2609 N N . LEU B 1 33 ? -14.883 29.078 21.031 1 98.69 33 LEU B N 1
ATOM 2610 C CA . LEU B 1 33 ? -13.508 29.062 21.516 1 98.69 33 LEU B CA 1
ATOM 2611 C C . LEU B 1 33 ? -12.852 30.422 21.312 1 98.69 33 LEU B C 1
ATOM 2613 O O . LEU B 1 33 ? -12.961 31.016 20.234 1 98.69 33 LEU B O 1
ATOM 2617 N N . ARG B 1 34 ? -12.234 30.938 22.344 1 98.56 34 ARG B N 1
ATOM 2618 C CA . ARG B 1 34 ? -11.297 32.031 22.156 1 98.56 34 ARG B CA 1
ATOM 2619 C C . ARG B 1 34 ? -9.992 31.547 21.531 1 98.56 34 ARG B C 1
ATOM 2621 O O . ARG B 1 34 ? -9.289 30.719 22.125 1 98.56 34 ARG B O 1
ATOM 2628 N N . VAL B 1 35 ? -9.664 32.062 20.375 1 98.69 35 VAL B N 1
ATOM 2629 C CA . VAL B 1 35 ? -8.484 31.562 19.672 1 98.69 35 VAL B CA 1
ATOM 2630 C C . VAL B 1 35 ? -7.219 32.125 20.328 1 98.69 35 VAL B C 1
ATOM 2632 O O . VAL B 1 35 ? -7.07 33.344 20.469 1 98.69 35 VAL B O 1
ATOM 2635 N N . ARG B 1 36 ? -6.383 31.234 20.719 1 98.38 36 ARG B N 1
ATOM 2636 C CA . ARG B 1 36 ? -5.086 31.641 21.25 1 98.38 36 ARG B CA 1
ATOM 2637 C C . ARG B 1 36 ? -4.02 31.641 20.156 1 98.38 36 ARG B C 1
ATOM 2639 O O . ARG B 1 36 ? -3.191 32.562 20.094 1 98.38 36 ARG B O 1
ATOM 2646 N N . ALA B 1 37 ? -4.012 30.656 19.375 1 98.75 37 ALA B N 1
ATOM 2647 C CA . ALA B 1 37 ? -3.137 30.531 18.203 1 98.75 37 ALA B CA 1
ATOM 2648 C C . ALA B 1 37 ? -3.809 29.734 17.109 1 98.75 37 ALA B C 1
ATOM 2650 O O . ALA B 1 37 ? -4.602 28.828 17.375 1 98.75 37 ALA B O 1
ATOM 2651 N N . ALA B 1 38 ? -3.547 30.094 15.875 1 98.75 38 ALA B N 1
ATOM 2652 C CA . ALA B 1 38 ? -4.031 29.375 14.703 1 98.75 38 ALA B CA 1
ATOM 2653 C C . ALA B 1 38 ? -2.877 29 13.773 1 98.75 38 ALA B C 1
ATOM 2655 O O . ALA B 1 38 ? -2.166 29.875 13.273 1 98.75 38 ALA B O 1
ATOM 2656 N N . ASN B 1 39 ? -2.678 27.75 13.609 1 98.38 39 ASN B N 1
ATOM 2657 C CA . ASN B 1 39 ? -1.659 27.281 12.672 1 98.38 39 ASN B CA 1
ATOM 2658 C C . ASN B 1 39 ? -2.141 27.375 11.227 1 98.38 39 ASN B C 1
ATOM 2660 O O . ASN B 1 39 ? -3.295 27.062 10.93 1 98.38 39 ASN B O 1
ATOM 2664 N N . ILE B 1 40 ? -1.289 27.844 10.352 1 98.06 40 ILE B N 1
ATOM 2665 C CA . ILE B 1 40 ? -1.643 28.016 8.945 1 98.06 40 ILE B CA 1
ATOM 2666 C C . ILE B 1 40 ? -1.339 26.734 8.18 1 98.06 40 ILE B C 1
ATOM 2668 O O . ILE B 1 40 ? -0.245 26.172 8.297 1 98.06 40 ILE B O 1
ATOM 2672 N N . ASN B 1 41 ? -2.33 26.266 7.438 1 95.62 41 ASN B N 1
ATOM 2673 C CA . ASN B 1 41 ? -2.211 25.047 6.633 1 95.62 41 ASN B CA 1
ATOM 2674 C C . ASN B 1 41 ? -2.43 25.344 5.152 1 95.62 41 ASN B C 1
ATOM 2676 O O . ASN B 1 41 ? -3.062 26.328 4.793 1 95.62 41 ASN B O 1
ATOM 2680 N N . PHE B 1 42 ? -1.907 24.469 4.375 1 91.25 42 PHE B N 1
ATOM 2681 C CA . PHE B 1 42 ? -2.143 24.562 2.941 1 91.25 42 PHE B CA 1
ATOM 2682 C C . PHE B 1 42 ? -3.635 24.578 2.635 1 91.25 42 PHE B C 1
ATOM 2684 O O . PHE B 1 42 ? -4.09 25.297 1.75 1 91.25 42 PHE B O 1
ATOM 2691 N N . PRO B 1 43 ? -4.449 23.781 3.291 1 92.81 43 PRO B N 1
ATOM 2692 C CA . PRO B 1 43 ? -5.898 23.828 3.088 1 92.81 43 PRO B CA 1
ATOM 2693 C C . PRO B 1 43 ? -6.48 25.234 3.248 1 92.81 43 PRO B C 1
ATOM 2695 O O . PRO B 1 43 ? -7.496 25.562 2.627 1 92.81 43 PRO B O 1
ATOM 2698 N N . ASP B 1 44 ? -5.895 26.047 4.062 1 96.88 44 ASP B N 1
ATOM 2699 C CA . ASP B 1 44 ? -6.367 27.422 4.191 1 96.88 44 ASP B CA 1
ATOM 2700 C C . ASP B 1 44 ? -6.281 28.172 2.859 1 96.88 44 ASP B C 1
ATOM 2702 O O . ASP B 1 44 ? -7.195 28.906 2.492 1 96.88 44 ASP B O 1
ATOM 2706 N N . ALA B 1 45 ? -5.176 27.984 2.186 1 95.88 45 ALA B N 1
ATOM 2707 C CA . ALA B 1 45 ? -5.004 28.594 0.873 1 95.88 45 ALA B CA 1
ATOM 2708 C C . ALA B 1 45 ? -5.988 28.016 -0.138 1 95.88 45 ALA B C 1
ATOM 2710 O O . ALA B 1 45 ? -6.559 28.75 -0.948 1 95.88 45 ALA B O 1
ATOM 2711 N N . LEU B 1 46 ? -6.191 26.703 -0.052 1 93.25 46 LEU B N 1
ATOM 2712 C CA . LEU B 1 46 ? -7.117 26.047 -0.975 1 93.25 46 LEU B CA 1
ATOM 2713 C C . LEU B 1 46 ? -8.547 26.531 -0.739 1 93.25 46 LEU B C 1
ATOM 2715 O O . LEU B 1 46 ? -9.32 26.672 -1.687 1 93.25 46 LEU B O 1
ATOM 2719 N N . LEU B 1 47 ? -8.867 26.734 0.472 1 95.62 47 LEU B N 1
ATOM 2720 C CA . LEU B 1 47 ? -10.18 27.297 0.805 1 95.62 47 LEU B CA 1
ATOM 2721 C C . LEU B 1 47 ? -10.359 28.672 0.166 1 95.62 47 LEU B C 1
ATOM 2723 O O . LEU B 1 47 ? -11.391 28.938 -0.459 1 95.62 47 LEU B O 1
ATOM 2727 N N . CYS B 1 48 ? -9.383 29.469 0.256 1 97.31 48 CYS B N 1
ATOM 2728 C CA . CYS B 1 48 ? -9.438 30.812 -0.338 1 97.31 48 CYS B CA 1
ATOM 2729 C C . CYS B 1 48 ? -9.586 30.719 -1.853 1 97.31 48 CYS B C 1
ATOM 2731 O O . CYS B 1 48 ? -10.328 31.5 -2.453 1 97.31 48 CYS B O 1
ATOM 2733 N N . ARG B 1 49 ? -8.93 29.688 -2.387 1 95.75 49 ARG B N 1
ATOM 2734 C CA . ARG B 1 49 ? -8.922 29.516 -3.836 1 95.75 49 ARG B CA 1
ATOM 2735 C C . ARG B 1 49 ? -10.211 28.859 -4.312 1 95.75 49 ARG B C 1
ATOM 2737 O O . ARG B 1 49 ? -10.492 28.828 -5.516 1 95.75 49 ARG B O 1
ATOM 2744 N N . GLY B 1 50 ? -11.008 28.344 -3.42 1 94.19 50 GLY B N 1
ATOM 2745 C CA . GLY B 1 50 ? -12.195 27.578 -3.787 1 94.19 50 GLY B CA 1
ATOM 2746 C C . GLY B 1 50 ? -11.867 26.219 -4.348 1 94.19 50 GLY B C 1
ATOM 2747 O O . GLY B 1 50 ? -12.602 25.688 -5.191 1 94.19 50 GLY B O 1
ATOM 2748 N N . GLN B 1 51 ? -10.773 25.672 -3.936 1 88.56 51 GLN B N 1
ATOM 2749 C CA . GLN B 1 51 ? -10.289 24.422 -4.5 1 88.56 51 GLN B CA 1
ATOM 2750 C C . GLN B 1 51 ? -10.242 23.328 -3.443 1 88.56 51 GLN B C 1
ATOM 2752 O O . GLN B 1 51 ? -9.672 22.266 -3.674 1 88.56 51 GLN B O 1
ATOM 2757 N N . TYR B 1 52 ? -10.805 23.625 -2.285 1 86.81 52 TYR B N 1
ATOM 2758 C CA . TYR B 1 52 ? -10.844 22.641 -1.221 1 86.81 52 TYR B CA 1
ATOM 2759 C C . TYR B 1 52 ? -12.086 21.766 -1.338 1 86.81 52 TYR B C 1
ATOM 2761 O O . TYR B 1 52 ? -13.078 22.172 -1.938 1 86.81 52 TYR B O 1
ATOM 2769 N N . GLN B 1 53 ? -12.055 20.547 -0.882 1 79.81 53 GLN B N 1
ATOM 2770 C CA . GLN B 1 53 ? -13.164 19.594 -1.02 1 79.81 53 GLN B CA 1
ATOM 2771 C C . GLN B 1 53 ? -14.406 20.109 -0.302 1 79.81 53 GLN B C 1
ATOM 2773 O O . GLN B 1 53 ? -15.531 19.906 -0.784 1 79.81 53 GLN B O 1
ATOM 2778 N N . VAL B 1 54 ? -14.148 20.625 0.882 1 79.94 54 VAL B N 1
ATOM 2779 C CA . VAL B 1 54 ? -15.242 21.25 1.608 1 79.94 54 VAL B CA 1
ATOM 2780 C C . VAL B 1 54 ? -15.273 22.75 1.304 1 79.94 54 VAL B C 1
ATOM 2782 O O . VAL B 1 54 ? -14.289 23.453 1.54 1 79.94 54 VAL B O 1
ATOM 2785 N N . ARG B 1 55 ? -16.391 23.266 0.706 1 85.62 55 ARG B N 1
ATOM 2786 C CA . ARG B 1 55 ? -16.516 24.688 0.355 1 85.62 55 ARG B CA 1
ATOM 2787 C C . ARG B 1 55 ? -17.562 25.375 1.224 1 85.62 55 ARG B C 1
ATOM 2789 O O . ARG B 1 55 ? -18.75 25.234 0.983 1 85.62 55 ARG B O 1
ATOM 2796 N N . PRO B 1 56 ? -17.031 26.188 2.094 1 92.69 56 PRO B N 1
ATOM 2797 C CA . PRO B 1 56 ? -17.984 26.922 2.922 1 92.69 56 PRO B CA 1
ATOM 2798 C C . PRO B 1 56 ? -18.672 28.062 2.158 1 92.69 56 PRO B C 1
ATOM 2800 O O . PRO B 1 56 ? -18.141 28.547 1.155 1 92.69 56 PRO B O 1
ATOM 2803 N N . PRO B 1 57 ? -19.875 28.438 2.609 1 94.38 57 PRO B N 1
ATOM 2804 C CA . PRO B 1 57 ? -20.516 29.609 2.004 1 94.38 57 PRO B CA 1
ATOM 2805 C C . PRO B 1 57 ? -19.734 30.906 2.256 1 94.38 57 PRO B C 1
ATOM 2807 O O . PRO B 1 57 ? -19.156 31.078 3.332 1 94.38 57 PRO B O 1
ATOM 2810 N N . LEU B 1 58 ? -19.828 31.812 1.298 1 95.56 58 LEU B N 1
ATOM 2811 C CA . LEU B 1 58 ? -19.219 33.125 1.433 1 95.56 58 LEU B CA 1
ATOM 2812 C C . LEU B 1 58 ? -20.156 34.094 2.162 1 95.56 58 LEU B C 1
ATOM 2814 O O . LEU B 1 58 ? -21.359 34.031 1.964 1 95.56 58 LEU B O 1
ATOM 2818 N N . PRO B 1 59 ? -19.688 34.938 2.953 1 97.25 59 PRO B N 1
ATOM 2819 C CA . PRO B 1 59 ? -18.281 35.031 3.361 1 97.25 59 PRO B CA 1
ATOM 2820 C C . PRO B 1 59 ? -17.906 34 4.441 1 97.25 59 PRO B C 1
ATOM 2822 O O . PRO B 1 59 ? -18.781 33.562 5.195 1 97.25 59 PRO B O 1
ATOM 2825 N N . PHE B 1 60 ? -16.688 33.625 4.492 1 97.94 60 PHE B N 1
ATOM 2826 C CA . PHE B 1 60 ? -16.234 32.719 5.547 1 97.94 60 PHE B CA 1
ATOM 2827 C C . PHE B 1 60 ? -14.883 33.188 6.098 1 97.94 60 PHE B C 1
ATOM 2829 O O . PHE B 1 60 ? -14.219 34.031 5.5 1 97.94 60 PHE B O 1
ATOM 2836 N N . THR B 1 61 ? -14.562 32.719 7.293 1 98.31 61 THR B N 1
ATOM 2837 C CA . THR B 1 61 ? -13.266 32.906 7.934 1 98.31 61 THR B CA 1
ATOM 2838 C C . THR B 1 61 ? -12.414 31.641 7.797 1 98.31 61 THR B C 1
ATOM 2840 O O . THR B 1 61 ? -12.789 30.578 8.281 1 98.31 61 THR B O 1
ATOM 2843 N N . PRO B 1 62 ? -11.164 31.703 7.105 1 98.19 62 PRO B N 1
ATOM 2844 C CA . PRO B 1 62 ? -10.273 30.531 7.059 1 98.19 62 PRO B CA 1
ATOM 2845 C C . PRO B 1 62 ? -9.617 30.234 8.398 1 98.19 62 PRO B C 1
ATOM 2847 O O . PRO B 1 62 ? -9.812 30.984 9.367 1 98.19 62 PRO B O 1
ATOM 2850 N N . GLY B 1 63 ? -8.82 29.203 8.406 1 98.19 63 GLY B N 1
ATOM 2851 C CA . GLY B 1 63 ? -8.172 28.719 9.617 1 98.19 63 GLY B CA 1
ATOM 2852 C C . GLY B 1 63 ? -8.734 27.406 10.109 1 98.19 63 GLY B C 1
ATOM 2853 O O . GLY B 1 63 ? -9.742 27.375 10.828 1 98.19 63 GLY B O 1
ATOM 2854 N N . VAL B 1 64 ? -8.008 26.359 9.867 1 97.69 64 VAL B N 1
ATOM 2855 C CA . VAL B 1 64 ? -8.633 25.047 10.094 1 97.69 64 VAL B CA 1
ATOM 2856 C C . VAL B 1 64 ? -7.969 24.359 11.289 1 97.69 64 VAL B C 1
ATOM 2858 O O . VAL B 1 64 ? -8.344 23.25 11.664 1 97.69 64 VAL B O 1
ATOM 2861 N N . GLU B 1 65 ? -7.031 25.031 11.945 1 98.31 65 GLU B N 1
ATOM 2862 C CA . GLU B 1 65 ? -6.266 24.422 13.023 1 98.31 65 GLU B CA 1
ATOM 2863 C C . GLU B 1 65 ? -5.938 25.422 14.117 1 98.31 65 GLU B C 1
ATOM 2865 O O . GLU B 1 65 ? -5.184 26.375 13.891 1 98.31 65 GLU B O 1
ATOM 2870 N N . ILE B 1 66 ? -6.469 25.141 15.375 1 98.75 66 ILE B N 1
ATOM 2871 C CA . ILE B 1 66 ? -6.25 26.172 16.391 1 98.75 66 ILE B CA 1
ATOM 2872 C C . ILE B 1 66 ? -5.934 25.531 17.734 1 98.75 66 ILE B C 1
ATOM 2874 O O . ILE B 1 66 ? -6.258 24.359 17.953 1 98.75 66 ILE B O 1
ATOM 2878 N N . CYS B 1 67 ? -5.195 26.234 18.547 1 98.75 67 CYS B N 1
ATOM 2879 C CA . CYS B 1 67 ? -5.242 26.156 20 1 98.75 67 CYS B CA 1
ATOM 2880 C C . CYS B 1 67 ? -6.148 27.234 20.578 1 98.75 67 CYS B C 1
ATOM 2882 O O . CYS B 1 67 ? -5.961 28.422 20.297 1 98.75 67 CYS B O 1
ATOM 2884 N N . GLY B 1 68 ? -7.16 26.828 21.234 1 98.5 68 GLY B N 1
ATOM 2885 C CA . GLY B 1 68 ? -8.125 27.781 21.766 1 98.5 68 GLY B CA 1
ATOM 2886 C C . GLY B 1 68 ? -8.445 27.531 23.234 1 98.5 68 GLY B C 1
ATOM 2887 O O . GLY B 1 68 ? -7.871 26.641 23.859 1 98.5 68 GLY B O 1
ATOM 2888 N N . GLU B 1 69 ? -9.242 28.422 23.688 1 98.38 69 GLU B N 1
ATOM 2889 C CA . GLU B 1 69 ? -9.688 28.359 25.078 1 98.38 69 GLU B CA 1
ATOM 2890 C C . GLU B 1 69 ? -11.203 28.328 25.172 1 98.38 69 GLU B C 1
ATOM 2892 O O . GLU B 1 69 ? -11.891 29.125 24.547 1 98.38 69 GLU B O 1
ATOM 2897 N N . THR B 1 70 ? -11.68 27.375 25.969 1 98.25 70 THR B N 1
ATOM 2898 C CA . THR B 1 70 ? -13.117 27.297 26.219 1 98.25 70 THR B CA 1
ATOM 2899 C C . THR B 1 70 ? -13.562 28.344 27.219 1 98.25 70 THR B C 1
ATOM 2901 O O . THR B 1 70 ? -12.719 28.984 27.859 1 98.25 70 THR B O 1
ATOM 2904 N N . GLU B 1 71 ? -14.844 28.469 27.312 1 96.06 71 GLU B N 1
ATOM 2905 C CA . GLU B 1 71 ? -15.391 29.453 28.25 1 96.06 71 GLU B CA 1
ATOM 2906 C C . GLU B 1 71 ? -14.992 29.109 29.688 1 96.06 71 GLU B C 1
ATOM 2908 O O . GLU B 1 71 ? -14.797 30.016 30.5 1 96.06 71 GLU B O 1
ATOM 2913 N N . ASP B 1 72 ? -14.898 27.844 29.906 1 96.75 72 ASP B N 1
ATOM 2914 C CA . ASP B 1 72 ? -14.562 27.422 31.266 1 96.75 72 ASP B CA 1
ATOM 2915 C C . ASP B 1 72 ? -13.047 27.375 31.469 1 96.75 72 ASP B C 1
ATOM 2917 O O . ASP B 1 72 ? -12.562 26.875 32.469 1 96.75 72 ASP B O 1
ATOM 2921 N N . GLY B 1 73 ? -12.234 27.797 30.516 1 96.88 73 GLY B N 1
ATOM 2922 C CA . GLY B 1 73 ? -10.82 28.047 30.703 1 96.88 73 GLY B CA 1
ATOM 2923 C C . GLY B 1 73 ? -9.938 26.906 30.234 1 96.88 73 GLY B C 1
ATOM 2924 O O . GLY B 1 73 ? -8.719 26.953 30.391 1 96.88 73 GLY B O 1
ATOM 2925 N N . ARG B 1 74 ? -10.461 25.891 29.594 1 97.75 74 ARG B N 1
ATOM 2926 C CA . ARG B 1 74 ? -9.672 24.766 29.109 1 97.75 74 ARG B CA 1
ATOM 2927 C C . ARG B 1 74 ? -8.945 25.109 27.812 1 97.75 74 ARG B C 1
ATOM 2929 O O . ARG B 1 74 ? -9.539 25.688 26.906 1 97.75 74 ARG B O 1
ATOM 2936 N N . ARG B 1 75 ? -7.641 24.828 27.797 1 98.25 75 ARG B N 1
ATOM 2937 C CA . ARG B 1 75 ? -6.855 24.922 26.578 1 98.25 75 ARG B CA 1
ATOM 2938 C C . ARG B 1 75 ? -7.066 23.703 25.688 1 98.25 75 ARG B C 1
ATOM 2940 O O . ARG B 1 75 ? -6.859 22.578 26.125 1 98.25 75 ARG B O 1
ATOM 2947 N N . VAL B 1 76 ? -7.504 23.938 24.422 1 98.81 76 VAL B N 1
ATOM 2948 C CA . VAL B 1 76 ? -7.891 22.797 23.594 1 98.81 76 VAL B CA 1
ATOM 2949 C C . VAL B 1 76 ? -7.367 23 22.172 1 98.81 76 VAL B C 1
ATOM 2951 O O . VAL B 1 76 ? -7.09 24.125 21.75 1 98.81 76 VAL B O 1
ATOM 2954 N N . LEU B 1 77 ? -7.109 21.938 21.516 1 98.81 77 LEU B N 1
ATOM 2955 C CA . LEU B 1 77 ? -6.898 21.922 20.078 1 98.81 77 LEU B CA 1
ATOM 2956 C C . LEU B 1 77 ? -8.195 21.594 19.344 1 98.81 77 LEU B C 1
ATOM 2958 O O . LEU B 1 77 ? -9 20.781 19.812 1 98.81 77 LEU B O 1
ATOM 2962 N N . ALA B 1 78 ? -8.391 22.25 18.219 1 98.31 78 ALA B N 1
ATOM 2963 C CA . ALA B 1 78 ? -9.648 22.031 17.516 1 98.31 78 ALA B CA 1
ATOM 2964 C C . ALA B 1 78 ? -9.492 22.312 16.016 1 98.31 78 ALA B C 1
ATOM 2966 O O . ALA B 1 78 ? -8.617 23.062 15.609 1 98.31 78 ALA B O 1
ATOM 2967 N N . ASN B 1 79 ? -10.289 21.609 15.234 1 97.5 79 ASN B N 1
ATOM 2968 C CA . ASN B 1 79 ? -10.641 22.016 13.875 1 97.5 79 ASN B CA 1
ATOM 2969 C C . ASN B 1 79 ? -11.883 22.891 13.859 1 97.5 79 ASN B C 1
ATOM 2971 O O . ASN B 1 79 ? -13.008 22.406 14.016 1 97.5 79 ASN B O 1
ATOM 2975 N N . PRO B 1 80 ? -11.672 24.125 13.578 1 97.56 80 PRO B N 1
ATOM 2976 C CA . PRO B 1 80 ? -12.836 25.016 13.578 1 97.56 80 PRO B CA 1
ATOM 2977 C C . PRO B 1 80 ? -13.891 24.594 12.555 1 97.56 80 PRO B C 1
ATOM 2979 O O . PRO B 1 80 ? -13.555 24.062 11.5 1 97.56 80 PRO B O 1
ATOM 2982 N N . ALA B 1 81 ? -15.117 24.891 12.922 1 96.12 81 ALA B N 1
ATOM 2983 C CA . ALA B 1 81 ? -16.25 24.609 12.047 1 96.12 81 ALA B CA 1
ATOM 2984 C C . ALA B 1 81 ? -16.484 25.766 11.078 1 96.12 81 ALA B C 1
ATOM 2986 O O . ALA B 1 81 ? -16.906 26.859 11.484 1 96.12 81 ALA B O 1
ATOM 2987 N N . LEU B 1 82 ? -16.234 25.531 9.82 1 94.5 82 LEU B N 1
ATOM 2988 C CA . LEU B 1 82 ? -16.516 26.531 8.805 1 94.5 82 LEU B CA 1
ATOM 2989 C C . LEU B 1 82 ? -18 26.812 8.695 1 94.5 82 LEU B C 1
ATOM 2991 O O . LEU B 1 82 ? -18.812 25.906 8.891 1 94.5 82 LEU B O 1
ATOM 2995 N N . PRO B 1 83 ? -18.391 28.078 8.508 1 96.12 83 PRO B N 1
ATOM 2996 C CA . PRO B 1 83 ? -17.578 29.156 7.941 1 96.12 83 PRO B CA 1
ATOM 2997 C C . PRO B 1 83 ? -16.875 29.984 9.016 1 96.12 83 PRO B C 1
ATOM 2999 O O . PRO B 1 83 ? -16.359 31.062 8.719 1 96.12 83 PRO B O 1
ATOM 3002 N N . HIS B 1 84 ? -16.859 29.547 10.273 1 96.69 84 HIS B N 1
ATOM 3003 C CA . HIS B 1 84 ? -16.25 30.297 11.359 1 96.69 84 HIS B CA 1
ATOM 3004 C C . HIS B 1 84 ? -14.883 29.734 11.727 1 96.69 84 HIS B C 1
ATOM 3006 O O . HIS B 1 84 ? -14.727 29.141 12.797 1 96.69 84 HIS B O 1
ATOM 3012 N N . GLY B 1 85 ? -13.875 30.078 10.945 1 97.62 85 GLY B N 1
ATOM 3013 C CA . GLY B 1 85 ? -12.539 29.531 11.07 1 97.62 85 GLY B CA 1
ATOM 3014 C C . GLY B 1 85 ? -11.695 30.219 12.125 1 97.62 85 GLY B C 1
ATOM 3015 O O . GLY B 1 85 ? -12.203 31.047 12.883 1 97.62 85 GLY B O 1
ATOM 3016 N N . GLY B 1 86 ? -10.461 29.859 12.156 1 98.38 86 GLY B N 1
ATOM 3017 C CA . GLY B 1 86 ? -9.602 30.172 13.281 1 98.38 86 GLY B CA 1
ATOM 3018 C C . GLY B 1 86 ? -8.836 31.469 13.102 1 98.38 86 GLY B C 1
ATOM 3019 O O . GLY B 1 86 ? -8.211 31.969 14.047 1 98.38 86 GLY B O 1
ATOM 3020 N N . PHE B 1 87 ? -8.836 32.031 11.875 1 98.56 87 PHE B N 1
ATOM 3021 C CA . PHE B 1 87 ? -8.18 33.312 11.711 1 98.56 87 PHE B CA 1
ATOM 3022 C C . PHE B 1 87 ? -9.086 34.438 12.188 1 98.56 87 PHE B C 1
ATOM 3024 O O . PHE B 1 87 ? -9.43 35.344 11.414 1 98.56 87 PHE B O 1
ATOM 3031 N N . ALA B 1 88 ? -9.43 34.375 13.438 1 98.5 88 ALA B N 1
ATOM 3032 C CA . ALA B 1 88 ? -10.344 35.25 14.141 1 98.5 88 ALA B CA 1
ATOM 3033 C C . ALA B 1 88 ? -10.109 35.219 15.648 1 98.5 88 ALA B C 1
ATOM 3035 O O . ALA B 1 88 ? -9.398 34.344 16.141 1 98.5 88 ALA B O 1
ATOM 3036 N N . GLU B 1 89 ? -10.656 36.188 16.328 1 98.31 89 GLU B N 1
ATOM 3037 C CA . GLU B 1 89 ? -10.523 36.188 17.781 1 98.31 89 GLU B CA 1
ATOM 3038 C C . GLU B 1 89 ? -11.273 35.031 18.406 1 98.31 89 GLU B C 1
ATOM 3040 O O . GLU B 1 89 ? -10.859 34.5 19.453 1 98.31 89 GLU B O 1
ATOM 3045 N N . TYR B 1 90 ? -12.398 34.656 17.797 1 98.38 90 TYR B N 1
ATOM 3046 C CA . TYR B 1 90 ? -13.203 33.531 18.234 1 98.38 90 TYR B CA 1
ATOM 3047 C C . TYR B 1 90 ? -13.547 32.625 17.078 1 98.38 90 TYR B C 1
ATOM 3049 O O . TYR B 1 90 ? -13.68 33.062 15.938 1 98.38 90 TYR B O 1
ATOM 3057 N N . ALA B 1 91 ? -13.695 31.344 17.359 1 98.44 91 ALA B N 1
ATOM 3058 C CA . ALA B 1 91 ? -14.07 30.328 16.375 1 98.44 91 ALA B CA 1
ATOM 3059 C C . ALA B 1 91 ? -15.062 29.328 16.969 1 98.44 91 ALA B C 1
ATOM 3061 O O . ALA B 1 91 ? -15.242 29.281 18.188 1 98.44 91 ALA B O 1
ATOM 3062 N N . LEU B 1 92 ? -15.758 28.656 16.125 1 98.44 92 LEU B N 1
ATOM 3063 C CA . LEU B 1 92 ? -16.641 27.578 16.547 1 98.44 92 LEU B CA 1
ATOM 3064 C C . LEU B 1 92 ? -16.031 26.219 16.25 1 98.44 92 LEU B C 1
ATOM 3066 O O . LEU B 1 92 ? -15.32 26.047 15.242 1 98.44 92 LEU B O 1
ATOM 3070 N N . ALA B 1 93 ? -16.234 25.281 17.125 1 98.31 93 ALA B N 1
ATOM 3071 C CA . ALA B 1 93 ? -15.789 23.906 16.922 1 98.31 93 ALA B CA 1
ATOM 3072 C C . ALA B 1 93 ? -16.797 22.922 17.469 1 98.31 93 ALA B C 1
ATOM 3074 O O . ALA B 1 93 ? -17.672 23.281 18.281 1 98.31 93 ALA B O 1
ATOM 3075 N N . ASP B 1 94 ? -16.766 21.719 16.969 1 97.06 94 ASP B N 1
ATOM 3076 C CA . ASP B 1 94 ? -17.562 20.641 17.547 1 97.06 94 ASP B CA 1
ATOM 3077 C C . ASP B 1 94 ? -17.031 20.219 18.906 1 97.06 94 ASP B C 1
ATOM 3079 O O . ASP B 1 94 ? -15.867 19.828 19.031 1 97.06 94 ASP B O 1
ATOM 3083 N N . ALA B 1 95 ? -17.891 20.234 19.859 1 97.44 95 ALA B N 1
ATOM 3084 C CA . ALA B 1 95 ? -17.5 19.953 21.234 1 97.44 95 ALA B CA 1
ATOM 3085 C C . ALA B 1 95 ? -16.906 18.547 21.359 1 97.44 95 ALA B C 1
ATOM 3087 O O . ALA B 1 95 ? -15.953 18.328 22.109 1 97.44 95 ALA B O 1
ATOM 3088 N N . ARG B 1 96 ? -17.422 17.609 20.594 1 94.75 96 ARG B N 1
ATOM 3089 C CA . ARG B 1 96 ? -17.031 16.219 20.703 1 94.75 96 ARG B CA 1
ATOM 3090 C C . ARG B 1 96 ? -15.656 15.977 20.109 1 94.75 96 ARG B C 1
ATOM 3092 O O . ARG B 1 96 ? -15.031 14.945 20.359 1 94.75 96 ARG B O 1
ATOM 3099 N N . ALA B 1 97 ? -15.148 16.984 19.344 1 96.31 97 ALA B N 1
ATOM 3100 C CA . ALA B 1 97 ? -13.906 16.766 18.609 1 96.31 97 ALA B CA 1
ATOM 3101 C C . ALA B 1 97 ? -12.758 17.531 19.266 1 96.31 97 ALA B C 1
ATOM 3103 O O . ALA B 1 97 ? -11.633 17.547 18.75 1 96.31 97 ALA B O 1
ATOM 3104 N N . LEU B 1 98 ? -13.008 18.156 20.375 1 97.88 98 LEU B N 1
ATOM 3105 C CA . LEU B 1 98 ? -11.961 18.922 21.047 1 97.88 98 LEU B CA 1
ATOM 3106 C C . LEU B 1 98 ? -10.891 17.984 21.625 1 97.88 98 LEU B C 1
ATOM 3108 O O . LEU B 1 98 ? -11.211 16.906 22.125 1 97.88 98 LEU B O 1
ATOM 3112 N N . LEU B 1 99 ? -9.688 18.391 21.5 1 98.5 99 LEU B N 1
ATOM 3113 C CA . LEU B 1 99 ? -8.555 17.688 22.094 1 98.5 99 LEU B CA 1
ATOM 3114 C C . LEU B 1 99 ? -7.859 18.547 23.141 1 98.5 99 LEU B C 1
ATOM 3116 O O . LEU B 1 99 ? -7.691 19.75 22.938 1 98.5 99 LEU B O 1
ATOM 3120 N N . PRO B 1 100 ? -7.449 17.953 24.219 1 98.5 100 PRO B N 1
ATOM 3121 C CA . PRO B 1 100 ? -6.734 18.766 25.203 1 98.5 100 PRO B CA 1
ATOM 3122 C C . PRO B 1 100 ? -5.371 19.234 24.703 1 98.5 100 PRO B C 1
ATOM 3124 O O . PRO B 1 100 ? -4.625 18.469 24.109 1 98.5 100 PRO B O 1
ATOM 3127 N N . ALA B 1 101 ? -5.074 20.469 24.906 1 98.56 101 ALA B N 1
ATOM 3128 C CA . ALA B 1 101 ? -3.75 20.969 24.547 1 98.56 101 ALA B CA 1
ATOM 3129 C C . ALA B 1 101 ? -2.691 20.484 25.531 1 98.56 101 ALA B C 1
ATOM 3131 O O . ALA B 1 101 ? -2.881 20.562 26.75 1 98.56 101 ALA B O 1
ATOM 3132 N N . PRO B 1 102 ? -1.582 20.016 25.031 1 98.19 102 PRO B N 1
ATOM 3133 C CA . PRO B 1 102 ? -0.521 19.594 25.953 1 98.19 102 PRO B CA 1
ATOM 3134 C C . PRO B 1 102 ? 0.056 20.75 26.75 1 98.19 102 PRO B C 1
ATOM 3136 O O . PRO B 1 102 ? 0.299 21.828 26.203 1 98.19 102 PRO B O 1
ATOM 3139 N N . ASP B 1 103 ? 0.388 20.531 27.969 1 96.88 103 ASP B N 1
ATOM 3140 C CA . ASP B 1 103 ? 0.959 21.547 28.844 1 96.88 103 ASP B CA 1
ATOM 3141 C C . ASP B 1 103 ? 2.408 21.844 28.453 1 96.88 103 ASP B C 1
ATOM 3143 O O . ASP B 1 103 ? 2.9 22.953 28.688 1 96.88 103 ASP B O 1
ATOM 3147 N N . SER B 1 104 ? 2.996 20.891 27.828 1 97.44 104 SER B N 1
ATOM 3148 C CA . SER B 1 104 ? 4.418 21 27.516 1 97.44 104 SER B CA 1
ATOM 3149 C C . SER B 1 104 ? 4.66 21.922 26.344 1 97.44 104 SER B C 1
ATOM 3151 O O . SER B 1 104 ? 5.801 22.297 26.047 1 97.44 104 SER B O 1
ATOM 3153 N N . LEU B 1 105 ? 3.598 22.391 25.688 1 98.25 105 LEU B N 1
ATOM 3154 C CA . LEU B 1 105 ? 3.738 23.188 24.469 1 98.25 105 LEU B CA 1
ATOM 3155 C C . LEU B 1 105 ? 3.062 24.547 24.625 1 98.25 105 LEU B C 1
ATOM 3157 O O . LEU B 1 105 ? 2 24.641 25.25 1 98.25 105 LEU B O 1
ATOM 3161 N N . ASP B 1 106 ? 3.711 25.562 24.031 1 97.69 106 ASP B N 1
ATOM 3162 C CA . ASP B 1 106 ? 3.021 26.844 24 1 97.69 106 ASP B CA 1
ATOM 3163 C C . ASP B 1 106 ? 1.878 26.844 22.984 1 97.69 106 ASP B C 1
ATOM 3165 O O . ASP B 1 106 ? 1.631 25.828 22.344 1 97.69 106 ASP B O 1
ATOM 3169 N N . ASP B 1 107 ? 1.115 27.844 22.906 1 98.06 107 ASP B N 1
ATOM 3170 C CA . ASP B 1 107 ? -0.116 27.875 22.109 1 98.06 107 ASP B CA 1
ATOM 3171 C C . ASP B 1 107 ? 0.171 27.625 20.641 1 98.06 107 ASP B C 1
ATOM 3173 O O . ASP B 1 107 ? -0.546 26.875 19.969 1 98.06 107 ASP B O 1
ATOM 3177 N N . ALA B 1 108 ? 1.224 28.297 20.109 1 98.25 108 ALA B N 1
ATOM 3178 C CA . ALA B 1 108 ? 1.576 28.125 18.703 1 98.25 108 ALA B CA 1
ATOM 3179 C C . ALA B 1 108 ? 2 26.688 18.406 1 98.25 108 ALA B C 1
ATOM 3181 O O . ALA B 1 108 ? 1.545 26.094 17.438 1 98.25 108 ALA B O 1
ATOM 3182 N N . GLU B 1 109 ? 2.84 26.141 19.266 1 98.31 109 GLU B N 1
ATOM 3183 C CA . GLU B 1 109 ? 3.287 24.75 19.125 1 98.31 109 GLU B CA 1
ATOM 3184 C C . GLU B 1 109 ? 2.117 23.781 19.25 1 98.31 109 GLU B C 1
ATOM 3186 O O . GLU B 1 109 ? 2.029 22.812 18.5 1 98.31 109 GLU B O 1
ATOM 3191 N N . ALA B 1 110 ? 1.27 24.062 20.188 1 98.5 110 ALA B N 1
ATOM 3192 C CA . ALA B 1 110 ? 0.101 23.203 20.406 1 98.5 110 ALA B CA 1
ATOM 3193 C C . ALA B 1 110 ? -0.813 23.219 19.172 1 98.5 110 ALA B C 1
ATOM 3195 O O . ALA B 1 110 ? -1.284 22.172 18.734 1 98.5 110 ALA B O 1
ATOM 3196 N N . ALA B 1 111 ? -1.072 24.391 18.641 1 98.25 111 ALA B N 1
ATOM 3197 C CA . ALA B 1 111 ? -1.897 24.484 17.438 1 98.25 111 ALA B CA 1
ATOM 3198 C C . ALA B 1 111 ? -1.316 23.641 16.297 1 98.25 111 ALA B C 1
ATOM 3200 O O . ALA B 1 111 ? -2.059 23.016 15.547 1 98.25 111 ALA B O 1
ATOM 3201 N N . ALA B 1 112 ? 0.021 23.625 16.25 1 98 112 ALA B N 1
ATOM 3202 C CA . ALA B 1 112 ? 0.71 22.953 15.148 1 98 112 ALA B CA 1
ATOM 3203 C C . ALA B 1 112 ? 0.793 21.453 15.383 1 98 112 ALA B C 1
ATOM 3205 O O . ALA B 1 112 ? 1.236 20.703 14.508 1 98 112 ALA B O 1
ATOM 3206 N N . LEU B 1 113 ? 0.341 20.906 16.547 1 98.19 113 LEU B N 1
ATOM 3207 C CA . LEU B 1 113 ? 0.462 19.5 16.906 1 98.19 113 LEU B CA 1
ATOM 3208 C C . LEU B 1 113 ? -0.703 18.688 16.328 1 98.19 113 LEU B C 1
ATOM 3210 O O . LEU B 1 113 ? -0.697 17.469 16.391 1 98.19 113 LEU B O 1
ATOM 3214 N N . HIS B 1 114 ? -1.699 19.312 15.734 1 97.06 114 HIS B N 1
ATOM 3215 C CA . HIS B 1 114 ? -2.947 18.641 15.367 1 97.06 114 HIS B CA 1
ATOM 3216 C C . HIS B 1 114 ? -2.885 18.109 13.938 1 97.06 114 HIS B C 1
ATOM 3218 O O . HIS B 1 114 ? -2.342 17.016 13.703 1 97.06 114 HIS B O 1
ATOM 3224 N N . ILE B 1 115 ? -3.148 18.781 12.914 1 96.62 115 ILE B N 1
ATOM 3225 C CA . ILE B 1 115 ? -3.32 18.266 11.57 1 96.62 115 ILE B CA 1
ATOM 3226 C C . ILE B 1 115 ? -2.006 17.656 11.078 1 96.62 115 ILE B C 1
ATOM 3228 O O . ILE B 1 115 ? -1.943 16.484 10.734 1 96.62 115 ILE B O 1
ATOM 3232 N N . GLY B 1 116 ? -0.928 18.422 11.078 1 96.56 116 GLY B N 1
ATOM 3233 C CA . GLY B 1 116 ? 0.341 18 10.508 1 96.56 116 GLY B CA 1
ATOM 3234 C C . GLY B 1 116 ? 0.937 16.797 11.219 1 96.56 116 GLY B C 1
ATOM 3235 O O . GLY B 1 116 ? 1.343 15.828 10.578 1 96.56 116 GLY B O 1
ATOM 3236 N N . TYR B 1 117 ? 0.994 16.844 12.531 1 98.19 117 TYR B N 1
ATOM 3237 C CA . TYR B 1 117 ? 1.625 15.766 13.289 1 98.19 117 TYR B CA 1
ATOM 3238 C C . TYR B 1 117 ? 0.738 14.523 13.32 1 98.19 117 TYR B C 1
ATOM 3240 O O . TYR B 1 117 ? 1.235 13.398 13.281 1 98.19 117 TYR B O 1
ATOM 3248 N N . GLN B 1 118 ? -0.575 14.75 13.391 1 98.25 118 GLN B N 1
ATOM 3249 C CA . GLN B 1 118 ? -1.447 13.586 13.273 1 98.25 118 GLN B CA 1
ATOM 3250 C C . GLN B 1 118 ? -1.327 12.945 11.891 1 98.25 118 GLN B C 1
ATOM 3252 O O . GLN B 1 118 ? -1.294 11.719 11.773 1 98.25 118 GLN B O 1
ATOM 3257 N N . THR B 1 119 ? -1.263 13.773 10.859 1 98 119 THR B N 1
ATOM 3258 C CA . THR B 1 119 ? -1.035 13.234 9.523 1 98 119 THR B CA 1
ATOM 3259 C C . THR B 1 119 ? 0.231 12.383 9.484 1 98 119 THR B C 1
ATOM 3261 O O . THR B 1 119 ? 0.226 11.273 8.945 1 98 119 THR B O 1
ATOM 3264 N N . GLY B 1 120 ? 1.292 12.914 10.086 1 98.5 120 GLY B N 1
ATOM 3265 C CA . GLY B 1 120 ? 2.533 12.156 10.156 1 98.5 120 GLY B CA 1
ATOM 3266 C C . GLY B 1 120 ? 2.385 10.844 10.898 1 98.5 120 GLY B C 1
ATOM 3267 O O . GLY B 1 120 ? 2.869 9.805 10.438 1 98.5 120 GLY B O 1
ATOM 3268 N N . TRP B 1 121 ? 1.731 10.898 12.039 1 98.62 121 TRP B N 1
ATOM 3269 C CA . TRP B 1 121 ? 1.563 9.703 12.859 1 98.62 121 TRP B CA 1
ATOM 3270 C C . TRP B 1 121 ? 0.749 8.648 12.117 1 98.62 121 TRP B C 1
ATOM 3272 O O . TRP B 1 121 ? 1.137 7.48 12.062 1 98.62 121 TRP B O 1
ATOM 3282 N N . PHE B 1 122 ? -0.385 9.039 11.562 1 98.62 122 PHE B N 1
ATOM 3283 C CA . PHE B 1 122 ? -1.206 8.086 10.82 1 98.62 122 PHE B CA 1
ATOM 3284 C C . PHE B 1 122 ? -0.435 7.508 9.641 1 98.62 122 PHE B C 1
ATOM 3286 O O . PHE B 1 122 ? -0.537 6.312 9.352 1 98.62 122 PHE B O 1
ATOM 3293 N N . GLY B 1 123 ? 0.299 8.359 8.922 1 98.62 123 GLY B N 1
ATOM 3294 C CA . GLY B 1 123 ? 1.083 7.891 7.789 1 98.62 123 GLY B CA 1
ATOM 3295 C C . GLY B 1 123 ? 2.16 6.895 8.18 1 98.62 123 GLY B C 1
ATOM 3296 O O . GLY B 1 123 ? 2.23 5.797 7.625 1 98.62 123 GLY B O 1
ATOM 3297 N N . LEU B 1 124 ? 2.963 7.238 9.195 1 98.81 124 LEU B N 1
ATOM 3298 C CA . LEU B 1 124 ? 4.168 6.484 9.516 1 98.81 124 LEU B CA 1
ATOM 3299 C C . LEU B 1 124 ? 3.846 5.293 10.406 1 98.81 124 LEU B C 1
ATOM 3301 O O . LEU B 1 124 ? 4.418 4.215 10.242 1 98.81 124 LEU B O 1
ATOM 3305 N N . HIS B 1 125 ? 2.912 5.48 11.336 1 98.31 125 HIS B N 1
ATOM 3306 C CA . HIS B 1 125 ? 2.742 4.449 12.352 1 98.31 125 HIS B CA 1
ATOM 3307 C C . HIS B 1 125 ? 1.499 3.609 12.086 1 98.31 125 HIS B C 1
ATOM 3309 O O . HIS B 1 125 ? 1.501 2.398 12.32 1 98.31 125 HIS B O 1
ATOM 3315 N N . ARG B 1 126 ? 0.465 4.242 11.617 1 98 126 ARG B N 1
ATOM 3316 C CA . ARG B 1 126 ? -0.756 3.486 11.359 1 98 126 ARG B CA 1
ATOM 3317 C C . ARG B 1 126 ? -0.703 2.814 9.984 1 98 126 ARG B C 1
ATOM 3319 O O . ARG B 1 126 ? -0.921 1.607 9.875 1 98 126 ARG B O 1
ATOM 3326 N N . ARG B 1 127 ? -0.373 3.57 8.961 1 98.38 127 ARG B N 1
ATOM 3327 C CA . ARG B 1 127 ? -0.446 3.043 7.605 1 98.38 127 ARG B CA 1
ATOM 3328 C C . ARG B 1 127 ? 0.82 2.271 7.25 1 98.38 127 ARG B C 1
ATOM 3330 O O . ARG B 1 127 ? 0.755 1.094 6.891 1 98.38 127 ARG B O 1
ATOM 3337 N N . ALA B 1 128 ? 2.008 2.918 7.41 1 98.75 128 ALA B N 1
ATOM 3338 C CA . ALA B 1 128 ? 3.268 2.32 6.973 1 98.75 128 ALA B CA 1
ATOM 3339 C C . ALA B 1 128 ? 3.816 1.362 8.023 1 98.75 128 ALA B C 1
ATOM 3341 O O . ALA B 1 128 ? 4.68 0.532 7.727 1 98.75 128 ALA B O 1
ATOM 3342 N N . ARG B 1 129 ? 3.381 1.529 9.305 1 98.5 129 ARG B N 1
ATOM 3343 C CA . ARG B 1 129 ? 3.844 0.7 10.414 1 98.5 129 ARG B CA 1
ATOM 3344 C C . ARG B 1 129 ? 5.363 0.724 10.523 1 98.5 129 ARG B C 1
ATOM 3346 O O . ARG B 1 129 ? 6.004 -0.329 10.555 1 98.5 129 ARG B O 1
ATOM 3353 N N . LEU B 1 130 ? 5.906 1.896 10.508 1 98.81 130 LEU B N 1
ATOM 3354 C CA . LEU B 1 130 ? 7.344 2.129 10.625 1 98.81 130 LEU B CA 1
ATOM 3355 C C . LEU B 1 130 ? 7.91 1.446 11.867 1 98.81 130 LEU B C 1
ATOM 3357 O O . LEU B 1 130 ? 7.324 1.534 12.945 1 98.81 130 LEU B O 1
ATOM 3361 N N . GLU B 1 131 ? 9.023 0.756 11.695 1 98.56 131 GLU B N 1
ATOM 3362 C CA . GLU B 1 131 ? 9.688 0.055 12.789 1 98.56 131 GLU B CA 1
ATOM 3363 C C . GLU B 1 131 ? 11.062 0.645 13.078 1 98.56 131 GLU B C 1
ATOM 3365 O O . GLU B 1 131 ? 11.688 1.232 12.188 1 98.56 131 GLU B O 1
ATOM 3370 N N . ALA B 1 132 ? 11.438 0.464 14.367 1 98.69 132 ALA B N 1
ATOM 3371 C CA . ALA B 1 132 ? 12.797 0.862 14.719 1 98.69 132 ALA B CA 1
ATOM 3372 C C . ALA B 1 132 ? 13.82 0.156 13.836 1 98.69 132 ALA B C 1
ATOM 3374 O O . ALA B 1 132 ? 13.688 -1.036 13.547 1 98.69 132 ALA B O 1
ATOM 3375 N N . GLY B 1 133 ? 14.828 0.921 13.367 1 98.56 133 GLY B N 1
ATOM 3376 C CA . GLY B 1 133 ? 15.883 0.357 12.539 1 98.56 133 GLY B CA 1
ATOM 3377 C C . GLY B 1 133 ? 15.625 0.517 11.055 1 98.56 133 GLY B C 1
ATOM 3378 O O . GLY B 1 133 ? 16.547 0.379 10.242 1 98.56 133 GLY B O 1
ATOM 3379 N N . GLU B 1 134 ? 14.43 0.825 10.633 1 98.88 134 GLU B N 1
ATOM 3380 C CA . GLU B 1 134 ? 14.117 1.053 9.227 1 98.88 134 GLU B CA 1
ATOM 3381 C C . GLU B 1 134 ? 14.617 2.42 8.766 1 98.88 134 GLU B C 1
ATOM 3383 O O . GLU B 1 134 ? 14.859 3.307 9.586 1 98.88 134 GLU B O 1
ATOM 3388 N N . THR B 1 135 ? 14.812 2.541 7.496 1 98.94 135 THR B N 1
ATOM 3389 C CA . THR B 1 135 ? 15.18 3.814 6.883 1 98.94 135 THR B CA 1
ATOM 3390 C C . THR B 1 135 ? 13.938 4.539 6.363 1 98.94 135 THR B C 1
ATOM 3392 O O . THR B 1 135 ? 13.148 3.965 5.609 1 98.94 135 THR B O 1
ATOM 3395 N N . LEU B 1 136 ? 13.773 5.762 6.84 1 98.94 136 LEU B N 1
ATOM 3396 C CA . LEU B 1 136 ? 12.68 6.637 6.418 1 98.94 136 LEU B CA 1
ATOM 3397 C C . LEU B 1 136 ? 13.203 7.762 5.527 1 98.94 136 LEU B C 1
ATOM 3399 O O . LEU B 1 136 ? 14.094 8.516 5.93 1 98.94 136 LEU B O 1
ATOM 3403 N N . LEU B 1 137 ? 12.719 7.836 4.293 1 99 137 LEU B N 1
ATOM 3404 C CA . LEU B 1 137 ? 12.984 8.961 3.406 1 99 137 LEU B CA 1
ATOM 3405 C C . LEU B 1 137 ? 11.828 9.961 3.43 1 99 137 LEU B C 1
ATOM 3407 O O . LEU B 1 137 ? 10.68 9.578 3.209 1 99 137 LEU B O 1
ATOM 3411 N N . VAL B 1 138 ? 12.125 11.195 3.717 1 98.94 138 VAL B N 1
ATOM 3412 C CA . VAL B 1 138 ? 11.102 12.234 3.799 1 98.94 138 VAL B CA 1
ATOM 3413 C C . VAL B 1 138 ? 11.359 13.305 2.74 1 98.94 138 VAL B C 1
ATOM 3415 O O . VAL B 1 138 ? 12.383 14 2.787 1 98.94 138 VAL B O 1
ATOM 3418 N N . HIS B 1 139 ? 10.438 13.391 1.814 1 98.69 139 HIS B N 1
ATOM 3419 C CA . HIS B 1 139 ? 10.477 14.523 0.901 1 98.69 139 HIS B CA 1
ATOM 3420 C C . HIS B 1 139 ? 9.969 15.797 1.577 1 98.69 139 HIS B C 1
ATOM 3422 O O . HIS B 1 139 ? 9.102 15.727 2.453 1 98.69 139 HIS B O 1
ATOM 3428 N N . ALA B 1 140 ? 10.5 17 1.114 1 97.19 140 ALA B N 1
ATOM 3429 C CA . ALA B 1 140 ? 10.164 18.266 1.734 1 97.19 140 ALA B CA 1
ATOM 3430 C C . ALA B 1 140 ? 10.312 18.203 3.252 1 97.19 140 ALA B C 1
ATOM 3432 O O . ALA B 1 140 ? 9.406 18.594 3.99 1 97.19 140 ALA B O 1
ATOM 3433 N N . ALA B 1 141 ? 11.492 17.797 3.678 1 98.44 141 ALA B N 1
ATOM 3434 C CA . ALA B 1 141 ? 11.727 17.406 5.066 1 98.44 141 ALA B CA 1
ATOM 3435 C C . ALA B 1 141 ? 11.672 18.625 5.988 1 98.44 141 ALA B C 1
ATOM 3437 O O . ALA B 1 141 ? 11.461 18.484 7.195 1 98.44 141 ALA B O 1
ATOM 3438 N N . ALA B 1 142 ? 11.883 19.781 5.441 1 97.44 142 ALA B N 1
ATOM 3439 C CA . ALA B 1 142 ? 11.906 20.984 6.27 1 97.44 142 ALA B CA 1
ATOM 3440 C C . ALA B 1 142 ? 10.547 21.688 6.258 1 97.44 142 ALA B C 1
ATOM 3442 O O . ALA B 1 142 ? 10.375 22.734 6.895 1 97.44 142 ALA B O 1
ATOM 3443 N N . GLY B 1 143 ? 9.602 21.109 5.539 1 94.88 143 GLY B N 1
ATOM 3444 C CA . GLY B 1 143 ? 8.281 21.703 5.441 1 94.88 143 GLY B CA 1
ATOM 3445 C C . GLY B 1 143 ? 7.387 21.375 6.621 1 94.88 143 GLY B C 1
ATOM 3446 O O . GLY B 1 143 ? 7.855 20.875 7.641 1 94.88 143 GLY B O 1
ATOM 3447 N N . GLY B 1 144 ? 6.125 21.75 6.516 1 92.62 144 GLY B N 1
ATOM 3448 C CA . GLY B 1 144 ? 5.176 21.562 7.602 1 92.62 144 GLY B CA 1
ATOM 3449 C C . GLY B 1 144 ? 4.961 20.109 7.965 1 92.62 144 GLY B C 1
ATOM 3450 O O . GLY B 1 144 ? 5.359 19.672 9.047 1 92.62 144 GLY B O 1
ATOM 3451 N N . VAL B 1 145 ? 4.492 19.297 6.988 1 94.12 145 VAL B N 1
ATOM 3452 C CA . VAL B 1 145 ? 4.215 17.891 7.277 1 94.12 145 VAL B CA 1
ATOM 3453 C C . VAL B 1 145 ? 5.516 17.094 7.262 1 94.12 145 VAL B C 1
ATOM 3455 O O . VAL B 1 145 ? 5.664 16.125 8.008 1 94.12 145 VAL B O 1
ATOM 3458 N N . GLY B 1 146 ? 6.48 17.594 6.48 1 97.62 146 GLY B N 1
ATOM 3459 C CA . GLY B 1 146 ? 7.773 16.938 6.438 1 97.62 146 GLY B CA 1
ATOM 3460 C C . GLY B 1 146 ? 8.516 16.984 7.758 1 97.62 146 GLY B C 1
ATOM 3461 O O . GLY B 1 146 ? 9.086 15.984 8.195 1 97.62 146 GLY B O 1
ATOM 3462 N N . SER B 1 147 ? 8.516 18.156 8.375 1 98.19 147 SER B N 1
ATOM 3463 C CA . SER B 1 147 ? 9.203 18.297 9.656 1 98.19 147 SER B CA 1
ATOM 3464 C C . SER B 1 147 ? 8.57 17.406 10.719 1 98.19 147 SER B C 1
ATOM 3466 O O . SER B 1 147 ? 9.273 16.844 11.562 1 98.19 147 SER B O 1
ATOM 3468 N N . ALA B 1 148 ? 7.246 17.281 10.68 1 98.25 148 ALA B N 1
ATOM 3469 C CA . ALA B 1 148 ? 6.555 16.359 11.578 1 98.25 148 ALA B CA 1
ATOM 3470 C C . ALA B 1 148 ? 7 14.922 11.336 1 98.25 148 ALA B C 1
ATOM 3472 O O . ALA B 1 148 ? 7.301 14.195 12.281 1 98.25 148 ALA B O 1
ATOM 3473 N N . ALA B 1 149 ? 7.117 14.531 10.094 1 98.75 149 ALA B N 1
ATOM 3474 C CA . ALA B 1 149 ? 7.512 13.172 9.727 1 98.75 149 ALA B CA 1
ATOM 3475 C C . ALA B 1 149 ? 8.93 12.875 10.195 1 98.75 149 ALA B C 1
ATOM 3477 O O . ALA B 1 149 ? 9.219 11.766 10.664 1 98.75 149 ALA B O 1
ATOM 3478 N N . VAL B 1 150 ? 9.82 13.859 10.062 1 98.88 150 VAL B N 1
ATOM 3479 C CA . VAL B 1 150 ? 11.203 13.688 10.492 1 98.88 150 VAL B CA 1
ATOM 3480 C C . VAL B 1 150 ? 11.25 13.406 11.992 1 98.88 150 VAL B C 1
ATOM 3482 O O . VAL B 1 150 ? 11.852 12.422 12.422 1 98.88 150 VAL B O 1
ATOM 3485 N N . GLN B 1 151 ? 10.562 14.203 12.758 1 98.81 151 GLN B N 1
ATOM 3486 C CA . GLN B 1 151 ? 10.609 14.047 14.203 1 98.81 151 GLN B CA 1
ATOM 3487 C C . GLN B 1 151 ? 9.961 12.734 14.633 1 98.81 151 GLN B C 1
ATOM 3489 O O . GLN B 1 151 ? 10.484 12.023 15.5 1 98.81 151 GLN B O 1
ATOM 3494 N N . LEU B 1 152 ? 8.828 12.43 14.07 1 98.88 152 LEU B N 1
ATOM 3495 C CA . LEU B 1 152 ? 8.133 11.195 14.406 1 98.88 152 LEU B CA 1
ATOM 3496 C C . LEU B 1 152 ? 8.969 9.977 14.016 1 98.88 152 LEU B C 1
ATOM 3498 O O . LEU B 1 152 ? 8.992 8.977 14.734 1 98.88 152 LEU B O 1
ATOM 3502 N N . GLY B 1 153 ? 9.625 10.047 12.828 1 98.88 153 GLY B N 1
ATOM 3503 C CA . GLY B 1 153 ? 10.516 8.977 12.414 1 98.88 153 GLY B CA 1
ATOM 3504 C C . GLY B 1 153 ? 11.672 8.758 13.375 1 98.88 153 GLY B C 1
ATOM 3505 O O . GLY B 1 153 ? 11.977 7.621 13.742 1 98.88 153 GLY B O 1
ATOM 3506 N N . LYS B 1 154 ? 12.266 9.875 13.773 1 98.81 154 LYS B N 1
ATOM 3507 C CA . LYS B 1 154 ? 13.359 9.789 14.727 1 98.81 154 LYS B CA 1
ATOM 3508 C C . LYS B 1 154 ? 12.891 9.211 16.062 1 98.81 154 LYS B C 1
ATOM 3510 O O . LYS B 1 154 ? 13.555 8.344 16.641 1 98.81 154 LYS B O 1
ATOM 3515 N N . ALA B 1 155 ? 11.781 9.672 16.531 1 98.69 155 ALA B N 1
ATOM 3516 C CA . ALA B 1 155 ? 11.227 9.195 17.797 1 98.69 155 ALA B CA 1
ATOM 3517 C C . ALA B 1 155 ? 10.938 7.695 17.734 1 98.69 155 ALA B C 1
ATOM 3519 O O . ALA B 1 155 ? 10.992 7 18.75 1 98.69 155 ALA B O 1
ATOM 3520 N N . ALA B 1 156 ? 10.695 7.156 16.547 1 98.56 156 ALA B N 1
ATOM 3521 C CA . ALA B 1 156 ? 10.375 5.746 16.359 1 98.56 156 ALA B CA 1
ATOM 3522 C C . ALA B 1 156 ? 11.641 4.902 16.234 1 98.56 156 ALA B C 1
ATOM 3524 O O . ALA B 1 156 ? 11.57 3.672 16.188 1 98.56 156 ALA B O 1
ATOM 3525 N N . GLY B 1 157 ? 12.789 5.551 16.125 1 98.75 157 GLY B N 1
ATOM 3526 C CA . GLY B 1 157 ? 14.047 4.824 16.047 1 98.75 157 GLY B CA 1
ATOM 3527 C C . GLY B 1 157 ? 14.492 4.562 14.625 1 98.75 157 GLY B C 1
ATOM 3528 O O . GLY B 1 157 ? 15.359 3.711 14.383 1 98.75 157 GLY B O 1
ATOM 3529 N N . ALA B 1 158 ? 13.969 5.293 13.68 1 98.81 158 ALA B N 1
ATOM 3530 C CA . ALA B 1 158 ? 14.344 5.113 12.281 1 98.81 158 ALA B CA 1
ATOM 3531 C C . ALA B 1 158 ? 15.586 5.922 11.938 1 98.81 158 ALA B C 1
ATOM 3533 O O . ALA B 1 158 ? 15.93 6.879 12.641 1 98.81 158 ALA B O 1
ATOM 3534 N N . THR B 1 159 ? 16.297 5.488 10.93 1 98.88 159 THR B N 1
ATOM 3535 C CA . THR B 1 159 ? 17.25 6.352 10.234 1 98.88 159 THR B CA 1
ATOM 3536 C C . THR B 1 159 ? 16.531 7.242 9.219 1 98.88 159 THR B C 1
ATOM 3538 O O . THR B 1 159 ? 15.883 6.742 8.297 1 98.88 159 THR B O 1
ATOM 3541 N N . VAL B 1 160 ? 16.688 8.547 9.406 1 98.94 160 VAL B N 1
ATOM 3542 C CA . VAL B 1 160 ? 15.859 9.445 8.609 1 98.94 160 VAL B CA 1
ATOM 3543 C C . VAL B 1 160 ? 16.734 10.172 7.586 1 98.94 160 VAL B C 1
ATOM 3545 O O . VAL B 1 160 ? 17.719 10.82 7.945 1 98.94 160 VAL B O 1
ATOM 3548 N N . ILE B 1 161 ? 16.391 10.031 6.324 1 98.94 161 ILE B N 1
ATOM 3549 C CA . ILE B 1 161 ? 16.953 10.797 5.215 1 98.94 161 ILE B CA 1
ATOM 3550 C C . ILE B 1 161 ? 15.961 11.883 4.785 1 98.94 161 ILE B C 1
ATOM 3552 O O . ILE B 1 161 ? 14.836 11.578 4.379 1 98.94 161 ILE B O 1
ATOM 3556 N N . GLY B 1 162 ? 16.375 13.133 4.891 1 98.88 162 GLY B N 1
ATOM 3557 C CA . GLY B 1 162 ? 15.523 14.242 4.484 1 98.88 162 GLY B CA 1
ATOM 3558 C C . GLY B 1 162 ? 15.961 14.883 3.18 1 98.88 162 GLY B C 1
ATOM 3559 O O . GLY B 1 162 ? 17.141 15.211 3.004 1 98.88 162 GLY B O 1
ATOM 3560 N N . VAL B 1 163 ? 15.031 15 2.254 1 98.81 163 VAL B N 1
ATOM 3561 C CA . VAL B 1 163 ? 15.258 15.734 1.017 1 98.81 163 VAL B CA 1
ATOM 3562 C C . VAL B 1 163 ? 14.695 17.141 1.143 1 98.81 163 VAL B C 1
ATOM 3564 O O . VAL B 1 163 ? 13.547 17.328 1.561 1 98.81 163 VAL B O 1
ATOM 3567 N N . VAL B 1 164 ? 15.469 18.141 0.831 1 98.12 164 VAL B N 1
ATOM 3568 C CA . VAL B 1 164 ? 15.07 19.531 0.942 1 98.12 164 VAL B CA 1
ATOM 3569 C C . VAL B 1 164 ? 15.539 20.312 -0.289 1 98.12 164 VAL B C 1
ATOM 3571 O O . VAL B 1 164 ? 16.188 19.734 -1.176 1 98.12 164 VAL B O 1
ATOM 3574 N N . GLY B 1 165 ? 15.094 21.531 -0.38 1 96.12 165 GLY B N 1
ATOM 3575 C CA . GLY B 1 165 ? 15.57 22.422 -1.426 1 96.12 165 GLY B CA 1
ATOM 3576 C C . GLY B 1 165 ? 16.234 23.672 -0.886 1 96.12 165 GLY B C 1
ATOM 3577 O O . GLY B 1 165 ? 15.562 24.641 -0.515 1 96.12 165 GLY B O 1
ATOM 3578 N N . GLY B 1 166 ? 17.562 23.703 -0.942 1 96.31 166 GLY B N 1
ATOM 3579 C CA . GLY B 1 166 ? 18.281 24.906 -0.54 1 96.31 166 GLY B CA 1
ATOM 3580 C C . GLY B 1 166 ? 19 24.75 0.784 1 96.31 166 GLY B C 1
ATOM 3581 O O . GLY B 1 166 ? 18.562 23.984 1.65 1 96.31 166 GLY B O 1
ATOM 3582 N N . ALA B 1 167 ? 20.016 25.547 0.958 1 96.81 167 ALA B N 1
ATOM 3583 C CA . ALA B 1 167 ? 20.922 25.438 2.1 1 96.81 167 ALA B CA 1
ATOM 3584 C C . ALA B 1 167 ? 20.188 25.75 3.406 1 96.81 167 ALA B C 1
ATOM 3586 O O . ALA B 1 167 ? 20.453 25.109 4.434 1 96.81 167 ALA B O 1
ATOM 3587 N N . ARG B 1 168 ? 19.344 26.734 3.359 1 96.12 168 ARG B N 1
ATOM 3588 C CA . ARG B 1 168 ? 18.609 27.109 4.562 1 96.12 168 ARG B CA 1
ATOM 3589 C C . ARG B 1 168 ? 17.734 25.953 5.051 1 96.12 168 ARG B C 1
ATOM 3591 O O . ARG B 1 168 ? 17.75 25.625 6.238 1 96.12 168 ARG B O 1
ATOM 3598 N N . LYS B 1 169 ? 17.062 25.344 4.184 1 97.12 169 LYS B N 1
ATOM 3599 C CA . LYS B 1 169 ? 16.188 24.219 4.535 1 97.12 169 LYS B CA 1
ATOM 3600 C C . LYS B 1 169 ? 17 23 4.938 1 97.12 169 LYS B C 1
ATOM 3602 O O . LYS B 1 169 ? 16.562 22.219 5.793 1 97.12 169 LYS B O 1
ATOM 3607 N N . ALA B 1 170 ? 18.141 22.891 4.332 1 98.19 170 ALA B N 1
ATOM 3608 C CA . ALA B 1 170 ? 19.031 21.797 4.727 1 98.19 170 ALA B CA 1
ATOM 3609 C C . ALA B 1 170 ? 19.469 21.938 6.184 1 98.19 170 ALA B C 1
ATOM 3611 O O . ALA B 1 170 ? 19.5 20.953 6.922 1 98.19 170 ALA B O 1
ATOM 3612 N N . ALA B 1 171 ? 19.781 23.141 6.543 1 98.12 171 ALA B N 1
ATOM 3613 C CA . ALA B 1 171 ? 20.172 23.391 7.93 1 98.12 171 ALA B CA 1
ATOM 3614 C C . ALA B 1 171 ? 19.031 23.062 8.883 1 98.12 171 ALA B C 1
ATOM 3616 O O . ALA B 1 171 ? 19.25 22.453 9.938 1 98.12 171 ALA B O 1
ATOM 3617 N N . VAL B 1 172 ? 17.844 23.422 8.484 1 97.81 172 VAL B N 1
ATOM 3618 C CA . VAL B 1 172 ? 16.672 23.156 9.297 1 97.81 172 VAL B CA 1
ATOM 3619 C C . VAL B 1 172 ? 16.469 21.641 9.445 1 97.81 172 VAL B C 1
ATOM 3621 O O . VAL B 1 172 ? 16.219 21.156 10.539 1 97.81 172 VAL B O 1
ATOM 3624 N N . ALA B 1 173 ? 16.625 20.891 8.391 1 98.38 173 ALA B N 1
ATOM 3625 C CA . ALA B 1 173 ? 16.438 19.453 8.406 1 98.38 173 ALA B CA 1
ATOM 3626 C C . ALA B 1 173 ? 17.469 18.766 9.312 1 98.38 173 ALA B C 1
ATOM 3628 O O . ALA B 1 173 ? 17.156 17.812 10.016 1 98.38 173 ALA B O 1
ATOM 3629 N N . ARG B 1 174 ? 18.672 19.281 9.289 1 98.38 174 ARG B N 1
ATOM 3630 C CA . ARG B 1 174 ? 19.719 18.75 10.164 1 98.38 174 ARG B CA 1
ATOM 3631 C C . ARG B 1 174 ? 19.359 18.984 11.633 1 98.38 174 ARG B C 1
ATOM 3633 O O . ARG B 1 174 ? 19.516 18.094 12.461 1 98.38 174 ARG B O 1
ATOM 3640 N N . GLU B 1 175 ? 18.875 20.141 11.883 1 97.69 175 GLU B N 1
ATOM 3641 C CA . GLU B 1 175 ? 18.5 20.5 13.25 1 97.69 175 GLU B CA 1
ATOM 3642 C C . GLU B 1 175 ? 17.328 19.641 13.742 1 97.69 175 GLU B C 1
ATOM 3644 O O . GLU B 1 175 ? 17.25 19.312 14.93 1 97.69 175 GLU B O 1
ATOM 3649 N N . LEU B 1 176 ? 16.484 19.266 12.836 1 97.44 176 LEU B N 1
ATOM 3650 C CA . LEU B 1 176 ? 15.328 18.438 13.164 1 97.44 176 LEU B CA 1
ATOM 3651 C C . LEU B 1 176 ? 15.758 17.016 13.508 1 97.44 176 LEU B C 1
ATOM 3653 O O . LEU B 1 176 ? 14.984 16.266 14.102 1 97.44 176 LEU B O 1
ATOM 3657 N N . GLY B 1 177 ? 16.984 16.625 13.047 1 97.25 177 GLY B N 1
ATOM 3658 C CA . GLY B 1 177 ? 17.484 15.32 13.445 1 97.25 177 GLY B CA 1
ATOM 3659 C C . GLY B 1 177 ? 17.672 14.367 12.289 1 97.25 177 GLY B C 1
ATOM 3660 O O . GLY B 1 177 ? 17.953 13.188 12.484 1 97.25 177 GLY B O 1
ATOM 3661 N N . CYS B 1 178 ? 17.531 14.828 11.07 1 98.75 178 CYS B N 1
ATOM 3662 C CA . CYS B 1 178 ? 17.812 13.945 9.938 1 98.75 178 CYS B CA 1
ATOM 3663 C C . CYS B 1 178 ? 19.219 13.359 10.031 1 98.75 178 CYS B C 1
ATOM 3665 O O . CYS B 1 178 ? 20.172 14.078 10.328 1 98.75 178 CYS B O 1
ATOM 3667 N N . ASP B 1 179 ? 19.312 12.109 9.797 1 98.88 179 ASP B N 1
ATOM 3668 C CA . ASP B 1 179 ? 20.625 11.461 9.797 1 98.88 179 ASP B CA 1
ATOM 3669 C C . ASP B 1 179 ? 21.406 11.797 8.531 1 98.88 179 ASP B C 1
ATOM 3671 O O . ASP B 1 179 ? 22.625 11.867 8.555 1 98.88 179 ASP B O 1
ATOM 3675 N N . VAL B 1 180 ? 20.719 11.906 7.473 1 98.81 180 VAL B N 1
ATOM 3676 C CA . VAL B 1 180 ? 21.25 12.32 6.176 1 98.81 180 VAL B CA 1
ATOM 3677 C C . VAL B 1 180 ? 20.344 13.391 5.566 1 98.81 180 VAL B C 1
ATOM 3679 O O . VAL B 1 180 ? 19.125 13.297 5.621 1 98.81 180 VAL B O 1
ATOM 3682 N N . VAL B 1 181 ? 20.938 14.477 5.109 1 98.88 181 VAL B N 1
ATOM 3683 C CA . VAL B 1 181 ? 20.188 15.523 4.422 1 98.88 181 VAL B CA 1
ATOM 3684 C C . VAL B 1 181 ? 20.656 15.625 2.975 1 98.88 181 VAL B C 1
ATOM 3686 O O . VAL B 1 181 ? 21.859 15.695 2.709 1 98.88 181 VAL B O 1
ATOM 3689 N N . VAL B 1 182 ? 19.734 15.562 2.061 1 98.81 182 VAL B N 1
ATOM 3690 C CA . VAL B 1 182 ? 20.031 15.695 0.635 1 98.81 182 VAL B CA 1
ATOM 3691 C C . VAL B 1 182 ? 19.391 16.984 0.1 1 98.81 182 VAL B C 1
ATOM 3693 O O . VAL B 1 182 ? 18.172 17.141 0.144 1 98.81 182 VAL B O 1
ATOM 3696 N N . ASP B 1 183 ? 20.172 17.891 -0.384 1 98.5 183 ASP B N 1
ATOM 3697 C CA . ASP B 1 183 ? 19.688 19.125 -1.018 1 98.5 183 ASP B CA 1
ATOM 3698 C C . ASP B 1 183 ? 19.5 18.922 -2.52 1 98.5 183 ASP B C 1
ATOM 3700 O O . ASP B 1 183 ? 20.469 18.922 -3.277 1 98.5 183 ASP B O 1
ATOM 3704 N N . ARG B 1 184 ? 18.266 18.906 -2.922 1 97.19 184 ARG B N 1
ATOM 3705 C CA . ARG B 1 184 ? 17.938 18.562 -4.301 1 97.19 184 ARG B CA 1
ATOM 3706 C C . ARG B 1 184 ? 18.406 19.656 -5.262 1 97.19 184 ARG B C 1
ATOM 3708 O O . ARG B 1 184 ? 18.406 19.453 -6.48 1 97.19 184 ARG B O 1
ATOM 3715 N N . HIS B 1 185 ? 18.797 20.828 -4.773 1 96.56 185 HIS B N 1
ATOM 3716 C CA . HIS B 1 185 ? 19.359 21.875 -5.617 1 96.56 185 HIS B CA 1
ATOM 3717 C C . HIS B 1 185 ? 20.844 21.641 -5.879 1 96.56 185 HIS B C 1
ATOM 3719 O O . HIS B 1 185 ? 21.375 22.125 -6.883 1 96.56 185 HIS B O 1
ATOM 3725 N N . ALA B 1 186 ? 21.453 20.922 -5.035 1 96.44 186 ALA B N 1
ATOM 3726 C CA . ALA B 1 186 ? 22.906 20.812 -5.086 1 96.44 186 ALA B CA 1
ATOM 3727 C C . ALA B 1 186 ? 23.344 19.375 -5.41 1 96.44 186 ALA B C 1
ATOM 3729 O O . ALA B 1 186 ? 24.484 19.141 -5.805 1 96.44 186 ALA B O 1
ATOM 3730 N N . GLU B 1 187 ? 22.453 18.438 -5.207 1 96.56 187 GLU B N 1
ATOM 3731 C CA . GLU B 1 187 ? 22.812 17.031 -5.316 1 96.56 187 GLU B CA 1
ATOM 3732 C C . GLU B 1 187 ? 21.812 16.266 -6.191 1 96.56 187 GLU B C 1
ATOM 3734 O O . GLU B 1 187 ? 20.688 16.719 -6.402 1 96.56 187 GLU B O 1
ATOM 3739 N N . ASP B 1 188 ? 22.312 15.117 -6.668 1 98 188 ASP B N 1
ATOM 3740 C CA . ASP B 1 188 ? 21.422 14.125 -7.25 1 98 188 ASP B CA 1
ATOM 3741 C C . ASP B 1 188 ? 20.75 13.289 -6.164 1 98 188 ASP B C 1
ATOM 3743 O O . ASP B 1 188 ? 21.391 12.453 -5.527 1 98 188 ASP B O 1
ATOM 3747 N N . VAL B 1 189 ? 19.531 13.469 -6.027 1 98.56 189 VAL B N 1
ATOM 3748 C CA . VAL B 1 189 ? 18.781 12.875 -4.926 1 98.56 189 VAL B CA 1
ATOM 3749 C C . VAL B 1 189 ? 18.891 11.352 -4.996 1 98.56 189 VAL B C 1
ATOM 3751 O O . VAL B 1 189 ? 19.141 10.695 -3.984 1 98.56 189 VAL B O 1
ATOM 3754 N N . ILE B 1 190 ? 18.703 10.727 -6.156 1 98.69 190 ILE B N 1
ATOM 3755 C CA . ILE B 1 190 ? 18.719 9.281 -6.332 1 98.69 190 ILE B CA 1
ATOM 3756 C C . ILE B 1 190 ? 20.078 8.719 -5.945 1 98.69 190 ILE B C 1
ATOM 3758 O O . ILE B 1 190 ? 20.172 7.781 -5.148 1 98.69 190 ILE B O 1
ATOM 3762 N N . ALA B 1 191 ? 21.109 9.305 -6.453 1 98.56 191 ALA B N 1
ATOM 3763 C CA . ALA B 1 191 ? 22.469 8.844 -6.164 1 98.56 191 ALA B CA 1
ATOM 3764 C C . ALA B 1 191 ? 22.781 8.969 -4.676 1 98.56 191 ALA B C 1
ATOM 3766 O O . ALA B 1 191 ? 23.344 8.055 -4.074 1 98.56 191 ALA B O 1
ATOM 3767 N N . ALA B 1 192 ? 22.406 10.109 -4.102 1 98.69 192 ALA B N 1
ATOM 3768 C CA . ALA B 1 192 ? 22.703 10.375 -2.697 1 98.69 192 ALA B CA 1
ATOM 3769 C C . ALA B 1 192 ? 21.984 9.391 -1.782 1 98.69 192 ALA B C 1
ATOM 3771 O O . ALA B 1 192 ? 22.578 8.875 -0.828 1 98.69 192 ALA B O 1
ATOM 3772 N N . VAL B 1 193 ? 20.75 9.117 -2.059 1 98.69 193 VAL B N 1
ATOM 3773 C CA . VAL B 1 193 ? 19.969 8.219 -1.214 1 98.69 193 VAL B CA 1
ATOM 3774 C C . VAL B 1 193 ? 20.469 6.785 -1.396 1 98.69 193 VAL B C 1
ATOM 3776 O O . VAL B 1 193 ? 20.562 6.027 -0.428 1 98.69 193 VAL B O 1
ATOM 3779 N N . LYS B 1 194 ? 20.75 6.355 -2.633 1 98.56 194 LYS B N 1
ATOM 3780 C CA . LYS B 1 194 ? 21.297 5.023 -2.865 1 98.56 194 LYS B CA 1
ATOM 3781 C C . LYS B 1 194 ? 22.609 4.824 -2.098 1 98.56 194 LYS B C 1
ATOM 3783 O O . LYS B 1 194 ? 22.828 3.762 -1.518 1 98.56 194 LYS B O 1
ATOM 3788 N N . GLU B 1 195 ? 23.422 5.848 -2.113 1 98.31 195 GLU B N 1
ATOM 3789 C CA . GLU B 1 195 ? 24.656 5.785 -1.347 1 98.31 195 GLU B CA 1
ATOM 3790 C C . GLU B 1 195 ? 24.375 5.652 0.147 1 98.31 195 GLU B C 1
ATOM 3792 O O . GLU B 1 195 ? 24.969 4.801 0.821 1 98.31 195 GLU B O 1
ATOM 3797 N N . ALA B 1 196 ? 23.469 6.418 0.658 1 98.38 196 ALA B N 1
ATOM 3798 C CA . ALA B 1 196 ? 23.156 6.445 2.084 1 98.38 196 ALA B CA 1
ATOM 3799 C C . ALA B 1 196 ? 22.547 5.125 2.539 1 98.38 196 ALA B C 1
ATOM 3801 O O . ALA B 1 196 ? 22.625 4.766 3.717 1 98.38 196 ALA B O 1
ATOM 3802 N N . THR B 1 197 ? 21.938 4.379 1.633 1 98.5 197 THR B N 1
ATOM 3803 C CA . THR B 1 197 ? 21.234 3.152 1.997 1 98.5 197 THR B CA 1
ATOM 3804 C C . THR B 1 197 ? 22.016 1.926 1.534 1 98.5 197 THR B C 1
ATOM 3806 O O . THR B 1 197 ? 21.516 0.805 1.586 1 98.5 197 THR B O 1
ATOM 3809 N N . GLY B 1 198 ? 23.203 2.139 0.955 1 97.81 198 GLY B N 1
ATOM 3810 C CA . GLY B 1 198 ? 23.984 1.033 0.434 1 97.81 198 GLY B CA 1
ATOM 3811 C C . GLY B 1 198 ? 23.328 0.333 -0.741 1 97.81 198 GLY B C 1
ATOM 3812 O O . GLY B 1 198 ? 23.453 -0.885 -0.89 1 97.81 198 GLY B O 1
ATOM 3813 N N . GLY B 1 199 ? 22.484 1.071 -1.388 1 97.56 199 GLY B N 1
ATOM 3814 C CA . GLY B 1 199 ? 21.844 0.536 -2.574 1 97.56 199 GLY B CA 1
ATOM 3815 C C . GLY B 1 199 ? 20.531 -0.167 -2.275 1 97.56 199 GLY B C 1
ATOM 3816 O O . GLY B 1 199 ? 19.766 -0.49 -3.191 1 97.56 199 GLY B O 1
ATOM 3817 N N . ARG B 1 200 ? 20.125 -0.376 -1.1 1 97.19 200 ARG B N 1
ATOM 3818 C CA . ARG B 1 200 ? 18.938 -1.13 -0.704 1 97.19 200 ARG B CA 1
ATOM 3819 C C . ARG B 1 200 ? 17.672 -0.318 -0.939 1 97.19 200 ARG B C 1
ATOM 3821 O O . ARG B 1 200 ? 16.625 -0.876 -1.27 1 97.19 200 ARG B O 1
ATOM 3828 N N . GLY B 1 201 ? 17.766 1.046 -0.692 1 98.5 201 GLY B N 1
ATOM 3829 C CA . GLY B 1 201 ? 16.609 1.922 -0.729 1 98.5 201 GLY B CA 1
ATOM 3830 C C . GLY B 1 201 ? 15.992 2.152 0.636 1 98.5 201 GLY B C 1
ATOM 3831 O O . GLY B 1 201 ? 16.484 1.638 1.642 1 98.5 201 GLY B O 1
ATOM 3832 N N . ALA B 1 202 ? 14.969 2.977 0.619 1 98.94 202 ALA B N 1
ATOM 3833 C CA . ALA B 1 202 ? 14.289 3.322 1.864 1 98.94 202 ALA B CA 1
ATOM 3834 C C . ALA B 1 202 ? 13.133 2.367 2.143 1 98.94 202 ALA B C 1
ATOM 3836 O O . ALA B 1 202 ? 12.398 1.982 1.228 1 98.94 202 ALA B O 1
ATOM 3837 N N . ASP B 1 203 ? 12.953 1.979 3.426 1 98.88 203 ASP B N 1
ATOM 3838 C CA . ASP B 1 203 ? 11.859 1.088 3.816 1 98.88 203 ASP B CA 1
ATOM 3839 C C . ASP B 1 203 ? 10.516 1.808 3.764 1 98.88 203 ASP B C 1
ATOM 3841 O O . ASP B 1 203 ? 9.5 1.212 3.393 1 98.88 203 ASP B O 1
ATOM 3845 N N . VAL B 1 204 ? 10.523 3.041 4.195 1 98.94 204 VAL B N 1
ATOM 3846 C CA . VAL B 1 204 ? 9.336 3.893 4.16 1 98.94 204 VAL B CA 1
ATOM 3847 C C . VAL B 1 204 ? 9.68 5.23 3.508 1 98.94 204 VAL B C 1
ATOM 3849 O O . VAL B 1 204 ? 10.727 5.816 3.795 1 98.94 204 VAL B O 1
ATOM 3852 N N . ILE B 1 205 ? 8.883 5.68 2.578 1 99 205 ILE B N 1
ATOM 3853 C CA . ILE B 1 205 ? 9.031 6.996 1.961 1 99 205 ILE B CA 1
ATOM 3854 C C . ILE B 1 205 ? 7.777 7.828 2.225 1 99 205 ILE B C 1
ATOM 3856 O O . ILE B 1 205 ? 6.66 7.383 1.958 1 99 205 ILE B O 1
ATOM 3860 N N . TYR B 1 206 ? 7.957 8.961 2.852 1 98.94 206 TYR B N 1
ATOM 3861 C CA . TYR B 1 206 ? 6.91 9.938 3.135 1 98.94 206 TYR B CA 1
ATOM 3862 C C . TYR B 1 206 ? 6.91 11.055 2.096 1 98.94 206 TYR B C 1
ATOM 3864 O O . TYR B 1 206 ? 7.824 11.883 2.066 1 98.94 206 TYR B O 1
ATOM 3872 N N . ASP B 1 207 ? 5.844 11.094 1.262 1 98.62 207 ASP B N 1
ATOM 3873 C CA . ASP B 1 207 ? 5.887 11.977 0.098 1 98.62 207 ASP B CA 1
ATOM 3874 C C . ASP B 1 207 ? 4.684 12.914 0.074 1 98.62 207 ASP B C 1
ATOM 3876 O O . ASP B 1 207 ? 3.625 12.562 -0.454 1 98.62 207 ASP B O 1
ATOM 3880 N N . PRO B 1 208 ? 4.824 14.125 0.528 1 96.75 208 PRO B N 1
ATOM 3881 C CA . PRO B 1 208 ? 3.779 15.148 0.414 1 96.75 208 PRO B CA 1
ATOM 3882 C C . PRO B 1 208 ? 3.916 15.992 -0.853 1 96.75 208 PRO B C 1
ATOM 3884 O O . PRO B 1 208 ? 3.213 17 -1.011 1 96.75 208 PRO B O 1
ATOM 3887 N N . VAL B 1 209 ? 4.797 15.609 -1.771 1 96.25 209 VAL B N 1
ATOM 3888 C CA . VAL B 1 209 ? 5.191 16.516 -2.846 1 96.25 209 VAL B CA 1
ATOM 3889 C C . VAL B 1 209 ? 4.621 16.016 -4.172 1 96.25 209 VAL B C 1
ATOM 3891 O O . VAL B 1 209 ? 4.062 16.797 -4.945 1 96.25 209 VAL B O 1
ATOM 3894 N N . GLY B 1 210 ? 4.746 14.734 -4.484 1 97.19 210 GLY B N 1
ATOM 3895 C CA . GLY B 1 210 ? 4.324 14.18 -5.758 1 97.19 210 GLY B CA 1
ATOM 3896 C C . GLY B 1 210 ? 5.254 14.531 -6.902 1 97.19 210 GLY B C 1
ATOM 3897 O O . GLY B 1 210 ?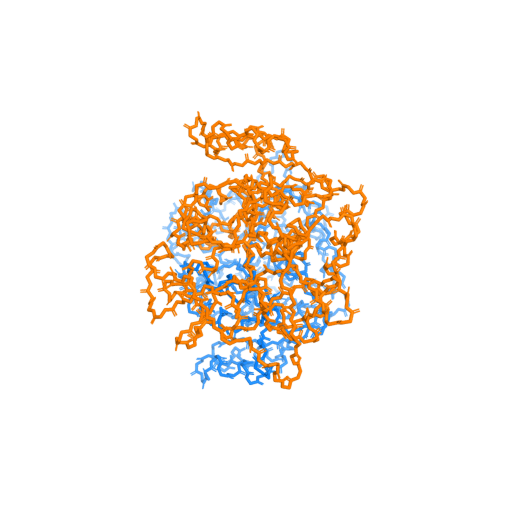 6.445 14.766 -6.691 1 97.19 210 GLY B O 1
ATOM 3898 N N . GLY B 1 211 ? 4.715 14.391 -8.117 1 97.31 211 GLY B N 1
ATOM 3899 C CA . GLY B 1 211 ? 5.488 14.734 -9.297 1 97.31 211 GLY B CA 1
ATOM 3900 C C . GLY B 1 211 ? 6.832 14.031 -9.359 1 97.31 211 GLY B C 1
ATOM 3901 O O . GLY B 1 211 ? 6.902 12.812 -9.227 1 97.31 211 GLY B O 1
ATOM 3902 N N . GLU B 1 212 ? 7.836 14.859 -9.484 1 97.06 212 GLU B N 1
ATOM 3903 C CA . GLU B 1 212 ? 9.188 14.328 -9.602 1 97.06 212 GLU B CA 1
ATOM 3904 C C . GLU B 1 212 ? 9.617 13.625 -8.32 1 97.06 212 GLU B C 1
ATOM 3906 O O . GLU B 1 212 ? 10.359 12.641 -8.367 1 97.06 212 GLU B O 1
ATOM 3911 N N . ALA B 1 213 ? 9.195 14.133 -7.246 1 98 213 ALA B N 1
ATOM 3912 C CA . ALA B 1 213 ? 9.523 13.477 -5.98 1 98 213 ALA B CA 1
ATOM 3913 C C . ALA B 1 213 ? 9.016 12.039 -5.957 1 98 213 ALA B C 1
ATOM 3915 O O . ALA B 1 213 ? 9.719 11.133 -5.504 1 98 213 ALA B O 1
ATOM 3916 N N . TYR B 1 214 ? 7.852 11.82 -6.488 1 98.62 214 TYR B N 1
ATOM 3917 C CA . TYR B 1 214 ? 7.328 10.453 -6.535 1 98.62 214 TYR B CA 1
ATOM 3918 C C . TYR B 1 214 ? 8.156 9.586 -7.477 1 98.62 214 TYR B C 1
ATOM 3920 O O . TYR B 1 214 ? 8.391 8.406 -7.195 1 98.62 214 TYR B O 1
ATOM 3928 N N . THR B 1 215 ? 8.469 10.133 -8.594 1 98.12 215 THR B N 1
ATOM 3929 C CA . THR B 1 215 ? 9.328 9.398 -9.516 1 98.12 215 THR B CA 1
ATOM 3930 C C . THR B 1 215 ? 10.609 8.945 -8.82 1 98.12 215 THR B C 1
ATOM 3932 O O . THR B 1 215 ? 11.039 7.801 -8.992 1 98.12 215 THR B O 1
ATOM 3935 N N . GLN B 1 216 ? 11.188 9.836 -8.008 1 98.56 216 GLN B N 1
ATOM 3936 C CA . GLN B 1 216 ? 12.359 9.469 -7.215 1 98.56 216 GLN B CA 1
ATOM 3937 C C . GLN B 1 216 ? 12.016 8.383 -6.199 1 98.56 216 GLN B C 1
ATOM 3939 O O . GLN B 1 216 ? 12.773 7.426 -6.027 1 98.56 216 GLN B O 1
ATOM 3944 N N . SER B 1 217 ? 10.859 8.539 -5.551 1 98.81 217 SER B N 1
ATOM 3945 C CA . SER B 1 217 ? 10.414 7.578 -4.551 1 98.81 217 SER B CA 1
ATOM 3946 C C . SER B 1 217 ? 10.336 6.172 -5.133 1 98.81 217 SER B C 1
ATOM 3948 O O . SER B 1 217 ? 10.789 5.211 -4.512 1 98.81 217 SER B O 1
ATOM 3950 N N . ALA B 1 218 ? 9.797 6.062 -6.328 1 98.44 218 ALA B N 1
ATOM 3951 C CA . ALA B 1 218 ? 9.617 4.77 -6.98 1 98.44 218 ALA B CA 1
ATOM 3952 C C . ALA B 1 218 ? 10.961 4.105 -7.266 1 98.44 218 ALA B C 1
ATOM 3954 O O . ALA B 1 218 ? 11.07 2.875 -7.25 1 98.44 218 ALA B O 1
ATOM 3955 N N . LYS B 1 219 ? 11.961 4.852 -7.48 1 98.06 219 LYS B N 1
ATOM 3956 C CA . LYS B 1 219 ? 13.297 4.332 -7.758 1 98.06 219 LYS B CA 1
ATOM 3957 C C . LYS B 1 219 ? 14.039 4.004 -6.465 1 98.06 219 LYS B C 1
ATOM 3959 O O . LYS B 1 219 ? 14.945 3.174 -6.461 1 98.06 219 LYS B O 1
ATOM 3964 N N . LEU B 1 220 ? 13.617 4.641 -5.379 1 98.75 220 LEU B N 1
ATOM 3965 C CA . LEU B 1 220 ? 14.414 4.613 -4.156 1 98.75 220 LEU B CA 1
ATOM 3966 C C . LEU B 1 220 ? 13.781 3.701 -3.113 1 98.75 220 LEU B C 1
ATOM 3968 O O . LEU B 1 220 ? 14.375 3.441 -2.064 1 98.75 220 LEU B O 1
ATOM 3972 N N . VAL B 1 221 ? 12.555 3.266 -3.365 1 98.81 221 VAL B N 1
ATOM 3973 C CA . VAL B 1 221 ? 11.859 2.434 -2.389 1 98.81 221 VAL B CA 1
ATOM 3974 C C . VAL B 1 221 ? 12.5 1.048 -2.344 1 98.81 221 VAL B C 1
ATOM 3976 O O . VAL B 1 221 ? 12.875 0.494 -3.381 1 98.81 221 VAL B O 1
ATOM 3979 N N . ALA B 1 222 ? 12.641 0.473 -1.139 1 98.69 222 ALA B N 1
ATOM 3980 C CA . ALA B 1 222 ? 13.234 -0.846 -0.926 1 98.69 222 ALA B CA 1
ATOM 3981 C C . ALA B 1 222 ? 12.227 -1.953 -1.236 1 98.69 222 ALA B C 1
ATOM 3983 O O . ALA B 1 222 ? 11.031 -1.691 -1.392 1 98.69 222 ALA B O 1
ATOM 3984 N N . PHE B 1 223 ? 12.789 -3.23 -1.33 1 98.25 223 PHE B N 1
ATOM 3985 C CA . PHE B 1 223 ? 11.953 -4.422 -1.407 1 98.25 223 PHE B CA 1
ATOM 3986 C C . PHE B 1 223 ? 10.984 -4.48 -0.23 1 98.25 223 PHE B C 1
ATOM 3988 O O . PHE B 1 223 ? 11.398 -4.375 0.926 1 98.25 223 PHE B O 1
ATOM 3995 N N . GLU B 1 224 ? 9.609 -4.562 -0.569 1 98.38 224 GLU B N 1
ATOM 3996 C CA . GLU B 1 224 ? 8.484 -4.539 0.367 1 98.38 224 GLU B CA 1
ATOM 3997 C C . GLU B 1 224 ? 8.383 -3.193 1.074 1 98.38 224 GLU B C 1
ATOM 3999 O O . GLU B 1 224 ? 7.781 -3.092 2.145 1 98.38 224 GLU B O 1
ATOM 4004 N N . GLY B 1 225 ? 9.117 -2.195 0.476 1 98.75 225 GLY B N 1
ATOM 4005 C CA . GLY B 1 225 ? 8.977 -0.852 1.015 1 98.75 225 GLY B CA 1
ATOM 4006 C C . GLY B 1 225 ? 7.598 -0.265 0.8 1 98.75 225 GLY B C 1
ATOM 4007 O O . GLY B 1 225 ? 6.777 -0.84 0.082 1 98.75 225 GLY B O 1
ATOM 4008 N N . ARG B 1 226 ? 7.348 0.919 1.453 1 98.81 226 ARG B N 1
ATOM 4009 C CA . ARG B 1 226 ? 6.051 1.59 1.411 1 98.81 226 ARG B CA 1
ATOM 4010 C C . ARG B 1 226 ? 6.211 3.072 1.097 1 98.81 226 ARG B C 1
ATOM 4012 O O . ARG B 1 226 ? 7.004 3.766 1.735 1 98.81 226 ARG B O 1
ATOM 4019 N N . ILE B 1 227 ? 5.535 3.484 0.102 1 98.94 227 ILE B N 1
ATOM 4020 C CA . ILE B 1 227 ? 5.469 4.906 -0.211 1 98.94 227 ILE B CA 1
ATOM 4021 C C . ILE B 1 227 ? 4.156 5.488 0.304 1 98.94 227 ILE B C 1
ATOM 4023 O O . ILE B 1 227 ? 3.078 5.113 -0.165 1 98.94 227 ILE B O 1
ATOM 4027 N N . VAL B 1 228 ? 4.23 6.355 1.257 1 98.94 228 VAL B N 1
ATOM 4028 C CA . VAL B 1 228 ? 3.049 7.035 1.779 1 98.94 228 VAL B CA 1
ATOM 4029 C C . VAL B 1 228 ? 2.795 8.312 0.986 1 98.94 228 VAL B C 1
ATOM 4031 O O . VAL B 1 228 ? 3.58 9.266 1.058 1 98.94 228 VAL B O 1
ATOM 4034 N N . VAL B 1 229 ? 1.693 8.328 0.27 1 98.69 229 VAL B N 1
ATOM 4035 C CA . VAL B 1 229 ? 1.284 9.484 -0.521 1 98.69 229 VAL B CA 1
ATOM 4036 C C . VAL B 1 229 ? 0.361 10.375 0.306 1 98.69 229 VAL B C 1
ATOM 4038 O O . VAL B 1 229 ? -0.811 10.047 0.509 1 98.69 229 VAL B O 1
ATOM 4041 N N . VAL B 1 230 ? 0.842 11.562 0.625 1 96.94 230 VAL B N 1
ATOM 4042 C CA . VAL B 1 230 ? 0.174 12.422 1.597 1 96.94 230 VAL B CA 1
ATOM 4043 C C . VAL B 1 230 ? -0.385 13.656 0.896 1 96.94 230 VAL B C 1
ATOM 4045 O O . VAL B 1 230 ? -1.323 14.281 1.39 1 96.94 230 VAL B O 1
ATOM 4048 N N . GLY B 1 231 ? 0.243 14.008 -0.172 1 94.06 231 GLY B N 1
ATOM 4049 C CA . GLY B 1 231 ? -0.147 15.195 -0.91 1 94.06 231 GLY B CA 1
ATOM 4050 C C . GLY B 1 231 ? 0.648 15.398 -2.188 1 94.06 231 GLY B C 1
ATOM 4051 O O . GLY B 1 231 ? 1.478 14.555 -2.545 1 94.06 231 GLY B O 1
ATOM 4052 N N . PHE B 1 232 ? 0.358 16.516 -2.811 1 93.88 232 PHE B N 1
ATOM 4053 C CA . PHE B 1 232 ? 0.984 16.844 -4.086 1 93.88 232 PHE B CA 1
ATOM 4054 C C . PHE B 1 232 ? 1.397 18.312 -4.125 1 93.88 232 PHE B C 1
ATOM 4056 O O . PHE B 1 232 ? 0.995 19.047 -5.023 1 93.88 232 PHE B O 1
ATOM 4063 N N . ALA B 1 233 ? 2.248 18.641 -3.232 1 89.62 233 ALA B N 1
ATOM 4064 C CA . ALA B 1 233 ? 2.662 20.031 -3.072 1 89.62 233 ALA B CA 1
ATOM 4065 C C . ALA B 1 233 ? 3.328 20.562 -4.344 1 89.62 233 ALA B C 1
ATOM 4067 O O . ALA B 1 233 ? 3.375 21.766 -4.574 1 89.62 233 ALA B O 1
ATOM 4068 N N . SER B 1 234 ? 3.807 19.656 -5.168 1 90.81 234 SER B N 1
ATOM 4069 C CA . SER B 1 234 ? 4.422 20.062 -6.43 1 90.81 234 SER B CA 1
ATOM 4070 C C . SER B 1 234 ? 3.379 20.578 -7.418 1 90.81 234 SER B C 1
ATOM 4072 O O . SER B 1 234 ? 3.719 21.219 -8.414 1 90.81 234 SER B O 1
ATOM 4074 N N . GLY B 1 235 ? 2.148 20.172 -7.137 1 89.5 235 GLY B N 1
ATOM 4075 C CA . GLY B 1 235 ? 1.079 20.484 -8.07 1 89.5 235 GLY B CA 1
ATOM 4076 C C . GLY B 1 235 ? 0.847 19.391 -9.102 1 89.5 235 GLY B C 1
ATOM 4077 O O . GLY B 1 235 ? -0.104 19.469 -9.883 1 89.5 235 GLY B O 1
ATOM 4078 N N . THR B 1 236 ? 1.663 18.391 -9.078 1 95.06 236 THR B N 1
ATOM 4079 C CA . THR B 1 236 ? 1.547 17.312 -10.055 1 95.06 236 THR B CA 1
ATOM 4080 C C . THR B 1 236 ? 1.142 16.016 -9.375 1 95.06 236 THR B C 1
ATOM 4082 O O . THR B 1 236 ? 1.825 15.539 -8.461 1 95.06 236 THR B O 1
ATOM 4085 N N . ILE B 1 237 ? 0.053 15.484 -9.836 1 96.69 237 ILE B N 1
ATOM 4086 C CA . ILE B 1 237 ? -0.442 14.203 -9.344 1 96.69 237 ILE B CA 1
ATOM 4087 C C . ILE B 1 237 ? 0.212 13.062 -10.133 1 96.69 237 ILE B C 1
ATOM 4089 O O . ILE B 1 237 ? 0.048 12.969 -11.352 1 96.69 237 ILE B O 1
ATOM 4093 N N . PRO B 1 238 ? 0.878 12.219 -9.453 1 97.62 238 PRO B N 1
ATOM 4094 C CA . PRO B 1 238 ? 1.482 11.094 -10.18 1 97.62 238 PRO B CA 1
ATOM 4095 C C . PRO B 1 238 ? 0.45 10.078 -10.664 1 97.62 238 PRO B C 1
ATOM 4097 O O . PRO B 1 238 ? -0.569 9.867 -10 1 97.62 238 PRO B O 1
ATOM 4100 N N . SER B 1 239 ? 0.701 9.5 -11.805 1 97.75 239 SER B N 1
ATOM 4101 C CA . SER B 1 239 ? -0.082 8.398 -12.359 1 97.75 239 SER B CA 1
ATOM 4102 C C . SER B 1 239 ? 0.821 7.277 -12.859 1 97.75 239 SER B C 1
ATOM 4104 O O . SER B 1 239 ? 0.867 6.996 -14.055 1 97.75 239 SER B O 1
ATOM 4106 N N . PRO B 1 240 ? 1.454 6.602 -11.945 1 97.12 240 PRO B N 1
ATOM 4107 C CA . PRO B 1 240 ? 2.412 5.566 -12.336 1 97.12 240 PRO B CA 1
ATOM 4108 C C . PRO B 1 240 ? 1.732 4.316 -12.891 1 97.12 240 PRO B C 1
ATOM 4110 O O . PRO B 1 240 ? 0.63 3.965 -12.461 1 97.12 240 PRO B O 1
ATOM 4113 N N . ALA B 1 241 ? 2.479 3.693 -13.828 1 97.62 241 ALA B N 1
ATOM 4114 C CA . ALA B 1 241 ? 2.072 2.34 -14.203 1 97.62 241 ALA B CA 1
ATOM 4115 C C . ALA B 1 241 ? 2.299 1.363 -13.047 1 97.62 241 ALA B C 1
ATOM 4117 O O . ALA B 1 241 ? 3.381 1.332 -12.461 1 97.62 241 ALA B O 1
ATOM 4118 N N . LEU B 1 242 ? 1.295 0.494 -12.781 1 98.12 242 LEU B N 1
ATOM 4119 C CA . LEU B 1 242 ? 1.32 -0.324 -11.57 1 98.12 242 LEU B CA 1
ATOM 4120 C C . LEU B 1 242 ? 2.211 -1.547 -11.758 1 98.12 242 LEU B C 1
ATOM 4122 O O . LEU B 1 242 ? 2.527 -2.246 -10.797 1 98.12 242 LEU B O 1
ATOM 4126 N N . ASN B 1 243 ? 2.725 -1.794 -12.977 1 96.44 243 ASN B N 1
ATOM 4127 C CA . ASN B 1 243 ? 3.686 -2.875 -13.172 1 96.44 243 ASN B CA 1
ATOM 4128 C C . ASN B 1 243 ? 4.965 -2.643 -12.375 1 96.44 243 ASN B C 1
ATOM 4130 O O . ASN B 1 243 ? 5.617 -3.598 -11.953 1 96.44 243 ASN B O 1
ATOM 4134 N N . HIS B 1 244 ? 5.281 -1.379 -12.195 1 97.25 244 HIS B N 1
ATOM 4135 C CA . HIS B 1 244 ? 6.5 -1.079 -11.453 1 97.25 244 HIS B CA 1
ATOM 4136 C C . HIS B 1 244 ? 6.379 -1.51 -9.992 1 97.25 244 HIS B C 1
ATOM 4138 O O . HIS B 1 244 ? 7.285 -2.146 -9.453 1 97.25 244 HIS B O 1
ATOM 4144 N N . ALA B 1 245 ? 5.27 -1.109 -9.328 1 98.25 245 ALA B N 1
ATOM 4145 C CA . ALA B 1 245 ? 5.043 -1.559 -7.957 1 98.25 245 ALA B CA 1
ATOM 4146 C C . ALA B 1 245 ? 5.027 -3.082 -7.875 1 98.25 245 ALA B C 1
ATOM 4148 O O . ALA B 1 245 ? 5.535 -3.662 -6.91 1 98.25 245 ALA B O 1
ATOM 4149 N N . LEU B 1 246 ? 4.441 -3.715 -8.883 1 97.44 246 LEU B N 1
ATOM 4150 C CA . LEU B 1 246 ? 4.359 -5.172 -8.93 1 97.44 246 LEU B CA 1
ATOM 4151 C C . LEU B 1 246 ? 5.75 -5.789 -9.008 1 97.44 246 LEU B C 1
ATOM 4153 O O . LEU B 1 246 ? 6.129 -6.586 -8.148 1 97.44 246 LEU B O 1
ATOM 4157 N N . VAL B 1 247 ? 6.586 -5.375 -9.953 1 94.81 247 VAL B N 1
ATOM 4158 C CA . VAL B 1 247 ? 7.855 -6.027 -10.258 1 94.81 247 VAL B CA 1
ATOM 4159 C C . VAL B 1 247 ? 8.852 -5.773 -9.133 1 94.81 247 VAL B C 1
ATOM 4161 O O . VAL B 1 247 ? 9.703 -6.617 -8.844 1 94.81 247 VAL B O 1
ATOM 4164 N N . LYS B 1 248 ? 8.648 -4.66 -8.406 1 96.25 248 LYS B N 1
ATOM 4165 C CA . LYS B 1 248 ? 9.602 -4.301 -7.363 1 96.25 248 LYS B CA 1
ATOM 4166 C C . LYS B 1 248 ? 9.062 -4.648 -5.977 1 96.25 248 LYS B C 1
ATOM 4168 O O . LYS B 1 248 ? 9.766 -4.508 -4.977 1 96.25 248 LYS B O 1
ATOM 4173 N N . ASN B 1 249 ? 7.863 -5.047 -5.934 1 98.19 249 ASN B N 1
ATOM 4174 C CA . ASN B 1 249 ? 7.242 -5.555 -4.715 1 98.19 249 ASN B CA 1
ATOM 4175 C C . ASN B 1 249 ? 7.18 -4.48 -3.633 1 98.19 249 ASN B C 1
ATOM 4177 O O . ASN B 1 249 ? 7.578 -4.719 -2.49 1 98.19 249 ASN B O 1
ATOM 4181 N N . TYR B 1 250 ? 6.637 -3.322 -3.982 1 98.69 250 TYR B N 1
ATOM 4182 C CA . TYR B 1 250 ? 6.449 -2.301 -2.955 1 98.69 250 TYR B CA 1
ATOM 4183 C C . TYR B 1 250 ? 4.996 -1.851 -2.893 1 98.69 250 TYR B C 1
ATOM 4185 O O . TYR B 1 250 ? 4.164 -2.305 -3.682 1 98.69 250 TYR B O 1
ATOM 4193 N N . ALA B 1 251 ? 4.688 -1.029 -1.882 1 98.88 251 ALA B N 1
ATOM 4194 C CA . ALA B 1 251 ? 3.316 -0.595 -1.638 1 98.88 251 ALA B CA 1
ATOM 4195 C C . ALA B 1 251 ? 3.188 0.919 -1.777 1 98.88 251 ALA B C 1
ATOM 4197 O O . ALA B 1 251 ? 4.121 1.66 -1.465 1 98.88 251 ALA B O 1
ATOM 4198 N N . ILE B 1 252 ? 2.066 1.3 -2.291 1 98.94 252 ILE B N 1
ATOM 4199 C CA . ILE B 1 252 ? 1.648 2.697 -2.324 1 98.94 252 ILE B CA 1
ATOM 4200 C C . ILE B 1 252 ? 0.482 2.91 -1.361 1 98.94 252 ILE B C 1
ATOM 4202 O O . ILE B 1 252 ? -0.578 2.299 -1.517 1 98.94 252 ILE B O 1
ATOM 4206 N N . LEU B 1 253 ? 0.688 3.762 -0.382 1 98.88 253 LEU B N 1
ATOM 4207 C CA . LEU B 1 253 ? -0.301 3.998 0.665 1 98.88 253 LEU B CA 1
ATOM 4208 C C . LEU B 1 253 ? -0.875 5.406 0.564 1 98.88 253 LEU B C 1
ATOM 4210 O O . LEU B 1 253 ? -0.166 6.387 0.795 1 98.88 253 LEU B O 1
ATOM 4214 N N . GLY B 1 254 ? -2.145 5.449 0.218 1 98.62 254 GLY B N 1
ATOM 4215 C CA . GLY B 1 254 ? -2.816 6.738 0.295 1 98.62 254 GLY B CA 1
ATOM 4216 C C . GLY B 1 254 ? -3.166 7.145 1.714 1 98.62 254 GLY B C 1
ATOM 4217 O O . GLY B 1 254 ? -3.561 6.309 2.525 1 98.62 254 GLY B O 1
ATOM 4218 N N . LEU B 1 255 ? -3.078 8.469 1.97 1 98.12 255 LEU B N 1
ATOM 4219 C CA . LEU B 1 255 ? -3.398 8.945 3.311 1 98.12 255 LEU B CA 1
ATOM 4220 C C . LEU B 1 255 ? -4.188 10.25 3.248 1 98.12 255 LEU B C 1
ATOM 4222 O O . LEU B 1 255 ? -3.67 11.273 2.785 1 98.12 255 LEU B O 1
ATOM 4226 N N . HIS B 1 256 ? -5.344 10.18 3.67 1 95.62 256 HIS B N 1
ATOM 4227 C CA . HIS B 1 256 ? -6.18 11.336 3.953 1 95.62 256 HIS B CA 1
ATOM 4228 C C . HIS B 1 256 ? -6.551 11.398 5.43 1 95.62 256 HIS B C 1
ATOM 4230 O O . HIS B 1 256 ? -7.566 10.828 5.844 1 95.62 256 HIS B O 1
ATOM 4236 N N . TRP B 1 257 ? -5.859 12.195 6.148 1 94.5 257 TRP B N 1
ATOM 4237 C CA . TRP B 1 257 ? -6.035 12.273 7.598 1 94.5 257 TRP B CA 1
ATOM 4238 C C . TRP B 1 257 ? -7.469 12.656 7.949 1 94.5 257 TRP B C 1
ATOM 4240 O O . TRP B 1 257 ? -8.07 12.078 8.859 1 94.5 257 TRP B O 1
ATOM 4250 N N . GLY B 1 258 ? -8.078 13.594 7.25 1 92.69 258 GLY B N 1
ATOM 4251 C CA . GLY B 1 258 ? -9.398 14.117 7.562 1 92.69 258 GLY B CA 1
ATOM 4252 C C . GLY B 1 258 ? -10.477 13.047 7.543 1 92.69 258 GLY B C 1
ATOM 4253 O O . GLY B 1 258 ? -11.477 13.156 8.258 1 92.69 258 GLY B O 1
ATOM 4254 N N . LEU B 1 259 ? -10.25 12.023 6.805 1 94.19 259 LEU B N 1
ATOM 4255 C CA . LEU B 1 259 ? -11.234 10.961 6.676 1 94.19 259 LEU B CA 1
ATOM 4256 C C . LEU B 1 259 ? -11.359 10.172 7.977 1 94.19 259 LEU B C 1
ATOM 4258 O O . LEU B 1 259 ? -12.406 9.578 8.25 1 94.19 259 LEU B O 1
ATOM 4262 N N . TYR B 1 260 ? -10.352 10.148 8.789 1 96 260 TYR B N 1
ATOM 4263 C CA . TYR B 1 260 ? -10.383 9.422 10.047 1 96 260 TYR B CA 1
ATOM 4264 C C . TYR B 1 260 ? -11.398 10.031 11.008 1 96 260 TYR B C 1
ATOM 4266 O O . TYR B 1 260 ? -11.984 9.328 11.836 1 96 260 TYR B O 1
ATOM 4274 N N . ALA B 1 261 ? -11.641 11.359 10.898 1 91.88 261 ALA B N 1
ATOM 4275 C CA . ALA B 1 261 ? -12.602 12.023 11.766 1 91.88 261 ALA B CA 1
ATOM 4276 C C . ALA B 1 261 ? -14 11.43 11.594 1 91.88 261 ALA B C 1
ATOM 4278 O O . ALA B 1 261 ? -14.773 11.367 12.547 1 91.88 261 ALA B O 1
ATOM 4279 N N . THR B 1 262 ? -14.266 10.953 10.406 1 91 262 THR B N 1
ATOM 4280 C CA . THR B 1 262 ? -15.578 10.383 10.117 1 91 262 THR B CA 1
ATOM 4281 C C . THR B 1 262 ? -15.547 8.867 10.258 1 91 262 THR B C 1
ATOM 4283 O O . THR B 1 262 ? -16.469 8.266 10.805 1 91 262 THR B O 1
ATOM 4286 N N . LYS B 1 263 ? -14.453 8.273 9.859 1 95.19 263 LYS B N 1
ATOM 4287 C CA . LYS B 1 263 ? -14.422 6.82 9.719 1 95.19 263 LYS B CA 1
ATOM 4288 C C . LYS B 1 263 ? -13.984 6.156 11.023 1 95.19 263 LYS B C 1
ATOM 4290 O O . LYS B 1 263 ? -14.375 5.023 11.312 1 95.19 263 LYS B O 1
ATOM 4295 N N . ASN B 1 264 ? -13.156 6.844 11.758 1 95.62 264 ASN B N 1
ATOM 4296 C CA . ASN B 1 264 ? -12.641 6.27 13 1 95.62 264 ASN B CA 1
ATOM 4297 C C . ASN B 1 264 ? -12.18 7.352 13.969 1 95.62 264 ASN B C 1
ATOM 4299 O O . ASN B 1 264 ? -10.992 7.438 14.289 1 95.62 264 ASN B O 1
ATOM 4303 N N . PRO B 1 265 ? -13.039 8.117 14.586 1 94.25 265 PRO B N 1
ATOM 4304 C CA . PRO B 1 265 ? -12.672 9.25 15.445 1 94.25 265 PRO B CA 1
ATOM 4305 C C . PRO B 1 265 ? -11.883 8.812 16.688 1 94.25 265 PRO B C 1
ATOM 4307 O O . PRO B 1 265 ? -11.047 9.57 17.188 1 94.25 265 PRO B O 1
ATOM 4310 N N . LYS B 1 266 ? -12.109 7.562 17.125 1 95.75 266 LYS B N 1
ATOM 4311 C CA . LYS B 1 266 ? -11.383 7.062 18.297 1 95.75 266 LYS B CA 1
ATOM 4312 C C . LYS B 1 266 ? -9.883 7.004 18.031 1 95.75 266 LYS B C 1
ATOM 4314 O O . LYS B 1 266 ? -9.07 7.191 18.938 1 95.75 266 LYS B O 1
ATOM 4319 N N . LEU B 1 267 ? -9.555 6.789 16.781 1 96.69 267 LEU B N 1
ATOM 4320 C CA . LEU B 1 267 ? -8.141 6.707 16.422 1 96.69 267 LEU B CA 1
ATOM 4321 C C . LEU B 1 267 ? -7.488 8.086 16.484 1 96.69 267 LEU B C 1
ATOM 4323 O O . LEU B 1 267 ? -6.293 8.195 16.766 1 96.69 267 LEU B O 1
ATOM 4327 N N . ILE B 1 268 ? -8.242 9.117 16.234 1 97.12 268 ILE B N 1
ATOM 4328 C CA . ILE B 1 268 ? -7.727 10.477 16.328 1 97.12 268 ILE B CA 1
ATOM 4329 C C . ILE B 1 268 ? -7.344 10.789 17.766 1 97.12 268 ILE B C 1
ATOM 4331 O O . ILE B 1 268 ? -6.277 11.352 18.031 1 97.12 268 ILE B O 1
ATOM 4335 N N . LEU B 1 269 ? -8.18 10.406 18.641 1 96.81 269 LEU B N 1
ATOM 4336 C CA . LEU B 1 269 ? -7.91 10.633 20.062 1 96.81 269 LEU B CA 1
ATOM 4337 C C . LEU B 1 269 ? -6.68 9.852 20.516 1 96.81 269 LEU B C 1
ATOM 4339 O O . LEU B 1 269 ? -5.84 10.375 21.25 1 96.81 269 LEU B O 1
ATOM 4343 N N . ARG B 1 270 ? -6.598 8.594 20.078 1 97.62 270 ARG B N 1
ATOM 4344 C CA . ARG B 1 270 ? -5.441 7.773 20.422 1 97.62 270 ARG B CA 1
ATOM 4345 C C . ARG B 1 270 ? -4.156 8.391 19.875 1 97.62 270 ARG B C 1
ATOM 4347 O O . ARG B 1 270 ? -3.146 8.453 20.594 1 97.62 270 ARG B O 1
ATOM 4354 N N . CYS B 1 271 ? -4.234 8.766 18.703 1 98.25 271 CYS B N 1
ATOM 4355 C CA . CYS B 1 271 ? -3.1 9.453 18.094 1 98.25 271 CYS B CA 1
ATOM 4356 C C . CYS B 1 271 ? -2.703 10.68 18.906 1 98.25 271 CYS B C 1
ATOM 4358 O O . CYS B 1 271 ? -1.521 10.891 19.172 1 98.25 271 CYS B O 1
ATOM 4360 N N . HIS B 1 272 ? -3.662 11.453 19.266 1 98.56 272 HIS B N 1
ATOM 4361 C CA . HIS B 1 272 ? -3.404 12.664 20.031 1 98.56 272 HIS B CA 1
ATOM 4362 C C . HIS B 1 272 ? -2.725 12.344 21.359 1 98.56 272 HIS B C 1
ATOM 4364 O O . HIS B 1 272 ? -1.802 13.047 21.781 1 98.56 272 HIS B O 1
ATOM 4370 N N . GLU B 1 273 ? -3.189 11.352 22 1 98.5 273 GLU B N 1
ATOM 4371 C CA . GLU B 1 273 ? -2.59 10.93 23.266 1 98.5 273 GLU B CA 1
ATOM 4372 C C . GLU B 1 273 ? -1.124 10.555 23.078 1 98.5 273 GLU B C 1
ATOM 4374 O O . GLU B 1 273 ? -0.274 10.938 23.891 1 98.5 273 GLU B O 1
ATOM 4379 N N . GLU B 1 274 ? -0.868 9.859 22.062 1 98.56 274 GLU B N 1
ATOM 4380 C CA . GLU B 1 274 ? 0.507 9.461 21.781 1 98.56 274 GLU B CA 1
ATOM 4381 C C . GLU B 1 274 ? 1.381 10.672 21.469 1 98.56 274 GLU B C 1
ATOM 4383 O O . GLU B 1 274 ? 2.512 10.766 21.953 1 98.56 274 GLU B O 1
ATOM 4388 N N . LEU B 1 275 ? 0.859 11.539 20.688 1 98.75 275 LEU B N 1
ATOM 4389 C CA . LEU B 1 275 ? 1.61 12.734 20.328 1 98.75 275 LEU B CA 1
ATOM 4390 C C . LEU B 1 275 ? 1.868 13.602 21.562 1 98.75 275 LEU B C 1
ATOM 4392 O O . LEU B 1 275 ? 2.947 14.188 21.703 1 98.75 275 LEU B O 1
ATOM 4396 N N . THR B 1 276 ? 0.885 13.68 22.406 1 98.69 276 THR B N 1
ATOM 4397 C CA . THR B 1 276 ? 1.027 14.445 23.641 1 98.69 276 THR B CA 1
ATOM 4398 C C . THR B 1 276 ? 2.133 13.867 24.516 1 98.69 276 THR B C 1
ATOM 4400 O O . THR B 1 276 ? 2.939 14.602 25.078 1 98.69 276 THR B O 1
ATOM 4403 N N . ALA B 1 277 ? 2.158 12.562 24.594 1 98.69 277 ALA B N 1
ATOM 4404 C CA . ALA B 1 277 ? 3.197 11.891 25.359 1 98.69 277 ALA B CA 1
ATOM 4405 C C . ALA B 1 277 ? 4.578 12.141 24.766 1 98.69 277 ALA B C 1
ATOM 4407 O O . ALA B 1 277 ? 5.547 12.367 25.5 1 98.69 277 ALA B O 1
ATOM 4408 N N . LEU B 1 278 ? 4.676 12.109 23.5 1 98.69 278 LEU B N 1
ATOM 4409 C CA . LEU B 1 278 ? 5.938 12.375 22.812 1 98.69 278 LEU B CA 1
ATOM 4410 C C . LEU B 1 278 ? 6.395 13.805 23.047 1 98.69 278 LEU B C 1
ATOM 4412 O O . LEU B 1 278 ? 7.586 14.062 23.25 1 98.69 278 LEU B O 1
ATOM 4416 N N . ALA B 1 279 ? 5.457 14.695 22.984 1 98.56 279 ALA B N 1
ATOM 4417 C CA . ALA B 1 279 ? 5.789 16.094 23.25 1 98.56 279 ALA B CA 1
ATOM 4418 C C . ALA B 1 279 ? 6.262 16.281 24.688 1 98.56 279 ALA B C 1
ATOM 4420 O O . ALA B 1 279 ? 7.242 16.984 24.953 1 98.56 279 ALA B O 1
ATOM 4421 N N . ALA B 1 280 ? 5.602 15.633 25.609 1 98.38 280 ALA B N 1
ATOM 4422 C CA . ALA B 1 280 ? 5.938 15.742 27.016 1 98.38 280 ALA B CA 1
ATOM 4423 C C . ALA B 1 280 ? 7.34 15.211 27.297 1 98.38 280 ALA B C 1
ATOM 4425 O O . ALA B 1 280 ? 8.062 15.75 28.141 1 98.38 280 ALA B O 1
ATOM 4426 N N . SER B 1 281 ? 7.746 14.195 26.609 1 98.25 281 SER B N 1
ATOM 4427 C CA . SER B 1 281 ? 9.062 13.586 26.797 1 98.25 281 SER B CA 1
ATOM 4428 C C . SER B 1 281 ? 10.141 14.367 26.047 1 98.25 281 SER B C 1
ATOM 4430 O O . SER B 1 281 ? 11.336 14.133 26.266 1 98.25 281 SER B O 1
ATOM 4432 N N . GLY B 1 282 ? 9.695 15.227 25.156 1 97.56 282 GLY B N 1
ATOM 4433 C CA . GLY B 1 282 ? 10.641 16.016 24.391 1 97.56 282 GLY B CA 1
ATOM 4434 C C . GLY B 1 282 ? 11.07 15.336 23.094 1 97.56 282 GLY B C 1
ATOM 4435 O O . GLY B 1 282 ? 11.914 15.859 22.359 1 97.56 282 GLY B O 1
ATOM 4436 N N . ALA B 1 283 ? 10.445 14.234 22.797 1 97.94 283 ALA B N 1
ATOM 4437 C CA . ALA B 1 283 ? 10.797 13.492 21.594 1 97.94 283 ALA B CA 1
ATOM 4438 C C . ALA B 1 283 ? 10.359 14.242 20.344 1 97.94 283 ALA B C 1
ATOM 4440 O O . ALA B 1 283 ? 10.969 14.094 19.281 1 97.94 283 ALA B O 1
ATOM 4441 N N . ILE B 1 284 ? 9.289 15.047 20.5 1 98.06 284 ILE B N 1
ATOM 4442 C CA . ILE B 1 284 ? 8.898 15.922 19.391 1 98.06 284 ILE B CA 1
ATOM 4443 C C . ILE B 1 284 ? 8.602 17.328 19.922 1 98.06 284 ILE B C 1
ATOM 4445 O O . ILE B 1 284 ? 8.25 17.484 21.094 1 98.06 284 ILE B O 1
ATOM 4449 N N . LYS B 1 285 ? 8.766 18.219 19.078 1 97.94 285 LYS B N 1
ATOM 4450 C CA . LYS B 1 285 ? 8.414 19.625 19.266 1 97.94 285 LYS B CA 1
ATOM 4451 C C . LYS B 1 285 ? 8.047 20.297 17.938 1 97.94 285 LYS B C 1
ATOM 4453 O O . LYS B 1 285 ? 8.914 20.484 17.078 1 97.94 285 LYS B O 1
ATOM 4458 N N . PRO B 1 286 ? 6.789 20.641 17.797 1 98.12 286 PRO B N 1
ATOM 4459 C CA . PRO B 1 286 ? 6.379 21.219 16.531 1 98.12 286 PRO B CA 1
ATOM 4460 C C . PRO B 1 286 ? 7.262 22.391 16.109 1 98.12 286 PRO B C 1
ATOM 4462 O O . PRO B 1 286 ? 7.535 23.281 16.906 1 98.12 286 PRO B O 1
ATOM 4465 N N . LEU B 1 287 ? 7.73 22.344 14.883 1 97.69 287 LEU B N 1
ATOM 4466 C CA . LEU B 1 287 ? 8.586 23.391 14.344 1 97.69 287 LEU B CA 1
ATOM 4467 C C . LEU B 1 287 ? 7.762 24.594 13.898 1 97.69 287 LEU B C 1
ATOM 4469 O O . LEU B 1 287 ? 7.266 24.625 12.773 1 97.69 287 LEU B O 1
ATOM 4473 N N . VAL B 1 288 ? 7.68 25.531 14.805 1 97.88 288 VAL B N 1
ATOM 4474 C CA . VAL B 1 288 ? 7.043 26.797 14.453 1 97.88 288 VAL B CA 1
ATOM 4475 C C . VAL B 1 288 ? 8.109 27.797 14.023 1 97.88 288 VAL B C 1
ATOM 4477 O O . VAL B 1 288 ? 8.797 28.375 14.867 1 97.88 288 VAL B O 1
ATOM 4480 N N . SER B 1 289 ? 8.18 27.984 12.742 1 96.81 289 SER B N 1
ATOM 4481 C CA . SER B 1 289 ? 9.266 28.797 12.211 1 96.81 289 SER B CA 1
ATOM 4482 C C . SER B 1 289 ? 8.93 30.297 12.305 1 96.81 289 SER B C 1
ATOM 4484 O O . SER B 1 289 ? 9.828 31.141 12.312 1 96.81 289 SER B O 1
ATOM 4486 N N . GLU B 1 290 ? 7.637 30.562 12.273 1 96.5 290 GLU B N 1
ATOM 4487 C CA . GLU B 1 290 ? 7.195 31.953 12.328 1 96.5 290 GLU B CA 1
ATOM 4488 C C . GLU B 1 290 ? 5.941 32.094 13.195 1 96.5 290 GLU B C 1
ATOM 4490 O O . GLU B 1 290 ? 5.051 31.25 13.148 1 96.5 290 GLU B O 1
ATOM 4495 N N . ARG B 1 291 ? 5.914 33.188 13.961 1 97.88 291 ARG B N 1
ATOM 4496 C CA . ARG B 1 291 ? 4.742 33.625 14.695 1 97.88 291 ARG B CA 1
ATOM 4497 C C . ARG B 1 291 ? 4.328 35.031 14.242 1 97.88 291 ARG B C 1
ATOM 4499 O O . ARG B 1 291 ? 5.137 35.969 14.273 1 97.88 291 ARG B O 1
ATOM 4506 N N . VAL B 1 292 ? 3.094 35.125 13.805 1 97.75 292 VAL B N 1
ATOM 4507 C CA . VAL B 1 292 ? 2.645 36.406 13.258 1 97.75 292 VAL B CA 1
ATOM 4508 C C . VAL B 1 292 ? 1.365 36.844 13.969 1 97.75 292 VAL B C 1
ATOM 4510 O O . VAL B 1 292 ? 0.612 36.031 14.484 1 97.75 292 VAL B O 1
ATOM 4513 N N . PRO B 1 293 ? 1.161 38.156 14.008 1 97.5 293 PRO B N 1
ATOM 4514 C CA . PRO B 1 293 ? -0.114 38.625 14.555 1 97.5 293 PRO B CA 1
ATOM 4515 C C . PRO B 1 293 ? -1.288 38.375 13.617 1 97.5 293 PRO B C 1
ATOM 4517 O O . PRO B 1 293 ? -1.086 38.062 12.445 1 97.5 293 PRO B O 1
ATOM 4520 N N . LEU B 1 294 ? -2.471 38.5 14.133 1 97.69 294 LEU B N 1
ATOM 4521 C CA . LEU B 1 294 ? -3.693 38.219 13.391 1 97.69 294 LEU B CA 1
ATOM 4522 C C . LEU B 1 294 ? -3.746 3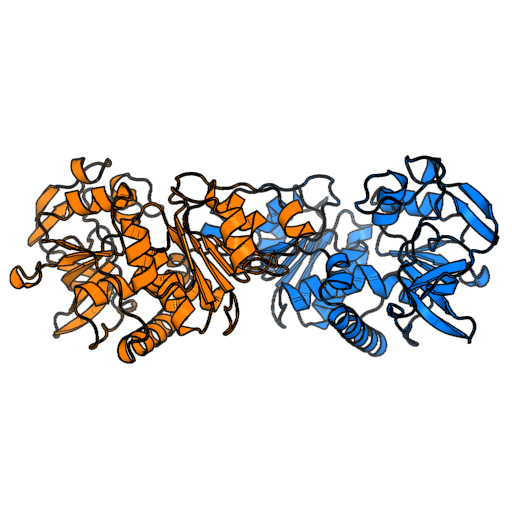9.031 12.109 1 97.69 294 LEU B C 1
ATOM 4524 O O . LEU B 1 294 ? -4.137 38.531 11.055 1 97.69 294 LEU B O 1
ATOM 4528 N N . ASP B 1 295 ? -3.334 40.281 12.156 1 96.69 295 ASP B N 1
ATOM 4529 C CA . ASP B 1 295 ? -3.5 41.188 11.023 1 96.69 295 ASP B CA 1
ATOM 4530 C C . ASP B 1 295 ? -2.512 40.844 9.906 1 96.69 295 ASP B C 1
ATOM 4532 O O . ASP B 1 295 ? -2.6 41.406 8.805 1 96.69 295 ASP B O 1
ATOM 4536 N N . SER B 1 296 ? -1.593 39.875 10.117 1 96.75 296 SER B N 1
ATOM 4537 C CA . SER B 1 296 ? -0.625 39.469 9.109 1 96.75 296 SER B CA 1
ATOM 4538 C C . SER B 1 296 ? -0.969 38.094 8.531 1 96.75 296 SER B C 1
ATOM 4540 O O . SER B 1 296 ? -0.188 37.531 7.773 1 96.75 296 SER B O 1
ATOM 4542 N N . ALA B 1 297 ? -2.105 37.594 8.891 1 97.88 297 ALA B N 1
ATOM 4543 C CA . ALA B 1 297 ? -2.447 36.219 8.547 1 97.88 297 ALA B CA 1
ATOM 4544 C C . ALA B 1 297 ? -2.52 36.031 7.039 1 97.88 297 ALA B C 1
ATOM 4546 O O . ALA B 1 297 ? -2.027 35.031 6.508 1 97.88 297 ALA B O 1
ATOM 4547 N N . ALA B 1 298 ? -3.076 36.969 6.34 1 98.06 298 ALA B N 1
ATOM 4548 C CA . ALA B 1 298 ? -3.266 36.812 4.898 1 98.06 298 ALA B CA 1
ATOM 4549 C C . ALA B 1 298 ? -1.928 36.656 4.188 1 98.06 298 ALA B C 1
ATOM 4551 O O . ALA B 1 298 ? -1.78 35.75 3.35 1 98.06 298 ALA B O 1
ATOM 4552 N N . ALA B 1 299 ? -1.007 37.5 4.492 1 97.62 299 ALA B N 1
ATOM 4553 C CA . ALA B 1 299 ? 0.326 37.406 3.9 1 97.62 299 ALA B CA 1
ATOM 4554 C C . ALA B 1 299 ? 1.004 36.094 4.27 1 97.62 299 ALA B C 1
ATOM 4556 O O . ALA B 1 299 ? 1.709 35.5 3.451 1 97.62 299 ALA B O 1
ATOM 4557 N N . ALA B 1 300 ? 0.822 35.656 5.473 1 97.88 300 ALA B N 1
ATOM 4558 C CA . ALA B 1 300 ? 1.419 34.406 5.934 1 97.88 300 ALA B CA 1
ATOM 4559 C C . ALA B 1 300 ? 0.819 33.219 5.203 1 97.88 300 ALA B C 1
ATOM 4561 O O . ALA B 1 300 ? 1.542 32.312 4.801 1 97.88 300 ALA B O 1
ATOM 4562 N N . VAL B 1 301 ? -0.52 33.188 5.023 1 98.12 301 VAL B N 1
ATOM 4563 C CA . VAL B 1 301 ? -1.18 32.125 4.277 1 98.12 301 VAL B CA 1
ATOM 4564 C C . VAL B 1 301 ? -0.634 32.094 2.854 1 98.12 301 VAL B C 1
ATOM 4566 O O . VAL B 1 301 ? -0.386 31 2.316 1 98.12 301 VAL B O 1
ATOM 4569 N N . GLN B 1 302 ? -0.405 33.25 2.268 1 97.5 302 GLN B N 1
ATOM 4570 C CA . GLN B 1 302 ? 0.136 33.312 0.915 1 97.5 302 GLN B CA 1
ATOM 4571 C C . GLN B 1 302 ? 1.531 32.719 0.847 1 97.5 302 GLN B C 1
ATOM 4573 O O . GLN B 1 302 ? 1.851 31.984 -0.096 1 97.5 302 GLN B O 1
ATOM 4578 N N . ARG B 1 303 ? 2.342 32.969 1.813 1 95.5 303 ARG B N 1
ATOM 4579 C CA . ARG B 1 303 ? 3.697 32.438 1.83 1 95.5 303 ARG B CA 1
ATOM 4580 C C . ARG B 1 303 ? 3.684 30.922 1.963 1 95.5 303 ARG B C 1
ATOM 4582 O O . ARG B 1 303 ? 4.488 30.234 1.333 1 95.5 303 ARG B O 1
ATOM 4589 N N . VAL B 1 304 ? 2.799 30.438 2.785 1 94.31 304 VAL B N 1
ATOM 4590 C CA . VAL B 1 304 ? 2.656 29 2.924 1 94.31 304 VAL B CA 1
ATOM 4591 C C . VAL B 1 304 ? 2.207 28.391 1.596 1 94.31 304 VAL B C 1
ATOM 4593 O O . VAL B 1 304 ? 2.756 27.375 1.149 1 94.31 304 VAL B O 1
ATOM 4596 N N . ALA B 1 305 ? 1.303 29.047 0.954 1 92.25 305 ALA B N 1
ATOM 4597 C CA . ALA B 1 305 ? 0.793 28.578 -0.336 1 92.25 305 ALA B CA 1
ATOM 4598 C C . ALA B 1 305 ? 1.898 28.562 -1.387 1 92.25 305 ALA B C 1
ATOM 4600 O O . ALA B 1 305 ? 1.911 27.703 -2.266 1 92.25 305 ALA B O 1
ATOM 4601 N N . ASP B 1 306 ? 2.805 29.484 -1.246 1 91 306 ASP B N 1
ATOM 4602 C CA . ASP B 1 306 ? 3.877 29.641 -2.227 1 91 306 ASP B CA 1
ATOM 4603 C C . ASP B 1 306 ? 5.035 28.688 -1.931 1 91 306 ASP B C 1
ATOM 4605 O O . ASP B 1 306 ? 5.992 28.609 -2.705 1 91 306 ASP B O 1
ATOM 4609 N N . GLY B 1 307 ? 4.988 27.969 -0.831 1 87.31 307 GLY B N 1
ATOM 4610 C CA . GLY B 1 307 ? 6.059 27.047 -0.468 1 87.31 307 GLY B CA 1
ATOM 4611 C C . GLY B 1 307 ? 7.316 27.75 0.001 1 87.31 307 GLY B C 1
ATOM 4612 O O . GLY B 1 307 ? 8.414 27.203 -0.111 1 87.31 307 GLY B O 1
ATOM 4613 N N . ALA B 1 308 ? 7.191 28.891 0.569 1 89.19 308 ALA B N 1
ATOM 4614 C CA . ALA B 1 308 ? 8.344 29.719 0.911 1 89.19 308 ALA B CA 1
ATOM 4615 C C . ALA B 1 308 ? 8.727 29.547 2.377 1 89.19 308 ALA B C 1
ATOM 4617 O O . ALA B 1 308 ? 9.719 30.109 2.834 1 89.19 308 ALA B O 1
ATOM 4618 N N . THR B 1 309 ? 8.031 28.75 3.115 1 92.19 309 THR B N 1
ATOM 4619 C CA . THR B 1 309 ? 8.234 28.672 4.555 1 92.19 309 THR B CA 1
ATOM 4620 C C . THR B 1 309 ? 8.875 27.344 4.941 1 92.19 309 THR B C 1
ATOM 4622 O O . THR B 1 309 ? 8.945 26.422 4.125 1 92.19 309 THR B O 1
ATOM 4625 N N . THR B 1 310 ? 9.477 27.281 6.109 1 94.62 310 THR B N 1
ATOM 4626 C CA . THR B 1 310 ? 9.883 26.047 6.773 1 94.62 310 THR B CA 1
ATOM 4627 C C . THR B 1 310 ? 8.992 25.766 7.977 1 94.62 310 THR B C 1
ATOM 4629 O O . THR B 1 310 ? 8.414 26.672 8.562 1 94.62 310 THR B O 1
ATOM 4632 N N . GLY B 1 311 ? 8.875 24.516 8.258 1 96.44 311 GLY B N 1
ATOM 4633 C CA . GLY B 1 311 ? 8.047 24.188 9.406 1 96.44 311 GLY B CA 1
ATOM 4634 C C . GLY B 1 311 ? 6.637 24.734 9.305 1 96.44 311 GLY B C 1
ATOM 4635 O O . GLY B 1 311 ? 5.98 24.609 8.273 1 96.44 311 GLY B O 1
ATOM 4636 N N . ARG B 1 312 ? 6.176 25.25 10.461 1 97.56 312 ARG B N 1
ATOM 4637 C CA . ARG B 1 312 ? 4.816 25.766 10.562 1 97.56 312 ARG B CA 1
ATOM 4638 C C . ARG B 1 312 ? 4.812 27.266 10.867 1 97.56 312 ARG B C 1
ATOM 4640 O O . ARG B 1 312 ? 5.742 27.766 11.5 1 97.56 312 ARG B O 1
ATOM 4647 N N . VAL B 1 313 ? 3.801 27.906 10.328 1 97.94 313 VAL B N 1
ATOM 4648 C CA . VAL B 1 313 ? 3.553 29.312 10.641 1 97.94 313 VAL B CA 1
ATOM 4649 C C . VAL B 1 313 ? 2.268 29.438 11.453 1 97.94 313 VAL B C 1
ATOM 4651 O O . VAL B 1 313 ? 1.233 28.875 11.086 1 97.94 313 VAL B O 1
ATOM 4654 N N . ALA B 1 314 ? 2.381 30.188 12.586 1 98.38 314 ALA B N 1
ATOM 4655 C CA . ALA B 1 314 ? 1.225 30.297 13.469 1 98.38 314 ALA B CA 1
ATOM 4656 C C . ALA B 1 314 ? 0.823 31.766 13.656 1 98.38 314 ALA B C 1
ATOM 4658 O O . ALA B 1 314 ? 1.682 32.625 13.805 1 98.38 314 ALA B O 1
ATOM 4659 N N . VAL B 1 315 ? -0.455 31.984 13.57 1 98.56 315 VAL B N 1
ATOM 4660 C CA . VAL B 1 315 ? -1.036 33.25 13.992 1 98.56 315 VAL B CA 1
ATOM 4661 C C . VAL B 1 315 ? -1.241 33.25 15.508 1 98.56 315 VAL B C 1
ATOM 4663 O O . VAL B 1 315 ? -1.942 32.406 16.047 1 98.56 315 VAL B O 1
ATOM 4666 N N . VAL B 1 316 ? -0.674 34.188 16.188 1 98.06 316 VAL B N 1
ATOM 4667 C CA . VAL B 1 316 ? -0.801 34.25 17.641 1 98.06 316 VAL B CA 1
ATOM 4668 C C . VAL B 1 316 ? -1.573 35.531 18.031 1 98.06 316 VAL B C 1
ATOM 4670 O O . VAL B 1 316 ? -1.266 36.625 17.562 1 98.06 316 VAL B O 1
ATOM 4673 N N . MET B 1 317 ? -2.617 35.406 18.812 1 93.5 317 MET B N 1
ATOM 4674 C CA . MET B 1 317 ? -3.537 36.469 19.156 1 93.5 317 MET B CA 1
ATOM 4675 C C . MET B 1 317 ? -2.92 37.406 20.188 1 93.5 317 MET B C 1
ATOM 4677 O O . MET B 1 317 ? -3.184 38.625 20.188 1 93.5 317 MET B O 1
ATOM 4681 N N . ASP B 1 318 ? -2.371 36.906 21.25 1 77.75 318 ASP B N 1
ATOM 4682 C CA . ASP B 1 318 ? -1.831 37.812 22.281 1 77.75 318 ASP B CA 1
ATOM 4683 C C . ASP B 1 318 ? -0.558 38.5 21.781 1 77.75 318 ASP B C 1
ATOM 4685 O O . ASP B 1 318 ? 0.314 37.844 21.203 1 77.75 318 ASP B O 1
ATOM 4689 N N . LYS B 1 319 ? -0.672 39.844 21.5 1 59.47 319 LYS B N 1
ATOM 4690 C CA . LYS B 1 319 ? 0.357 40.75 21 1 59.47 319 LYS B CA 1
ATOM 4691 C C . LYS B 1 319 ? 1.722 40.406 21.594 1 59.47 319 LYS B C 1
ATOM 4693 O O . LYS B 1 319 ? 2.75 40.594 20.938 1 59.47 319 LYS B O 1
ATOM 4698 N N . GLY B 1 320 ? 1.825 39.969 22.734 1 49.22 320 GLY B N 1
ATOM 4699 C CA . GLY B 1 320 ? 3.104 39.719 23.391 1 49.22 320 GLY B CA 1
ATOM 4700 C C . GLY B 1 320 ? 3.77 38.438 22.938 1 49.22 320 GLY B C 1
ATOM 4701 O O . GLY B 1 320 ? 4.93 38.188 23.266 1 49.22 320 GLY B O 1
ATOM 4702 N N . ALA B 1 321 ? 2.986 37.625 22.359 1 49.66 321 ALA B N 1
ATOM 4703 C CA . ALA B 1 321 ? 3.436 36.25 22.094 1 49.66 321 ALA B CA 1
ATOM 4704 C C . ALA B 1 321 ? 3.947 36.125 20.656 1 49.66 321 ALA B C 1
ATOM 4706 O O . ALA B 1 321 ? 4.469 35.062 20.266 1 49.66 321 ALA B O 1
ATOM 4707 N N . ALA B 1 322 ? 3.768 37.188 19.781 1 47.16 322 ALA B N 1
ATOM 4708 C CA . ALA B 1 322 ? 4.207 37.312 18.391 1 47.16 322 ALA B CA 1
ATOM 4709 C C . ALA B 1 322 ? 5.711 37.531 18.312 1 47.16 322 ALA B C 1
ATOM 4711 O O . ALA B 1 322 ? 6.258 37.719 17.219 1 47.16 322 ALA B O 1
ATOM 4712 N N . VAL B 1 323 ? 6.77 37.156 19.297 1 41.97 323 VAL B N 1
ATOM 4713 C CA . VAL B 1 323 ? 8.18 37.469 19.109 1 41.97 323 VAL B CA 1
ATOM 4714 C C . VAL B 1 323 ? 8.891 36.312 18.391 1 41.97 323 VAL B C 1
ATOM 4716 O O . VAL B 1 323 ? 8.648 35.156 18.719 1 41.97 323 VAL B O 1
#

Foldseek 3Di:
DWFWKFQAADFLLPGTDIDDDDQDDEDVQKFKWFFFKFWFDLVQRCQSNVNHPDHADPTAGGTQFTFTAGPVGFTWIFGFDPSFHRLGRMTMGRNVQIHGFFPLADGQQSRLCAPLLLLLCCQQCVFQNPAAAFEEEFEQCQAANNLSNLLVCVLRNHQYEYEHADDVSQVSNVVSPHPHYHHVPVDDPLVRLCVVVVNQAGQEYEDAADDVVVVSNLSRAGAQHEYEHEHHLVPDHDDDDCVSCVVRVYYYHYDDSVVCVVVPSVVSNVSSVVSSVCSVVVSDTQDAPFEDESVCVSVVNNCSSVVNDGTIHMHGHPPVVRD/DWFWKFQAADFLLPGTDIDDDDQDDEDVQKFKWFFFKFWFDLVQRCQSNVNHPDHADPTAGGTQFTFTAGPVGFTWIFGFDPSFHRLGRMTMGGPVQIHGFFPLADGQQSRLCAPLLLLLCCQQCVFQNPAAAFEEEEEQCQAANNLSNLLVCVLRNHQYEYEHADDVSQVSNVVSPHPHYHHVPVDDPLVRLCVVVVNQAGQEYEDAADDVVVVSNLSRAGAQHEYEHEHHLVPDHDDDDCVSCVVRVYYYHYDDSVVCVVVPSVVSNVSSVVSSVCSVVVSDTQDAPFEAESVCVSVVNSCSSVVNDGTIHMHGHPPVVRD

InterPro domains:
  IPR002364 Quinone oxidoreductase/zeta-crystallin, conserved site [PS01162] (133-154)
  IPR011032 GroES-like superfamily [SSF50129] (1-133)
  IPR013149 Alcohol dehydrogenase-like, C-terminal [PF00107] (144-259)
  IPR013154 Alcohol dehydrogenase-like, N-terminal [PF08240] (27-103)
  IPR020843 Enoylreductase domain [SM00829] (13-315)
  IPR036291 NAD(P)-binding domain superfamily [SSF51735] (105-261)
  IPR051397 Zinc-containing alcohol dehydrogenase-like protein [PTHR43677] (1-315)

Organism: Streptomyces collinus (strain DSM 40733 / Tue 365) (NCBI:txid1214242)

Solvent-accessible surface area (backbone atoms only — not comparable to full-atom values): 31517 Å² total; per-residue (Å²): 72,56,30,34,34,30,73,53,68,33,56,30,65,74,29,48,40,80,39,81,43,78,74,80,75,58,56,91,65,38,34,55,25,42,36,45,8,21,22,61,51,62,64,39,32,28,46,30,48,65,70,38,94,73,76,64,64,74,61,23,22,54,28,59,24,19,15,25,29,38,89,88,66,48,53,26,28,39,54,34,40,71,40,37,9,27,49,23,49,52,25,30,26,51,56,89,64,54,37,78,45,49,84,78,40,55,49,52,35,37,10,42,50,44,68,40,36,45,38,27,45,46,46,40,53,66,70,62,52,68,47,64,72,35,35,35,33,26,42,50,17,27,24,47,48,19,36,33,35,49,25,53,38,48,66,52,46,28,46,34,35,25,31,25,72,40,71,70,36,38,53,48,28,48,73,61,58,36,74,40,75,43,37,56,76,82,46,59,57,67,62,53,47,29,60,74,42,74,63,54,33,23,42,31,34,42,34,44,32,24,35,68,58,42,59,48,44,69,73,36,48,12,80,70,8,34,38,34,38,57,42,40,73,70,73,31,74,44,49,56,57,49,60,56,36,13,73,52,22,20,31,42,34,23,40,38,62,74,54,37,65,75,76,38,45,70,55,53,53,52,50,48,52,52,51,43,52,33,37,63,72,59,55,37,71,57,52,64,68,41,49,33,43,63,94,46,41,38,58,50,40,35,37,53,62,67,65,73,58,49,27,30,42,20,30,24,57,56,79,86,67,33,114,71,55,30,33,34,30,73,51,68,32,57,30,65,74,29,50,40,81,40,82,41,79,75,80,76,58,57,91,66,37,34,55,26,44,38,45,7,22,24,62,51,63,66,38,35,27,46,30,48,65,69,36,95,73,74,66,62,74,61,23,22,54,28,60,24,20,14,24,27,38,88,89,64,50,54,26,27,37,54,33,40,73,43,36,9,27,48,24,50,52,24,30,25,50,56,90,65,55,37,79,45,49,84,77,41,56,49,51,35,36,11,43,50,44,69,39,35,47,40,27,45,44,45,41,52,66,69,61,52,66,48,63,72,36,35,34,33,26,43,50,17,27,22,48,48,21,36,31,36,48,26,54,38,47,64,50,46,28,47,33,35,27,31,24,73,40,71,70,35,38,52,50,28,47,73,60,58,38,72,40,75,41,35,56,77,81,43,60,57,66,63,52,48,30,60,75,41,75,64,54,34,26,44,34,33,43,32,44,33,24,35,69,58,42,59,48,45,70,72,35,47,12,80,69,8,32,38,34,39,58,41,40,73,68,72,32,74,44,49,58,58,48,62,55,35,14,72,52,22,22,30,41,33,23,41,39,61,76,54,36,65,76,75,39,46,68,55,54,55,52,49,48,52,51,51,43,52,35,37,64,73,59,54,36,73,57,54,64,67,42,50,33,43,64,92,46,41,37,58,51,40,35,37,52,61,68,65,73,59,49,29,28,42,22,30,24,58,55,77,83,68,34,117

Sequence (646 aa):
MQAWQVHENGEPGEVMRLAEVERPTPGEGQVLLRVRAANINFPDALLCRGQYQVRPPLPFTPGVEICGETEDGRRVLANPALPHGGFAEYALADARALLPAPDSLDDAEAAALHIGYQTGWFGLHRRARLEAGETLLVHAAAGGVGSAAVQLGKAAGATVIGVVGGARKAAVARELGCDVVVDRHAEDVIAAVKEATGGRGADVIYDPVGGEAYTQSAKLVAFEGRIVVVGFASGTIPSPALNHALVKNYAILGLHWGLYATKNPKLILRCHEELTALAASGAIKPLVSERVPLDSAAAAVQRVADGATTGRVAVVMDKGAAVMQAWQVHENGEPGEVMRLAEVERPTPGEGQVLLRVRAANINFPDALLCRGQYQVRPPLPFTPGVEICGETEDGRRVLANPALPHGGFAEYALADARALLPAPDSLDDAEAAALHIGYQTGWFGLHRRARLEAGETLLVHAAAGGVGSAAVQLGKAAGATVIGVVGGARKAAVARELGCDVVVDRHAEDVIAAVKEATGGRGADVIYDPVGGEAYTQSAKLVAFEGRIVVVGFASGTIPSPALNHALVKNYAILGLHWGLYATKNPKLILRCHEELTALAASGAIKPLVSERVPLDSAAAAVQRVADGATTGRVAVVMDKGAAV

pLDDT: mean 96.37, std 6.55, range [41.81, 99.0]

Secondary structure (DSSP, 8-state):
-EEEEESS-S-HHHHEEEEE-PPPPP-TTEEEEEEEEEE--HHHHHHHHT-SSS-PPSSBB---EEEEE-TT--EEEE---TTB-SSBSEEEEEGGG-EEPPTTS-HHHHHTTTHHHHHHHIIIIIIS---TT-EEEETTTTSHHHHHHHHHHHHTT-EEEEEESSHHHHHHHHHHT-SEEEETTTS-HHHHHHHHTTTS-EEEEEESS-HHHHHHHHHHEEEEEEEEE---TTS------HHHHHHHT-EEEE--HHHHHHH-HHHHHHHHHHHHHHHHHTS----EEEEE-GGGHHHHHHHHHTT---SEEEEESSGGG--/-EEEEESS-S-HHHHEEEEE-PPPPP-TTEEEEEEEEEE--HHHHHHHHT-SSS-PPSSBB---EEEEE-TT--EEEE-B-TTB-SSBSEEEEEGGG-EEPPTTS-HHHHHTTTHHHHHHHIIIIIIS---TT-EEEETTTTSHHHHHHHHHHHHTT-EEEEEESSHHHHHHHHHHT-SEEEETTTS-HHHHHHHHTTTS-EEEEEESS-HHHHHHHHHHEEEEEEEEE---TTS------HHHHHHHT-EEEE--HHHHHHH-HHHHHHHHHHHHHHHHHTS----EEEEE-GGGHHHHHHHHHTT---SEEEEESSGGG--

Radius of gyration: 28.87 Å; Cα contacts (8 Å, |Δi|>4): 1676; chains: 2; bounding box: 53×88×64 Å

Nearest PDB structures (foldseek):
  3jyl-assembly1_A  TM=9.048E-01  e=1.174E-29  Pseudomonas syringae pv. tomato
  5bp4-assembly9_R  TM=8.342E-01  e=6.397E-29  Mycolicibacterium smegmatis MC2 155
  5bp4-assembly9_Q  TM=8.356E-01  e=6.397E-29  Mycolicibacterium smegmatis MC2 155
  5bp4-assembly6_L  TM=8.352E-01  e=4.480E-28  Mycolicibacterium smegmatis MC2 155
  5bp4-assembly8_O  TM=8.345E-01  e=1.079E-27  Mycolicibacterium smegmatis MC2 155